Protein AF-0000000071598266 (afdb_homodimer)

Structure (mmCIF, N/CA/C/O backbone):
data_AF-0000000071598266-model_v1
#
loop_
_entity.id
_entity.type
_entity.pdbx_description
1 polymer 'Exonuclease domain-containing protein'
#
loop_
_atom_site.group_PDB
_atom_site.id
_atom_site.type_symbol
_atom_site.label_atom_id
_atom_site.label_alt_id
_atom_site.label_comp_id
_atom_site.label_asym_id
_atom_site.label_entity_id
_atom_site.label_seq_id
_atom_site.pdbx_PDB_ins_code
_atom_site.Cartn_x
_atom_site.Cartn_y
_atom_site.Cartn_z
_atom_site.occupancy
_atom_site.B_iso_or_equiv
_atom_site.auth_seq_id
_atom_site.auth_comp_id
_atom_site.auth_asym_id
_atom_site.auth_atom_id
_atom_site.pdbx_PDB_model_num
ATOM 1 N N . MET A 1 1 ? -14.141 28.078 1.15 1 56.91 1 MET A N 1
ATOM 2 C CA . MET A 1 1 ? -13.258 27.156 0.468 1 56.91 1 MET A CA 1
ATOM 3 C C . MET A 1 1 ? -13.75 25.719 0.623 1 56.91 1 MET A C 1
ATOM 5 O O . MET A 1 1 ? -14.32 25.359 1.655 1 56.91 1 MET A O 1
ATOM 9 N N . ALA A 1 2 ? -13.82 24.938 -0.494 1 78.19 2 ALA A N 1
ATOM 10 C CA . ALA A 1 2 ? -14.406 23.594 -0.476 1 78.19 2 ALA A CA 1
ATOM 11 C C . ALA A 1 2 ? -13.688 22.688 0.517 1 78.19 2 ALA A C 1
ATOM 13 O O . ALA A 1 2 ? -12.469 22.797 0.686 1 78.19 2 ALA A O 1
ATOM 14 N N . ARG A 1 3 ? -14.367 22 1.33 1 94.81 3 ARG A N 1
ATOM 15 C CA . ARG A 1 3 ? -13.859 21.062 2.328 1 94.81 3 ARG A CA 1
ATOM 16 C C . ARG A 1 3 ? -13.023 19.969 1.675 1 94.81 3 ARG A C 1
ATOM 18 O O . ARG A 1 3 ? -13.344 19.5 0.578 1 94.81 3 ARG A O 1
ATOM 25 N N . ILE A 1 4 ? -11.969 19.656 2.326 1 98.44 4 ILE A N 1
ATOM 26 C CA . ILE A 1 4 ? -11.109 18.578 1.85 1 98.44 4 ILE A CA 1
ATOM 27 C C . ILE A 1 4 ? -11.93 17.297 1.7 1 98.44 4 ILE A C 1
ATOM 29 O O . ILE A 1 4 ? -12.68 16.922 2.605 1 98.44 4 ILE A O 1
ATOM 33 N N . ALA A 1 5 ? -11.805 16.688 0.567 1 98.62 5 ALA A N 1
ATOM 34 C CA . ALA A 1 5 ? -12.594 15.477 0.309 1 98.62 5 ALA A CA 1
ATOM 35 C C . ALA A 1 5 ? -11.781 14.219 0.622 1 98.62 5 ALA A C 1
ATOM 37 O O . ALA A 1 5 ? -12.336 13.203 1.041 1 98.62 5 ALA A O 1
ATOM 38 N N . THR A 1 6 ? -10.539 14.258 0.323 1 98.88 6 THR A N 1
ATOM 39 C CA . THR A 1 6 ? -9.68 13.102 0.526 1 98.88 6 THR A CA 1
ATOM 40 C C . THR A 1 6 ? -8.398 13.5 1.252 1 98.88 6 THR A C 1
ATOM 42 O O . THR A 1 6 ? -7.723 14.453 0.854 1 98.88 6 THR A O 1
ATOM 45 N N . PHE A 1 7 ? -8.102 12.812 2.322 1 98.94 7 PHE A N 1
ATOM 46 C CA . PHE A 1 7 ? -6.832 12.953 3.031 1 98.94 7 PHE A CA 1
ATOM 47 C C . PHE A 1 7 ? -5.844 11.875 2.594 1 98.94 7 PHE A C 1
ATOM 49 O O . PHE A 1 7 ? -6.176 10.688 2.578 1 98.94 7 PHE A O 1
ATOM 56 N N . VAL A 1 8 ? -4.684 12.289 2.215 1 98.94 8 VAL A N 1
ATOM 57 C CA . VAL A 1 8 ? -3.594 11.367 1.904 1 98.94 8 VAL A CA 1
ATOM 58 C C . VAL A 1 8 ? -2.504 11.484 2.967 1 98.94 8 VAL A C 1
ATOM 60 O O . VAL A 1 8 ? -1.691 12.414 2.936 1 98.94 8 VAL A O 1
ATOM 63 N N . PHE A 1 9 ? -2.557 10.555 3.879 1 98.94 9 PHE A N 1
ATOM 64 C CA . PHE A 1 9 ? -1.507 10.5 4.891 1 98.94 9 PHE A CA 1
ATOM 65 C C . PHE A 1 9 ? -0.177 10.094 4.266 1 98.94 9 PHE A C 1
ATOM 67 O O . PHE A 1 9 ? -0.105 9.102 3.535 1 98.94 9 PHE A O 1
ATOM 74 N N . PHE A 1 10 ? 0.863 10.875 4.543 1 98.88 10 PHE A N 1
ATOM 75 C CA . PHE A 1 10 ? 2.119 10.867 3.803 1 98.88 10 PHE A CA 1
ATOM 76 C C . PHE A 1 10 ? 3.307 10.789 4.754 1 98.88 10 PHE A C 1
ATOM 78 O O . PHE A 1 10 ? 3.324 11.461 5.785 1 98.88 10 PHE A O 1
ATOM 85 N N . ASP A 1 11 ? 4.223 9.945 4.453 1 98.69 11 ASP A N 1
ATOM 86 C CA . ASP A 1 11 ? 5.426 9.812 5.27 1 98.69 11 ASP A CA 1
ATOM 87 C C . ASP A 1 11 ? 6.617 9.383 4.422 1 98.69 11 ASP A C 1
ATOM 89 O O . ASP A 1 11 ? 6.465 8.633 3.457 1 98.69 11 ASP A O 1
ATOM 93 N N . LEU A 1 12 ? 7.809 9.875 4.785 1 98.44 12 LEU A N 1
ATOM 94 C CA . LEU A 1 12 ? 9.062 9.523 4.121 1 98.44 12 LEU A CA 1
ATOM 95 C C . LEU A 1 12 ? 10.047 8.922 5.113 1 98.44 12 LEU A C 1
ATOM 97 O O . LEU A 1 12 ? 10.086 9.32 6.281 1 98.44 12 LEU A O 1
ATOM 101 N N . GLU A 1 13 ? 10.734 7.941 4.723 1 98.19 13 GLU A N 1
ATOM 102 C CA . GLU A 1 13 ? 12.039 7.621 5.285 1 98.19 13 GLU A CA 1
ATOM 103 C C . GLU A 1 13 ? 13.172 8.078 4.363 1 98.19 13 GLU A C 1
ATOM 105 O O . GLU A 1 13 ? 13.008 8.102 3.143 1 98.19 13 GLU A O 1
ATOM 110 N N . THR A 1 14 ? 14.32 8.477 4.938 1 98.06 14 THR A N 1
ATOM 111 C CA . THR A 1 14 ? 15.367 9.102 4.145 1 98.06 14 THR A CA 1
ATOM 112 C C . THR A 1 14 ? 16.734 8.492 4.465 1 98.06 14 THR A C 1
ATOM 114 O O . THR A 1 14 ? 16.859 7.719 5.414 1 98.06 14 THR A O 1
ATOM 117 N N . SER A 1 15 ? 17.703 8.797 3.684 1 98 15 SER A N 1
ATOM 118 C CA . SER A 1 15 ? 19.078 8.305 3.818 1 98 15 SER A CA 1
ATOM 119 C C . SER A 1 15 ? 19.719 8.812 5.105 1 98 15 SER A C 1
ATOM 121 O O . SER A 1 15 ? 20.672 8.219 5.605 1 98 15 SER A O 1
ATOM 123 N N . GLY A 1 16 ? 19.234 9.82 5.598 1 96.12 16 GLY A N 1
ATOM 124 C CA . GLY A 1 16 ? 19.656 10.5 6.809 1 96.12 16 GLY A CA 1
ATOM 125 C C . GLY A 1 16 ? 18.828 11.727 7.121 1 96.12 16 GLY A C 1
ATOM 126 O O . GLY A 1 16 ? 18 12.148 6.312 1 96.12 16 GLY A O 1
ATOM 127 N N . LEU A 1 17 ? 19.047 12.258 8.273 1 92.75 17 LEU A N 1
ATOM 128 C CA . LEU A 1 17 ? 18.375 13.5 8.625 1 92.75 17 LEU A CA 1
ATOM 129 C C . LEU A 1 17 ? 18.984 14.68 7.863 1 92.75 17 LEU A C 1
ATOM 131 O O . LEU A 1 17 ? 20.188 14.75 7.676 1 92.75 17 LEU A O 1
ATOM 135 N N . PRO A 1 18 ? 18.156 15.57 7.449 1 90.5 18 PRO A N 1
ATOM 136 C CA . PRO A 1 18 ? 18.641 16.734 6.707 1 90.5 18 PRO A CA 1
ATOM 137 C C . PRO A 1 18 ? 19.75 17.484 7.453 1 90.5 18 PRO A C 1
ATOM 139 O O . PRO A 1 18 ? 20.734 17.906 6.844 1 90.5 18 PRO A O 1
ATOM 142 N N . SER A 1 19 ? 19.609 17.641 8.703 1 87.31 19 SER A N 1
ATOM 143 C CA . SER A 1 19 ? 20.594 18.344 9.5 1 87.31 19 SER A CA 1
ATOM 144 C C . SER A 1 19 ? 21.953 17.625 9.461 1 87.31 19 SER A C 1
ATOM 146 O O . SER A 1 19 ? 23 18.266 9.555 1 87.31 19 SER A O 1
ATOM 148 N N . GLU A 1 20 ? 21.938 16.359 9.25 1 86.81 20 GLU A N 1
ATOM 149 C CA . GLU A 1 20 ? 23.156 15.555 9.266 1 86.81 20 GLU A CA 1
ATOM 150 C C . GLU A 1 20 ? 23.75 15.438 7.867 1 86.81 20 GLU A C 1
ATOM 152 O O . GLU A 1 20 ? 24.938 15.109 7.723 1 86.81 20 GLU A O 1
ATOM 157 N N . GLU A 1 21 ? 22.938 15.711 6.945 1 90.38 21 GLU A N 1
ATOM 158 C CA . GLU A 1 21 ? 23.406 15.492 5.582 1 90.38 21 GLU A CA 1
ATOM 159 C C . GLU A 1 21 ? 23.438 16.797 4.793 1 90.38 21 GLU A C 1
ATOM 161 O O . GLU A 1 21 ? 23.375 16.781 3.561 1 90.38 21 GLU A O 1
ATOM 166 N N . HIS A 1 22 ? 23.406 17.906 5.484 1 88.75 22 HIS A N 1
ATOM 167 C CA . HIS A 1 22 ? 23.484 19.219 4.848 1 88.75 22 HIS A CA 1
ATOM 168 C C . HIS A 1 22 ? 22.359 19.406 3.838 1 88.75 22 HIS A C 1
ATOM 170 O O . HIS A 1 22 ? 22.594 19.875 2.721 1 88.75 22 HIS A O 1
ATOM 176 N N . ASN A 1 23 ? 21.219 18.859 4.152 1 89 23 ASN A N 1
ATOM 177 C CA . ASN A 1 23 ? 20.016 19 3.357 1 89 23 ASN A CA 1
ATOM 178 C C . ASN A 1 23 ? 20.125 18.297 2.01 1 89 23 ASN A C 1
ATOM 180 O O . ASN A 1 23 ? 19.719 18.828 0.982 1 89 23 ASN A O 1
ATOM 184 N N . ARG A 1 24 ? 20.766 17.156 2.074 1 90.44 24 ARG A N 1
ATOM 185 C CA . ARG A 1 24 ? 20.906 16.359 0.864 1 90.44 24 ARG A CA 1
ATOM 186 C C . ARG A 1 24 ? 20.297 14.977 1.046 1 90.44 24 ARG A C 1
ATOM 188 O O . ARG A 1 24 ? 20.688 14.023 0.367 1 90.44 24 ARG A O 1
ATOM 195 N N . SER A 1 25 ? 19.453 14.898 2.025 1 95.5 25 SER A N 1
ATOM 196 C CA . SER A 1 25 ? 18.797 13.625 2.297 1 95.5 25 SER A CA 1
ATOM 197 C C . SER A 1 25 ? 18.016 13.141 1.088 1 95.5 25 SER A C 1
ATOM 199 O O . SER A 1 25 ? 17.391 13.945 0.385 1 95.5 25 SER A O 1
ATOM 201 N N . ARG A 1 26 ? 18.109 11.875 0.852 1 97.81 26 ARG A N 1
ATOM 202 C CA . ARG A 1 26 ? 17.391 11.242 -0.251 1 97.81 26 ARG A CA 1
ATOM 203 C C . ARG A 1 26 ? 16.328 10.289 0.267 1 97.81 26 ARG A C 1
ATOM 205 O O . ARG A 1 26 ? 16.484 9.672 1.321 1 97.81 26 ARG A O 1
ATOM 212 N N . ILE A 1 27 ? 15.281 10.195 -0.472 1 98.56 27 ILE A N 1
ATOM 213 C CA . ILE A 1 27 ? 14.148 9.375 -0.059 1 98.56 27 ILE A CA 1
ATOM 214 C C . ILE A 1 27 ? 14.5 7.895 -0.226 1 98.56 27 ILE A C 1
ATOM 216 O O . ILE A 1 27 ? 14.945 7.473 -1.296 1 98.56 27 ILE A O 1
ATOM 220 N N . THR A 1 28 ? 14.289 7.105 0.828 1 98.69 28 THR A N 1
ATOM 221 C CA . THR A 1 28 ? 14.516 5.664 0.781 1 98.69 28 THR A CA 1
ATOM 222 C C . THR A 1 28 ? 13.188 4.91 0.821 1 98.69 28 THR A C 1
ATOM 224 O O . THR A 1 28 ? 13.125 3.738 0.446 1 98.69 28 THR A O 1
ATOM 227 N N . GLU A 1 29 ? 12.156 5.52 1.34 1 98.75 29 GLU A N 1
ATOM 228 C CA . GLU A 1 29 ? 10.812 4.957 1.433 1 98.75 29 GLU A CA 1
ATOM 229 C C . GLU A 1 29 ? 9.75 6.051 1.391 1 98.75 29 GLU A C 1
ATOM 231 O O . GLU A 1 29 ? 9.938 7.125 1.966 1 98.75 29 GLU A O 1
ATOM 236 N N . LEU A 1 30 ? 8.734 5.863 0.69 1 98.69 30 LEU A N 1
ATOM 237 C CA . LEU A 1 30 ? 7.617 6.793 0.563 1 98.69 30 LEU A CA 1
ATOM 238 C C . LEU A 1 30 ? 6.285 6.062 0.674 1 98.69 30 LEU A C 1
ATOM 240 O O . LEU A 1 30 ? 6.094 5.012 0.062 1 98.69 30 LEU A O 1
ATOM 244 N N . SER A 1 31 ? 5.398 6.555 1.522 1 98.81 31 SER A N 1
ATOM 245 C CA . SER A 1 31 ? 4.074 5.953 1.636 1 98.81 31 SER A CA 1
ATOM 246 C C . SER A 1 31 ? 2.979 7.008 1.533 1 98.81 31 SER A C 1
ATOM 248 O O . SER A 1 31 ? 3.104 8.102 2.094 1 98.81 31 SER A O 1
ATOM 250 N N . MET A 1 32 ? 1.98 6.73 0.749 1 98.94 32 MET A N 1
ATOM 251 C CA . MET A 1 32 ? 0.729 7.477 0.646 1 98.94 32 MET A CA 1
ATOM 252 C C . MET A 1 32 ? -0.463 6.59 0.987 1 98.94 32 MET A C 1
ATOM 254 O O . MET A 1 32 ? -0.67 5.551 0.357 1 98.94 32 MET A O 1
ATOM 258 N N . VAL A 1 33 ? -1.164 6.949 2.006 1 98.88 33 VAL A N 1
ATOM 259 C CA . VAL A 1 33 ? -2.373 6.25 2.428 1 98.88 33 VAL A CA 1
ATOM 260 C C . VAL A 1 33 ? -3.576 7.184 2.32 1 98.88 33 VAL A C 1
ATOM 262 O O . VAL A 1 33 ? -3.719 8.117 3.115 1 98.88 33 VAL A O 1
ATOM 265 N N . ALA A 1 34 ? -4.457 6.93 1.38 1 98.94 34 ALA A N 1
ATOM 266 C CA . ALA A 1 34 ? -5.551 7.844 1.063 1 98.94 34 ALA A CA 1
ATOM 267 C C . ALA A 1 34 ? -6.863 7.355 1.668 1 98.94 34 ALA A C 1
ATOM 269 O O . ALA A 1 34 ? -7.25 6.199 1.479 1 98.94 34 ALA A O 1
ATOM 270 N N . VAL A 1 35 ? -7.527 8.234 2.375 1 98.81 35 VAL A N 1
ATOM 271 C CA . VAL A 1 35 ? -8.82 7.949 3 1 98.81 35 VAL A CA 1
ATOM 272 C C . VAL A 1 35 ? -9.766 9.125 2.785 1 98.81 35 VAL A C 1
ATOM 274 O O . VAL A 1 35 ? -9.375 10.289 2.963 1 98.81 35 VAL A O 1
ATOM 277 N N . ARG A 1 36 ? -10.906 8.867 2.453 1 98.62 36 ARG A N 1
ATOM 278 C CA . ARG A 1 36 ? -11.891 9.93 2.252 1 98.62 36 ARG A CA 1
ATOM 279 C C . ARG A 1 36 ? -12.336 10.523 3.586 1 98.62 36 ARG A C 1
ATOM 281 O O . ARG A 1 36 ? -12.398 9.82 4.594 1 98.62 36 ARG A O 1
ATOM 288 N N . ARG A 1 37 ? -12.719 11.719 3.488 1 98.31 37 ARG A N 1
ATOM 289 C CA . ARG A 1 37 ? -13.227 12.461 4.641 1 98.31 37 ARG A CA 1
ATOM 290 C C . ARG A 1 37 ? -14.398 11.734 5.285 1 98.31 37 ARG A C 1
ATOM 292 O O . ARG A 1 37 ? -14.422 11.531 6.5 1 98.31 37 ARG A O 1
ATOM 299 N N . ASP A 1 38 ? -15.406 11.367 4.5 1 97.62 38 ASP A N 1
ATOM 300 C CA . ASP A 1 38 ? -16.625 10.75 5.027 1 97.62 38 ASP A CA 1
ATOM 301 C C . ASP A 1 38 ? -16.312 9.406 5.688 1 97.62 38 ASP A C 1
ATOM 303 O O . ASP A 1 38 ? -16.953 9.039 6.676 1 97.62 38 ASP A O 1
ATOM 307 N N . HIS A 1 39 ? -15.367 8.719 5.168 1 97.56 39 HIS A N 1
ATOM 308 C CA . HIS A 1 39 ? -14.992 7.438 5.762 1 97.56 39 HIS A CA 1
ATOM 309 C C . HIS A 1 39 ? -14.336 7.629 7.121 1 97.56 39 HIS A C 1
ATOM 311 O O . HIS A 1 39 ? -14.523 6.816 8.031 1 97.56 39 HIS A O 1
ATOM 317 N N . ILE A 1 40 ? -13.492 8.641 7.25 1 97.62 40 ILE A N 1
ATOM 318 C CA . ILE A 1 40 ? -12.883 8.953 8.539 1 97.62 40 ILE A CA 1
ATOM 319 C C . ILE A 1 40 ? -13.961 9.297 9.555 1 97.62 40 ILE A C 1
ATOM 321 O O . ILE A 1 40 ? -13.969 8.773 10.672 1 97.62 40 ILE A O 1
ATOM 325 N N . LEU A 1 41 ? -14.875 10.141 9.164 1 97.06 41 LEU A N 1
ATOM 326 C CA . LEU A 1 41 ? -15.914 10.617 10.07 1 97.06 41 LEU A CA 1
ATOM 327 C C . LEU A 1 41 ? -16.875 9.492 10.43 1 97.06 41 LEU A C 1
ATOM 329 O O . LEU A 1 41 ? -17.297 9.375 11.594 1 97.06 41 LEU A O 1
ATOM 333 N N . ASP A 1 42 ? -17.266 8.672 9.422 1 95.12 42 ASP A N 1
ATOM 334 C CA . ASP A 1 42 ? -18.125 7.523 9.695 1 95.12 42 ASP A CA 1
ATOM 335 C C . ASP A 1 42 ? -17.469 6.555 10.672 1 95.12 42 ASP A C 1
ATOM 337 O O . ASP A 1 42 ? -18.109 6.047 11.586 1 95.12 42 ASP A O 1
ATOM 341 N N . GLN A 1 43 ? -16.234 6.336 10.414 1 95.25 43 GLN A N 1
ATOM 342 C CA . GLN A 1 43 ? -15.508 5.43 11.289 1 95.25 43 GLN A CA 1
ATOM 343 C C . GLN A 1 43 ? -15.383 6.004 12.695 1 95.25 43 GLN A C 1
ATOM 345 O O . GLN A 1 43 ? -15.461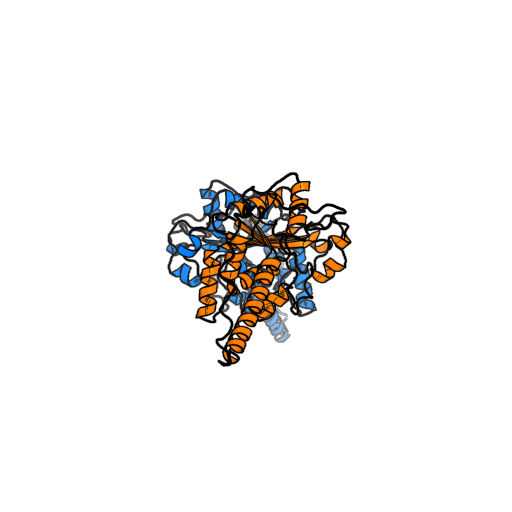 5.266 13.688 1 95.25 43 GLN A O 1
ATOM 350 N N . ALA A 1 44 ? -15.102 7.266 12.82 1 94.88 44 ALA A N 1
ATOM 351 C CA . ALA A 1 44 ? -15.023 7.941 14.109 1 94.88 44 ALA A CA 1
ATOM 352 C C . ALA A 1 44 ? -16.312 7.762 14.906 1 94.88 44 ALA A C 1
ATOM 354 O O . ALA A 1 44 ? -16.281 7.512 16.109 1 94.88 44 ALA A O 1
ATOM 355 N N . GLU A 1 45 ? -17.422 7.891 14.25 1 93.31 45 GLU A N 1
ATOM 356 C CA . GLU A 1 45 ? -18.719 7.727 14.898 1 93.31 45 GLU A CA 1
ATOM 357 C C . GLU A 1 45 ? -18.922 6.289 15.367 1 93.31 45 GLU A C 1
ATOM 359 O O . GLU A 1 45 ? -19.469 6.055 16.453 1 93.31 45 GLU A O 1
ATOM 364 N N . LEU A 1 46 ? -18.5 5.391 14.555 1 90.12 46 LEU A N 1
ATOM 365 C CA . LEU A 1 46 ? -18.641 3.98 14.891 1 90.12 46 LEU A CA 1
ATOM 366 C C . LEU A 1 46 ? -17.797 3.635 16.125 1 90.12 46 LEU A C 1
ATOM 368 O O . LEU A 1 46 ? -18.25 2.879 16.984 1 90.12 46 LEU A O 1
ATOM 372 N N . VAL A 1 47 ? -16.594 4.062 16.156 1 88.62 47 VAL A N 1
ATOM 373 C CA . VAL A 1 47 ? -15.68 3.779 17.266 1 88.62 47 VAL A CA 1
ATOM 374 C C . VAL A 1 47 ? -16.234 4.371 18.562 1 88.62 47 VAL A C 1
ATOM 376 O O . VAL A 1 47 ? -16.109 3.77 19.625 1 88.62 47 VAL A O 1
ATOM 379 N N . LYS A 1 48 ? -16.766 5.52 18.531 1 84.44 48 LYS A N 1
ATOM 380 C CA . LYS A 1 48 ? -17.344 6.176 19.703 1 84.44 48 LYS A CA 1
ATOM 381 C C . LYS A 1 48 ? -18.562 5.41 20.219 1 84.44 48 LYS A C 1
ATOM 383 O O . LYS A 1 48 ? -18.766 5.289 21.422 1 84.44 48 LYS A O 1
ATOM 388 N N . SER A 1 49 ? -19.297 4.957 19.297 1 82.19 49 SER A N 1
ATOM 389 C CA . SER A 1 49 ? -20.562 4.32 19.672 1 82.19 49 SER A CA 1
ATOM 390 C C . SER A 1 49 ? -20.344 2.887 20.141 1 82.19 49 SER A C 1
ATOM 392 O O . SER A 1 49 ? -21.016 2.422 21.062 1 82.19 49 SER A O 1
ATOM 394 N N . LYS A 1 50 ? -19.562 2.111 19.453 1 66.12 50 LYS A N 1
ATOM 395 C CA . LYS A 1 50 ? -19.516 0.675 19.703 1 66.12 50 LYS A CA 1
ATOM 396 C C . LYS A 1 50 ? -18.25 0.284 20.453 1 66.12 50 LYS A C 1
ATOM 398 O O . LYS A 1 50 ? -18.062 -0.879 20.828 1 66.12 50 LYS A O 1
ATOM 403 N N . ASN A 1 51 ? -17.625 1.193 20.844 1 58.94 51 ASN A N 1
ATOM 404 C CA . ASN A 1 51 ? -16.344 0.933 21.5 1 58.94 51 ASN A CA 1
ATOM 405 C C . ASN A 1 51 ? -15.578 -0.184 20.797 1 58.94 51 ASN A C 1
ATOM 407 O O . ASN A 1 51 ? -15.055 -1.083 21.453 1 58.94 51 ASN A O 1
ATOM 411 N N . SER A 1 52 ? -15.977 -0.378 19.5 1 62.16 52 SER A N 1
ATOM 412 C CA . SER A 1 52 ? -15.492 -1.613 18.906 1 62.16 52 SER A CA 1
ATOM 413 C C . SER A 1 52 ? -14.523 -1.324 17.75 1 62.16 52 SER A C 1
ATOM 415 O O . SER A 1 52 ? -14.477 -0.204 17.25 1 62.16 52 SER A O 1
ATOM 417 N N . GLU A 1 53 ? -13.445 -2.336 17.328 1 63.25 53 GLU A N 1
ATOM 418 C CA . GLU A 1 53 ? -12.516 -2.525 16.219 1 63.25 53 GLU A CA 1
ATOM 419 C C . GLU A 1 53 ? -13.25 -2.898 14.938 1 63.25 53 GLU A C 1
ATOM 421 O O . GLU A 1 53 ? -14.414 -3.305 14.977 1 63.25 53 GLU A O 1
ATOM 426 N N . PRO A 1 54 ? -12.766 -2.326 13.711 1 65.44 54 PRO A N 1
ATOM 427 C CA . PRO A 1 54 ? -11.43 -1.771 13.484 1 65.44 54 PRO A CA 1
ATOM 428 C C . PRO A 1 54 ? -11.414 -0.245 13.484 1 65.44 54 PRO A C 1
ATOM 430 O O . PRO A 1 54 ? -12.414 0.386 13.141 1 65.44 54 PRO A O 1
ATOM 433 N N . LEU A 1 55 ? -10.227 0.257 13.812 1 77.75 55 LEU A N 1
ATOM 434 C CA . LEU A 1 55 ? -10.031 1.702 13.844 1 77.75 55 LEU A CA 1
ATOM 435 C C . LEU A 1 55 ? -9.898 2.262 12.43 1 77.75 55 LEU A C 1
ATOM 437 O O . LEU A 1 55 ? -10.383 3.357 12.141 1 77.75 55 LEU A O 1
ATOM 441 N N . CYS A 1 56 ? -9.422 1.46 11.523 1 90.44 56 CYS A N 1
ATOM 442 C CA . CYS A 1 56 ? -9.188 1.973 10.18 1 90.44 56 CYS A CA 1
ATOM 443 C C . CYS A 1 56 ? -10.422 1.795 9.305 1 90.44 56 CYS A C 1
ATOM 445 O O . CYS A 1 56 ? -11.086 0.76 9.367 1 90.44 56 CYS A O 1
ATOM 447 N N . PRO A 1 57 ? -10.766 2.805 8.555 1 95.25 57 PRO A N 1
ATOM 448 C CA . PRO A 1 57 ? -11.844 2.65 7.574 1 95.25 57 PRO A CA 1
ATOM 449 C C . PRO A 1 57 ? -11.609 1.487 6.613 1 95.25 57 PRO A C 1
ATOM 451 O O . PRO A 1 57 ? -10.461 1.101 6.379 1 95.25 57 PRO A O 1
ATOM 454 N N . ARG A 1 58 ? -12.656 0.964 6.086 1 95.12 58 ARG A N 1
ATOM 455 C CA . ARG A 1 58 ? -12.57 -0.191 5.199 1 95.12 58 ARG A CA 1
ATOM 456 C C . ARG A 1 58 ? -11.922 0.185 3.873 1 95.12 58 ARG A C 1
ATOM 458 O O . ARG A 1 58 ? -11.148 -0.597 3.311 1 95.12 58 ARG A O 1
ATOM 465 N N . VAL A 1 59 ? -12.305 1.376 3.373 1 97.56 59 VAL A N 1
ATOM 466 C CA . VAL A 1 59 ? -11.805 1.8 2.068 1 97.56 59 VAL A CA 1
ATOM 467 C C . VAL A 1 59 ? -10.539 2.635 2.24 1 97.56 59 VAL A C 1
ATOM 469 O O . VAL A 1 59 ? -10.594 3.76 2.742 1 97.56 59 VAL A O 1
ATOM 472 N N . ILE A 1 60 ? -9.453 2.086 1.833 1 98.06 60 ILE A N 1
ATOM 473 C CA . ILE A 1 60 ? -8.148 2.732 1.906 1 98.06 60 ILE A CA 1
ATOM 474 C C . ILE A 1 60 ? -7.359 2.453 0.627 1 98.06 60 ILE A C 1
ATOM 476 O O . ILE A 1 60 ? -7.258 1.305 0.191 1 98.06 60 ILE A O 1
ATOM 480 N N . ASN A 1 61 ? -6.91 3.455 -0.049 1 98.75 61 ASN A N 1
ATOM 481 C CA . ASN A 1 61 ? -5.957 3.324 -1.144 1 98.75 61 ASN A CA 1
ATOM 482 C C . ASN A 1 61 ? -4.527 3.568 -0.67 1 98.75 61 ASN A C 1
ATOM 484 O O . ASN A 1 61 ? -4.273 4.488 0.113 1 98.75 61 ASN A O 1
ATOM 488 N N . LYS A 1 62 ? -3.613 2.736 -1.107 1 98.75 62 LYS A N 1
ATOM 489 C CA . LYS A 1 62 ? -2.246 2.836 -0.605 1 98.75 62 LYS A CA 1
ATOM 490 C C . LYS A 1 62 ? -1.233 2.725 -1.74 1 98.75 62 LYS A C 1
ATOM 492 O O . LYS A 1 62 ? -1.428 1.946 -2.678 1 98.75 62 LYS A O 1
ATOM 497 N N . LEU A 1 63 ? -0.233 3.486 -1.654 1 98.88 63 LEU A N 1
ATOM 498 C CA . LEU A 1 63 ? 0.981 3.375 -2.455 1 98.88 63 LEU A CA 1
ATOM 499 C C . LEU A 1 63 ? 2.225 3.508 -1.582 1 98.88 63 LEU A C 1
ATOM 501 O O . LEU A 1 63 ? 2.434 4.547 -0.949 1 98.88 63 LEU A O 1
ATOM 505 N N . THR A 1 64 ? 2.99 2.459 -1.443 1 98.81 64 THR A N 1
ATOM 506 C CA . THR A 1 64 ? 4.238 2.453 -0.687 1 98.81 64 THR A CA 1
ATOM 507 C C . THR A 1 64 ? 5.398 1.98 -1.559 1 98.81 64 THR A C 1
ATOM 509 O O . THR A 1 64 ? 5.332 0.903 -2.154 1 98.81 64 THR A O 1
ATOM 512 N N . LEU A 1 65 ? 6.453 2.77 -1.608 1 98.81 65 LEU A N 1
ATOM 513 C CA . LEU A 1 65 ? 7.594 2.494 -2.473 1 98.81 65 LEU A CA 1
ATOM 514 C C . LEU A 1 65 ? 8.898 2.57 -1.687 1 98.81 65 LEU A C 1
ATOM 516 O O . LEU A 1 65 ? 9.086 3.479 -0.874 1 98.81 65 LEU A O 1
ATOM 520 N N . CYS A 1 66 ? 9.719 1.608 -1.885 1 98.75 66 CYS A N 1
ATOM 521 C CA . CYS A 1 66 ? 11.117 1.688 -1.474 1 98.75 66 CYS A CA 1
ATOM 522 C C . CYS A 1 66 ? 12.008 2.117 -2.635 1 98.75 66 CYS A C 1
ATOM 524 O O . CYS A 1 66 ? 11.836 1.647 -3.762 1 98.75 66 CYS A O 1
ATOM 526 N N . LEU A 1 67 ? 12.93 3.027 -2.346 1 98.75 67 LEU A N 1
ATOM 527 C CA . LEU A 1 67 ? 13.695 3.652 -3.42 1 98.75 67 LEU A CA 1
ATOM 528 C C . LEU A 1 67 ? 15.188 3.58 -3.137 1 98.75 67 LEU A C 1
ATOM 530 O O . LEU A 1 67 ? 15.617 3.711 -1.986 1 98.75 67 LEU A O 1
ATOM 534 N N . ASN A 1 68 ? 15.938 3.404 -4.168 1 98.62 68 ASN A N 1
ATOM 535 C CA . ASN A 1 68 ? 17.391 3.541 -4.086 1 98.62 68 ASN A CA 1
ATOM 536 C C . ASN A 1 68 ? 17.812 5.004 -3.992 1 98.62 68 ASN A C 1
ATOM 538 O O . ASN A 1 68 ? 17.625 5.773 -4.938 1 98.62 68 ASN A O 1
ATOM 542 N N . PRO A 1 69 ? 18.375 5.367 -2.902 1 98.06 69 PRO A N 1
ATOM 543 C CA . PRO A 1 69 ? 18.734 6.773 -2.736 1 98.06 69 PRO A CA 1
ATOM 544 C C . PRO A 1 69 ? 19.969 7.164 -3.543 1 98.06 69 PRO A C 1
ATOM 546 O O . PRO A 1 69 ? 20.281 8.352 -3.668 1 98.06 69 PRO A O 1
ATOM 549 N N . ARG A 1 70 ? 20.703 6.223 -4.098 1 97.12 70 ARG A N 1
ATOM 550 C CA . ARG A 1 70 ? 21.938 6.438 -4.855 1 97.12 70 ARG A CA 1
ATOM 551 C C . ARG A 1 70 ? 22.953 7.23 -4.043 1 97.12 70 ARG A C 1
ATOM 553 O O . ARG A 1 70 ? 23.609 8.125 -4.57 1 97.12 70 ARG A O 1
ATOM 560 N N . LYS A 1 71 ? 23 7.07 -2.824 1 96.5 71 LYS A N 1
ATOM 561 C CA . LYS A 1 71 ? 23.969 7.59 -1.853 1 96.5 71 LYS A CA 1
ATOM 562 C C . LYS A 1 71 ? 24.031 6.699 -0.614 1 96.5 71 LYS A C 1
ATOM 564 O O . LYS A 1 71 ? 23.156 5.863 -0.398 1 96.5 71 LYS A O 1
ATOM 569 N N . MET A 1 72 ? 25.016 6.926 0.113 1 96.69 72 MET A N 1
ATOM 570 C CA . MET A 1 72 ? 25.188 6.145 1.334 1 96.69 72 MET A CA 1
ATOM 571 C C . MET A 1 72 ? 24.109 6.5 2.359 1 96.69 72 MET A C 1
ATOM 573 O O . MET A 1 72 ? 23.828 7.68 2.576 1 96.69 72 MET A O 1
ATOM 577 N N . ILE A 1 73 ? 23.531 5.516 2.963 1 97.75 73 ILE A N 1
ATOM 578 C CA . ILE A 1 73 ? 22.594 5.691 4.066 1 97.75 73 ILE A CA 1
ATOM 579 C C . ILE A 1 73 ? 23.359 5.773 5.387 1 97.75 73 ILE A C 1
ATOM 581 O O . ILE A 1 73 ? 24.219 4.941 5.664 1 97.75 73 ILE A O 1
ATOM 585 N N . THR A 1 74 ? 23.062 6.801 6.168 1 97.44 74 THR A N 1
ATOM 586 C CA . THR A 1 74 ? 23.781 7 7.422 1 97.44 74 THR A CA 1
ATOM 587 C C . THR A 1 74 ? 23.484 5.867 8.398 1 97.44 74 THR A C 1
ATOM 589 O O . THR A 1 74 ? 22.422 5.238 8.328 1 97.44 74 THR A O 1
ATOM 592 N N . ASP A 1 75 ? 24.375 5.652 9.328 1 96.44 75 ASP A N 1
ATOM 593 C CA . ASP A 1 75 ? 24.188 4.637 10.359 1 96.44 75 ASP A CA 1
ATOM 594 C C . ASP A 1 75 ? 22.953 4.934 11.211 1 96.44 75 ASP A C 1
ATOM 596 O O . ASP A 1 75 ? 22.25 4.016 11.633 1 96.44 75 ASP A O 1
ATOM 600 N N . GLY A 1 76 ? 22.812 6.164 11.492 1 95.25 76 GLY A N 1
ATOM 601 C CA . GLY A 1 76 ? 21.656 6.562 12.266 1 95.25 76 GLY A CA 1
ATOM 602 C C . GLY A 1 76 ? 20.344 6.176 11.609 1 95.25 76 GLY A C 1
ATOM 603 O O . GLY A 1 76 ? 19.438 5.645 12.266 1 95.25 76 GLY A O 1
ATOM 604 N N . SER A 1 77 ? 20.234 6.414 10.336 1 96.12 77 SER A N 1
ATOM 605 C CA . SER A 1 77 ? 19.031 6.059 9.594 1 96.12 77 SER A CA 1
ATOM 606 C C . SER A 1 77 ? 18.828 4.547 9.539 1 96.12 77 SER A C 1
ATOM 608 O O . SER A 1 77 ? 17.719 4.051 9.727 1 96.12 77 SER A O 1
ATOM 610 N N . THR A 1 78 ? 19.906 3.816 9.297 1 96.62 78 THR A N 1
ATOM 611 C CA . THR A 1 78 ? 19.828 2.361 9.258 1 96.62 78 THR A CA 1
ATOM 612 C C . THR A 1 78 ? 19.328 1.8 10.578 1 96.62 78 THR A C 1
ATOM 614 O O . THR A 1 78 ? 18.484 0.896 10.602 1 96.62 78 THR A O 1
ATOM 617 N N . ARG A 1 79 ? 19.766 2.342 11.656 1 95.25 79 ARG A N 1
ATOM 618 C CA . ARG A 1 79 ? 19.375 1.874 12.984 1 95.25 79 ARG A CA 1
ATOM 619 C C . ARG A 1 79 ? 17.891 2.119 13.242 1 95.25 79 ARG A C 1
ATOM 621 O O . ARG A 1 79 ? 17.219 1.285 13.844 1 95.25 79 ARG A O 1
ATOM 628 N N . VAL A 1 80 ? 17.391 3.162 12.734 1 93.88 80 VAL A N 1
ATOM 629 C CA . VAL A 1 80 ? 16.031 3.586 13.047 1 93.88 80 VAL A CA 1
ATOM 630 C C . VAL A 1 80 ? 15.047 2.941 12.07 1 93.88 80 VAL A C 1
ATOM 632 O O . VAL A 1 80 ? 13.977 2.482 12.477 1 93.88 80 VAL A O 1
ATOM 635 N N . THR A 1 81 ? 15.406 2.826 10.789 1 95.44 81 THR A N 1
ATOM 636 C CA . THR A 1 81 ? 14.438 2.445 9.766 1 95.44 81 THR A CA 1
ATOM 637 C C . THR A 1 81 ? 14.664 1.002 9.32 1 95.44 81 THR A C 1
ATOM 639 O O . THR A 1 81 ? 13.797 0.406 8.672 1 95.44 81 THR A O 1
ATOM 642 N N . GLY A 1 82 ? 15.883 0.451 9.578 1 94.81 82 GLY A N 1
ATOM 643 C CA . GLY A 1 82 ? 16.219 -0.886 9.117 1 94.81 82 GLY A CA 1
ATOM 644 C C . GLY A 1 82 ? 16.594 -0.933 7.648 1 94.81 82 GLY A C 1
ATOM 645 O O . GLY A 1 82 ? 16.844 -2.01 7.098 1 94.81 82 GLY A O 1
ATOM 646 N N . MET A 1 83 ? 16.688 0.19 6.992 1 96.81 83 MET A N 1
ATOM 647 C CA . MET A 1 83 ? 17.047 0.237 5.578 1 96.81 83 MET A CA 1
ATOM 648 C C . MET A 1 83 ? 18.562 0.309 5.398 1 96.81 83 MET A C 1
ATOM 650 O O . MET A 1 83 ? 19.234 1.013 6.145 1 96.81 83 MET A O 1
ATOM 654 N N . THR A 1 84 ? 19.062 -0.421 4.516 1 97.75 84 THR A N 1
ATOM 655 C CA . THR A 1 84 ? 20.484 -0.394 4.16 1 97.75 84 THR A CA 1
ATOM 656 C C . THR A 1 84 ? 20.656 -0.234 2.654 1 97.75 84 THR A C 1
ATOM 658 O O . THR A 1 84 ? 19.719 -0.446 1.887 1 97.75 84 THR A O 1
ATOM 661 N N . ASN A 1 85 ? 21.891 0.142 2.275 1 98.12 85 ASN A N 1
ATOM 662 C CA . ASN A 1 85 ? 22.172 0.261 0.851 1 98.12 85 ASN A CA 1
ATOM 663 C C . ASN A 1 85 ? 22.031 -1.08 0.136 1 98.12 85 ASN A C 1
ATOM 665 O O . ASN A 1 85 ? 21.594 -1.134 -1.011 1 98.12 85 ASN A O 1
ATOM 669 N N . GLU A 1 86 ? 22.422 -2.102 0.793 1 97.56 86 GLU A N 1
ATOM 670 C CA . GLU A 1 86 ? 22.312 -3.434 0.207 1 97.56 86 GLU A CA 1
ATOM 671 C C . GLU A 1 86 ? 20.859 -3.793 -0.077 1 97.56 86 GLU A C 1
ATOM 673 O O . GLU A 1 86 ? 20.531 -4.32 -1.146 1 97.56 86 GLU A O 1
ATOM 678 N N . LEU A 1 87 ? 20 -3.51 0.82 1 97.62 87 LEU A N 1
ATOM 679 C CA . LEU A 1 87 ? 18.578 -3.822 0.687 1 97.62 87 LEU A CA 1
ATOM 680 C C . LEU A 1 87 ? 17.969 -3.061 -0.48 1 97.62 87 LEU A C 1
ATOM 682 O O . LEU A 1 87 ? 17.047 -3.561 -1.142 1 97.62 87 LEU A O 1
ATOM 686 N N . LEU A 1 88 ? 18.453 -1.854 -0.72 1 98.44 88 LEU A N 1
ATOM 687 C CA . LEU A 1 88 ? 17.797 -0.971 -1.671 1 98.44 88 LEU A CA 1
ATOM 688 C C . LEU A 1 88 ? 18.531 -0.947 -3.002 1 98.44 88 LEU A C 1
ATOM 690 O O . LEU A 1 88 ? 18.156 -0.204 -3.912 1 98.44 88 LEU A O 1
ATOM 694 N N . GLU A 1 89 ? 19.531 -1.759 -3.141 1 97.75 89 GLU A N 1
ATOM 695 C CA . GLU A 1 89 ? 20.438 -1.721 -4.281 1 97.75 89 GLU A CA 1
ATOM 696 C C . GLU A 1 89 ? 19.688 -1.888 -5.598 1 97.75 89 GLU A C 1
ATOM 698 O O . GLU A 1 89 ? 20 -1.226 -6.586 1 97.75 89 GLU A O 1
ATOM 703 N N . HIS A 1 90 ? 18.641 -2.699 -5.594 1 97.06 90 HIS A N 1
ATOM 704 C CA . HIS A 1 90 ? 17.984 -3.041 -6.848 1 97.06 90 HIS A CA 1
ATOM 705 C C . HIS A 1 90 ? 16.625 -2.35 -6.965 1 97.06 90 HIS A C 1
ATOM 707 O O . HIS A 1 90 ? 15.844 -2.652 -7.871 1 97.06 90 HIS A O 1
ATOM 713 N N . GLN A 1 91 ? 16.375 -1.481 -6.027 1 98.19 91 GLN A N 1
ATOM 714 C CA . GLN A 1 91 ? 15.164 -0.668 -6.133 1 98.19 91 GLN A CA 1
ATOM 715 C C . GLN A 1 91 ? 15.367 0.502 -7.09 1 98.19 91 GLN A C 1
ATOM 717 O O . GLN A 1 91 ? 16.5 0.952 -7.293 1 98.19 91 GLN A O 1
ATOM 722 N N . ALA A 1 92 ? 14.305 0.954 -7.695 1 97.69 92 ALA A N 1
ATOM 723 C CA . ALA A 1 92 ? 14.367 2.127 -8.562 1 97.69 92 ALA A CA 1
ATOM 724 C C . ALA A 1 92 ? 14.641 3.393 -7.754 1 97.69 92 ALA A C 1
ATOM 726 O O . ALA A 1 92 ? 14.188 3.523 -6.617 1 97.69 92 ALA A O 1
ATOM 727 N N . PRO A 1 93 ? 15.391 4.316 -8.281 1 98.25 93 PRO A N 1
ATOM 728 C CA . PRO A 1 93 ? 15.539 5.629 -7.645 1 98.25 93 PRO A CA 1
ATOM 729 C C . PRO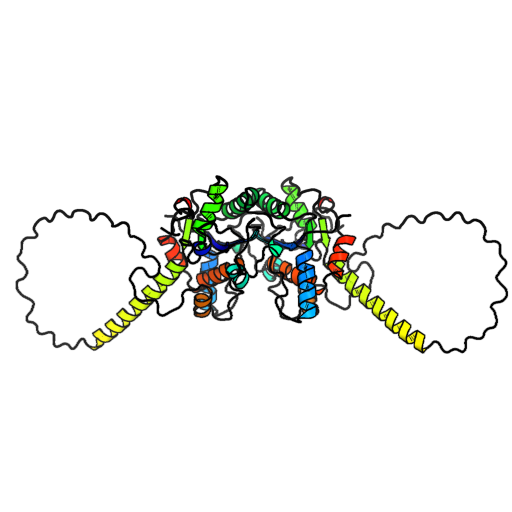 A 1 93 ? 14.32 6.523 -7.855 1 98.25 93 PRO A C 1
ATOM 731 O O . PRO A 1 93 ? 13.422 6.18 -8.633 1 98.25 93 PRO A O 1
ATOM 734 N N . PHE A 1 94 ? 14.258 7.57 -7.121 1 98.38 94 PHE A N 1
ATOM 735 C CA . PHE A 1 94 ? 13.242 8.578 -7.395 1 98.38 94 PHE A CA 1
ATOM 736 C C . PHE A 1 94 ? 13.469 9.227 -8.75 1 98.38 94 PHE A C 1
ATOM 738 O O . PHE A 1 94 ? 14.352 10.07 -8.898 1 98.38 94 PHE A O 1
ATOM 745 N N . ASP A 1 95 ? 12.688 8.828 -9.734 1 98.19 95 ASP A N 1
ATOM 746 C CA . ASP A 1 95 ? 12.828 9.328 -11.094 1 98.19 95 ASP A CA 1
ATOM 747 C C . ASP A 1 95 ? 11.469 9.703 -11.68 1 98.19 95 ASP A C 1
ATOM 749 O O . ASP A 1 95 ? 10.492 9.852 -10.953 1 98.19 95 ASP A O 1
ATOM 753 N N . LEU A 1 96 ? 11.422 9.922 -12.945 1 98.06 96 LEU A N 1
ATOM 754 C CA . LEU A 1 96 ? 10.211 10.391 -13.609 1 98.06 96 LEU A CA 1
ATOM 755 C C . LEU A 1 96 ? 9.117 9.336 -13.562 1 98.06 96 LEU A C 1
ATOM 757 O O . LEU A 1 96 ? 7.934 9.664 -13.492 1 98.06 96 LEU A O 1
ATOM 761 N N . GLN A 1 97 ? 9.492 8.078 -13.609 1 97.44 97 GLN A N 1
ATOM 762 C CA . GLN A 1 97 ? 8.5 7.008 -13.523 1 97.44 97 GLN A CA 1
ATOM 763 C C . GLN A 1 97 ? 7.84 6.98 -12.148 1 97.44 97 GLN A C 1
ATOM 765 O O . GLN A 1 97 ? 6.625 6.816 -12.039 1 97.44 97 GLN A O 1
ATOM 770 N N . VAL A 1 98 ? 8.68 7.133 -11.109 1 98.06 98 VAL A N 1
ATOM 771 C CA . VAL A 1 98 ? 8.156 7.195 -9.75 1 98.06 98 VAL A CA 1
ATOM 772 C C . VAL A 1 98 ? 7.23 8.406 -9.602 1 98.06 98 VAL A C 1
ATOM 774 O O . VAL A 1 98 ? 6.129 8.289 -9.062 1 98.06 98 VAL A O 1
ATOM 777 N N . PHE A 1 99 ? 7.672 9.539 -10.141 1 98.56 99 PHE A N 1
ATOM 778 C CA . PHE A 1 99 ? 6.828 10.727 -10.117 1 98.56 99 PHE A CA 1
ATOM 779 C C . PHE A 1 99 ? 5.484 10.453 -10.789 1 98.56 99 PHE A C 1
ATOM 781 O O . PHE A 1 99 ? 4.434 10.805 -10.25 1 98.56 99 PHE A O 1
ATOM 788 N N . SER A 1 100 ? 5.539 9.852 -11.977 1 98.38 100 SER A N 1
ATOM 789 C CA . SER A 1 100 ? 4.316 9.57 -12.719 1 98.38 100 SER A CA 1
ATOM 790 C C . SER A 1 100 ? 3.373 8.688 -11.914 1 98.38 100 SER A C 1
ATOM 792 O O . SER A 1 100 ? 2.156 8.891 -11.93 1 98.38 100 SER A O 1
ATOM 794 N N . GLU A 1 101 ? 3.918 7.738 -11.25 1 98.12 101 GLU A N 1
ATOM 795 C CA . GLU A 1 101 ? 3.123 6.852 -10.406 1 98.12 101 GLU A CA 1
ATOM 796 C C . GLU A 1 101 ? 2.438 7.625 -9.281 1 98.12 101 GLU A C 1
ATOM 798 O O . GLU A 1 101 ? 1.252 7.422 -9.016 1 98.12 101 GLU A O 1
ATOM 803 N N . LEU A 1 102 ? 3.203 8.461 -8.586 1 98.62 102 LEU A N 1
ATOM 804 C CA . LEU A 1 102 ? 2.672 9.258 -7.488 1 98.62 102 LEU A CA 1
ATOM 805 C C . LEU A 1 102 ? 1.592 10.219 -7.984 1 98.62 102 LEU A C 1
ATOM 807 O O . LEU A 1 102 ? 0.552 10.375 -7.34 1 98.62 102 LEU A O 1
ATOM 811 N N . ASP A 1 103 ? 1.846 10.805 -9.102 1 98.44 103 ASP A N 1
ATOM 812 C CA . ASP A 1 103 ? 0.929 11.773 -9.688 1 98.44 103 ASP A CA 1
ATOM 813 C C . ASP A 1 103 ? -0.392 11.117 -10.078 1 98.44 103 ASP A C 1
ATOM 815 O O . ASP A 1 103 ? -1.465 11.68 -9.844 1 98.44 103 ASP A O 1
ATOM 819 N N . LEU A 1 104 ? -0.336 10 -10.727 1 98.31 104 LEU A N 1
ATOM 820 C CA . LEU A 1 104 ? -1.536 9.266 -11.109 1 98.31 104 LEU A CA 1
ATOM 821 C C . LEU A 1 104 ? -2.336 8.852 -9.875 1 98.31 104 LEU A C 1
ATOM 823 O O . LEU A 1 104 ? -3.564 8.953 -9.867 1 98.31 104 LEU A O 1
ATOM 827 N N . PHE A 1 105 ? -1.636 8.391 -8.812 1 98.75 105 PHE A N 1
ATOM 828 C CA . PHE A 1 105 ? -2.285 7.988 -7.57 1 98.75 105 PHE A CA 1
ATOM 829 C C . PHE A 1 105 ? -3.08 9.141 -6.973 1 98.75 105 PHE A C 1
ATOM 831 O O . PHE A 1 105 ? -4.238 8.977 -6.594 1 98.75 105 PHE A O 1
ATOM 838 N N . LEU A 1 106 ? -2.457 10.273 -6.938 1 98.69 106 LEU A N 1
ATOM 839 C CA . LEU A 1 106 ? -3.076 11.445 -6.336 1 98.69 106 LEU A CA 1
ATOM 840 C C . LEU A 1 106 ? -4.23 11.953 -7.191 1 98.69 106 LEU A C 1
ATOM 842 O O . LEU A 1 106 ? -5.266 12.367 -6.664 1 98.69 106 LEU A O 1
ATOM 846 N N . ASN A 1 107 ? -4.113 11.891 -8.492 1 97.38 107 ASN A N 1
ATOM 847 C CA . ASN A 1 107 ? -5.078 12.516 -9.391 1 97.38 107 ASN A CA 1
ATOM 848 C C . ASN A 1 107 ? -6.332 11.656 -9.547 1 97.38 107 ASN A C 1
ATOM 850 O O . ASN A 1 107 ? -7.355 12.133 -10.047 1 97.38 107 ASN A O 1
ATOM 854 N N . ARG A 1 108 ? -6.289 10.477 -9.188 1 96.88 108 ARG A N 1
ATOM 855 C CA . ARG A 1 108 ? -7.469 9.625 -9.289 1 96.88 108 ARG A CA 1
ATOM 856 C C . ARG A 1 108 ? -8.391 9.82 -8.094 1 96.88 108 ARG A C 1
ATOM 858 O O . ARG A 1 108 ? -9.539 9.367 -8.109 1 96.88 108 ARG A O 1
ATOM 865 N N . LEU A 1 109 ? -7.914 10.438 -7.051 1 98.12 109 LEU A N 1
ATOM 866 C CA . LEU A 1 109 ? -8.664 10.602 -5.812 1 98.12 109 LEU A CA 1
ATOM 867 C C . LEU A 1 109 ? -9.68 11.734 -5.941 1 98.12 109 LEU A C 1
ATOM 869 O O . LEU A 1 109 ? -9.477 12.68 -6.703 1 98.12 109 LEU A O 1
ATOM 873 N N . GLU A 1 110 ? -10.734 11.617 -5.18 1 97.75 110 GLU A N 1
ATOM 874 C CA . GLU A 1 110 ? -11.719 12.695 -5.156 1 97.75 110 GLU A CA 1
ATOM 875 C C . GLU A 1 110 ? -11.117 13.977 -4.594 1 97.75 110 GLU A C 1
ATOM 877 O O . GLU A 1 110 ? -10.531 13.969 -3.508 1 97.75 110 GLU A O 1
ATOM 882 N N . LYS A 1 111 ? -11.234 15.062 -5.242 1 97.31 111 LYS A N 1
ATOM 883 C CA . LYS A 1 111 ? -10.695 16.359 -4.855 1 97.31 111 LYS A CA 1
ATOM 884 C C . LYS A 1 111 ? -11.688 17.141 -4.004 1 97.31 111 LYS A C 1
ATOM 886 O O . LYS A 1 111 ? -12.898 16.922 -4.105 1 97.31 111 LYS A O 1
ATOM 891 N N . PRO A 1 112 ? -11.227 18.047 -3.252 1 98.38 112 PRO A N 1
ATOM 892 C CA . PRO A 1 112 ? -9.836 18.453 -3.012 1 98.38 112 PRO A CA 1
ATOM 893 C C . PRO A 1 112 ? -9.055 17.422 -2.207 1 98.38 112 PRO A C 1
ATOM 895 O O . PRO A 1 112 ? -9.594 16.797 -1.293 1 98.38 112 PRO A O 1
ATOM 898 N N . VAL A 1 113 ? -7.855 17.203 -2.602 1 98.81 113 VAL A N 1
ATOM 899 C CA . VAL A 1 113 ? -6.949 16.266 -1.952 1 98.81 113 VAL A CA 1
ATOM 900 C C . VAL A 1 113 ? -5.965 17.016 -1.066 1 98.81 113 VAL A C 1
ATOM 902 O O . VAL A 1 113 ? -5.426 18.047 -1.469 1 98.81 113 VAL A O 1
ATOM 905 N N . CYS A 1 114 ? -5.715 16.5 0.138 1 98.88 114 CYS A N 1
ATOM 906 C CA . CYS A 1 114 ? -4.785 17.125 1.071 1 98.88 114 CYS A CA 1
ATOM 907 C C . CYS A 1 114 ? -3.76 16.125 1.579 1 98.88 114 CYS A C 1
ATOM 909 O O . CYS A 1 114 ? -4.121 15.133 2.219 1 98.88 114 CYS A O 1
ATOM 911 N N . LEU A 1 115 ? -2.486 16.375 1.3 1 98.88 115 LEU A N 1
ATOM 912 C CA . LEU A 1 115 ? -1.415 15.609 1.927 1 98.88 115 LEU A CA 1
ATOM 913 C C . LEU A 1 115 ? -1.309 15.938 3.412 1 98.88 115 LEU A C 1
ATOM 915 O O . LEU A 1 115 ? -1.268 17.109 3.791 1 98.88 115 LEU A O 1
ATOM 919 N N . VAL A 1 116 ? -1.289 14.93 4.246 1 98.94 116 VAL A N 1
ATOM 920 C CA . VAL A 1 116 ? -1.149 15.117 5.688 1 98.94 116 VAL A CA 1
ATOM 921 C C . VAL A 1 116 ? 0.09 14.375 6.184 1 98.94 116 VAL A C 1
ATOM 923 O O . VAL A 1 116 ? 0.199 13.156 6.027 1 98.94 116 VAL A O 1
ATOM 926 N N . ALA A 1 117 ? 0.998 15.031 6.703 1 98.75 117 ALA A N 1
ATOM 927 C CA . ALA A 1 117 ? 2.203 14.445 7.281 1 98.75 117 ALA A CA 1
ATOM 928 C C . ALA A 1 117 ? 2.463 14.992 8.68 1 98.75 117 ALA A C 1
ATOM 930 O O . ALA A 1 117 ? 2.094 16.125 8.992 1 98.75 117 ALA A O 1
ATOM 931 N N . HIS A 1 118 ? 3.043 14.172 9.539 1 98.38 118 HIS A N 1
ATOM 932 C CA . HIS A 1 118 ? 3.367 14.586 10.898 1 98.38 118 HIS A CA 1
ATOM 933 C C . HIS A 1 118 ? 4.715 15.297 10.953 1 98.38 118 HIS A C 1
ATOM 935 O O . HIS A 1 118 ? 5.754 14.68 10.695 1 98.38 118 HIS A O 1
ATOM 941 N N . ASN A 1 119 ? 4.703 16.562 11.281 1 97.06 119 ASN A N 1
ATOM 942 C CA . ASN A 1 119 ? 5.863 17.438 11.148 1 97.06 119 ASN A CA 1
ATOM 943 C C . ASN A 1 119 ? 6.277 17.609 9.688 1 97.06 119 ASN A C 1
ATOM 945 O O . ASN A 1 119 ? 7.469 17.688 9.383 1 97.06 119 ASN A O 1
ATOM 949 N N . GLY A 1 120 ? 5.305 17.547 8.844 1 97.69 120 GLY A N 1
ATOM 950 C CA . GLY A 1 120 ? 5.523 17.531 7.402 1 97.69 120 GLY A CA 1
ATOM 951 C C . GLY A 1 120 ? 6.129 18.828 6.883 1 97.69 120 GLY A C 1
ATOM 952 O O . GLY A 1 120 ? 6.891 18.812 5.914 1 97.69 120 GLY A O 1
ATOM 953 N N . MET A 1 121 ? 5.809 19.922 7.488 1 95.44 121 MET A N 1
ATOM 954 C CA . MET A 1 121 ? 6.273 21.219 7.027 1 95.44 121 MET A CA 1
ATOM 955 C C . MET A 1 121 ? 7.781 21.359 7.223 1 95.44 121 MET A C 1
ATOM 957 O O . MET A 1 121 ? 8.438 22.109 6.5 1 95.44 121 MET A O 1
ATOM 961 N N . ASN A 1 122 ? 8.32 20.547 8.141 1 94.19 122 ASN A N 1
ATOM 962 C CA . ASN A 1 122 ? 9.734 20.672 8.469 1 94.19 122 ASN A CA 1
ATOM 963 C C . ASN A 1 122 ? 10.523 19.438 8.031 1 94.19 122 ASN A C 1
ATOM 965 O O . ASN A 1 122 ? 11.703 19.312 8.344 1 94.19 122 ASN A O 1
ATOM 969 N N . PHE A 1 123 ? 9.867 18.562 7.375 1 96.25 123 PHE A N 1
ATOM 970 C CA . PHE A 1 123 ? 10.586 17.344 7.016 1 96.25 123 PHE A CA 1
ATOM 971 C C . PHE A 1 123 ? 10.094 16.797 5.684 1 96.25 123 PHE A C 1
ATOM 973 O O . PHE A 1 123 ? 10.625 17.141 4.629 1 96.25 123 PHE A O 1
ATOM 980 N N . ASP A 1 124 ? 8.945 16.188 5.625 1 97.94 124 ASP A N 1
ATOM 981 C CA . ASP A 1 124 ? 8.469 15.414 4.48 1 97.94 124 ASP A CA 1
ATOM 982 C C . ASP A 1 124 ? 8.266 16.312 3.26 1 97.94 124 ASP A C 1
ATOM 984 O O . ASP A 1 124 ? 8.742 15.992 2.168 1 97.94 124 ASP A O 1
ATOM 988 N N . PHE A 1 125 ? 7.527 17.391 3.471 1 98.25 125 PHE A N 1
ATOM 989 C CA . PHE A 1 125 ? 7.074 18.188 2.34 1 98.25 125 PHE A CA 1
ATOM 990 C C . PHE A 1 125 ? 8.25 18.875 1.663 1 98.25 125 PHE A C 1
ATOM 992 O O . PHE A 1 125 ? 8.406 18.797 0.442 1 98.25 125 PHE A O 1
ATOM 999 N N . PRO A 1 126 ? 9.148 19.516 2.42 1 97.25 126 PRO A N 1
ATOM 1000 C CA . PRO A 1 126 ? 10.305 20.141 1.763 1 97.25 126 PRO A CA 1
ATOM 1001 C C . PRO A 1 126 ? 11.188 19.125 1.044 1 97.25 126 PRO A C 1
ATOM 1003 O O . PRO A 1 126 ? 11.734 19.422 -0.022 1 97.25 126 PRO A O 1
ATOM 1006 N N . ILE A 1 127 ? 11.383 17.953 1.643 1 97.94 127 ILE A N 1
ATOM 1007 C CA . ILE A 1 127 ? 12.211 16.922 1.032 1 97.94 127 ILE A CA 1
ATOM 1008 C C . ILE A 1 127 ? 11.555 16.438 -0.256 1 97.94 127 ILE A C 1
ATOM 1010 O O . ILE A 1 127 ? 12.219 16.297 -1.285 1 97.94 127 ILE A O 1
ATOM 1014 N N . PHE A 1 128 ? 10.266 16.156 -0.141 1 98.5 128 PHE A N 1
ATOM 1015 C CA . PHE A 1 128 ? 9.5 15.734 -1.306 1 98.5 128 PHE A CA 1
ATOM 1016 C C . PHE A 1 128 ? 9.578 16.781 -2.414 1 98.5 128 PHE A C 1
ATOM 1018 O O . PHE A 1 128 ? 9.844 16.438 -3.57 1 98.5 128 PHE A O 1
ATOM 1025 N N . LYS A 1 129 ? 9.383 18.016 -2.068 1 97.81 129 LYS A N 1
ATOM 1026 C CA . LYS A 1 129 ? 9.438 19.125 -3.018 1 97.81 129 LYS A CA 1
ATOM 1027 C C . LYS A 1 129 ? 10.812 19.219 -3.682 1 97.81 129 LYS A C 1
ATOM 1029 O O . LYS A 1 129 ? 10.906 19.469 -4.883 1 97.81 129 LYS A O 1
ATOM 1034 N N . ASN A 1 130 ? 11.836 19.078 -2.932 1 97.5 130 ASN A N 1
ATOM 1035 C CA . ASN A 1 130 ? 13.195 19.094 -3.473 1 97.5 130 ASN A CA 1
ATOM 1036 C C . ASN A 1 130 ? 13.367 18.031 -4.562 1 97.5 130 ASN A C 1
ATOM 1038 O O . ASN A 1 130 ? 13.969 18.312 -5.605 1 97.5 130 ASN A O 1
ATOM 1042 N N . HIS A 1 131 ? 12.906 16.812 -4.328 1 98.06 131 HIS A N 1
ATOM 1043 C CA . HIS A 1 131 ? 13.016 15.719 -5.297 1 98.06 131 HIS A CA 1
ATOM 1044 C C . HIS A 1 131 ? 12.242 16.031 -6.57 1 98.06 131 HIS A C 1
ATOM 1046 O O . HIS A 1 131 ? 12.695 15.727 -7.672 1 98.06 131 HIS A O 1
ATOM 1052 N N . LEU A 1 132 ? 11.086 16.672 -6.41 1 98.38 132 LEU A N 1
ATOM 1053 C CA . LEU A 1 132 ? 10.297 17.078 -7.566 1 98.38 132 LEU A CA 1
ATOM 1054 C C . LEU A 1 132 ? 11.031 18.141 -8.375 1 98.38 132 LEU A C 1
ATOM 1056 O O . LEU A 1 132 ? 11.102 18.047 -9.602 1 98.38 132 LEU A O 1
ATOM 1060 N N . ASP A 1 133 ? 11.57 19.062 -7.734 1 97.38 133 ASP A N 1
ATOM 1061 C CA . ASP A 1 133 ? 12.273 20.172 -8.383 1 97.38 133 ASP A CA 1
ATOM 1062 C C . ASP A 1 133 ? 13.477 19.672 -9.172 1 97.38 133 ASP A C 1
ATOM 1064 O O . ASP A 1 133 ? 13.75 20.141 -10.273 1 97.38 133 ASP A O 1
ATOM 1068 N N . LYS A 1 134 ? 14.188 18.75 -8.594 1 96.69 134 LYS A N 1
ATOM 1069 C CA . LYS A 1 134 ? 15.359 18.188 -9.25 1 96.69 134 LYS A CA 1
ATOM 1070 C C . LYS A 1 134 ? 14.984 17.516 -10.57 1 96.69 134 LYS A C 1
ATOM 1072 O O . LYS A 1 134 ? 15.797 17.469 -11.5 1 96.69 134 LYS A O 1
ATOM 1077 N N . LEU A 1 135 ? 13.797 17.031 -10.633 1 97.62 135 LEU A N 1
ATOM 1078 C CA . LEU A 1 135 ? 13.305 16.391 -11.852 1 97.62 135 LEU A CA 1
ATOM 1079 C C . LEU A 1 135 ? 12.602 17.391 -12.75 1 97.62 135 LEU A C 1
ATOM 1081 O O . LEU A 1 135 ? 12.156 17.047 -13.852 1 97.62 135 LEU A O 1
ATOM 1085 N N . ASN A 1 136 ? 12.391 18.609 -12.305 1 98.06 136 ASN A N 1
ATOM 1086 C CA . ASN A 1 136 ? 11.68 19.672 -13.023 1 98.06 136 ASN A CA 1
ATOM 1087 C C . ASN A 1 136 ? 10.234 19.281 -13.297 1 98.06 136 ASN A C 1
ATOM 1089 O O . ASN A 1 136 ? 9.75 19.422 -14.422 1 98.06 136 ASN A O 1
ATOM 1093 N N . VAL A 1 137 ? 9.594 18.703 -12.297 1 97.94 137 VAL A N 1
ATOM 1094 C CA . VAL A 1 137 ? 8.18 18.359 -12.367 1 97.94 137 VAL A CA 1
ATOM 1095 C C . VAL A 1 137 ? 7.441 18.938 -11.164 1 97.94 137 VAL A C 1
ATOM 1097 O O . VAL A 1 137 ? 8.07 19.391 -10.203 1 97.94 137 VAL A O 1
ATOM 1100 N N . HIS A 1 138 ? 6.137 19 -11.305 1 97.19 138 HIS A N 1
ATOM 1101 C CA . HIS A 1 138 ? 5.305 19.5 -10.211 1 97.19 138 HIS A CA 1
ATOM 1102 C C . HIS A 1 138 ? 3.979 18.75 -10.148 1 97.19 138 HIS A C 1
ATOM 1104 O O . HIS A 1 138 ? 3.479 18.281 -11.172 1 97.19 138 HIS A O 1
ATOM 1110 N N . LEU A 1 139 ? 3.471 18.609 -8.945 1 97.69 139 LEU A N 1
ATOM 1111 C CA . LEU A 1 139 ? 2.129 18.062 -8.758 1 97.69 139 LEU A CA 1
ATOM 1112 C C . LEU A 1 139 ? 1.069 19.094 -9.109 1 97.69 139 LEU A C 1
ATOM 1114 O O . LEU A 1 139 ? 1.395 20.266 -9.375 1 97.69 139 LEU A O 1
ATOM 1118 N N . HIS A 1 140 ? -0.122 18.641 -9.227 1 96.38 140 HIS A N 1
ATOM 1119 C CA . HIS A 1 140 ? -1.204 19.547 -9.586 1 96.38 140 HIS A CA 1
ATOM 1120 C C . HIS A 1 140 ? -1.269 20.734 -8.625 1 96.38 140 HIS A C 1
ATOM 1122 O O . HIS A 1 140 ? -1.089 20.578 -7.414 1 96.38 140 HIS A O 1
ATOM 1128 N N . ASP A 1 141 ? -1.658 21.875 -9.055 1 95.94 141 ASP A N 1
ATOM 1129 C CA . ASP A 1 141 ? -1.602 23.125 -8.305 1 95.94 141 ASP A CA 1
ATOM 1130 C C . ASP A 1 141 ? -2.684 23.156 -7.227 1 95.94 141 ASP A C 1
ATOM 1132 O O . ASP A 1 141 ? -2.617 23.969 -6.301 1 95.94 141 ASP A O 1
ATOM 1136 N N . ASP A 1 142 ? -3.629 22.344 -7.359 1 97.12 142 ASP A N 1
ATOM 1137 C CA . ASP A 1 142 ? -4.738 22.375 -6.41 1 97.12 142 ASP A CA 1
ATOM 1138 C C . ASP A 1 142 ? -4.48 21.438 -5.23 1 97.12 142 ASP A C 1
ATOM 1140 O O . ASP A 1 142 ? -5.324 21.297 -4.344 1 97.12 142 ASP A O 1
ATOM 1144 N N . LEU A 1 143 ? -3.309 20.781 -5.223 1 98.44 143 LEU A N 1
ATOM 1145 C CA . LEU A 1 143 ? -2.98 19.875 -4.129 1 98.44 143 LEU A CA 1
ATOM 1146 C C . LEU A 1 143 ? -2.734 20.641 -2.836 1 98.44 143 LEU A C 1
ATOM 1148 O O . LEU A 1 143 ? -1.954 21.594 -2.816 1 98.44 143 LEU A O 1
ATOM 1152 N N . LEU A 1 144 ? -3.432 20.219 -1.787 1 98.56 144 LEU A N 1
ATOM 1153 C CA . LEU A 1 144 ? -3.287 20.828 -0.475 1 98.56 144 LEU A CA 1
ATOM 1154 C C . LEU A 1 144 ? -2.35 20.016 0.411 1 98.56 144 LEU A C 1
ATOM 1156 O O . LEU A 1 144 ? -2.049 18.859 0.107 1 98.56 144 LEU A O 1
ATOM 1160 N N . CYS A 1 145 ? -1.811 20.641 1.467 1 98.56 145 CYS A N 1
ATOM 1161 C CA . CYS A 1 145 ? -1.043 19.922 2.477 1 98.56 145 CYS A CA 1
ATOM 1162 C C . CYS A 1 145 ? -1.273 20.516 3.861 1 98.56 145 CYS A C 1
ATOM 1164 O O . CYS A 1 145 ? -1.598 21.688 3.99 1 98.56 145 CYS A O 1
ATOM 1166 N N . ALA A 1 146 ? -1.18 19.688 4.848 1 98.44 146 ALA A N 1
ATOM 1167 C CA . ALA A 1 146 ? -1.376 20.078 6.246 1 98.44 146 ALA A CA 1
ATOM 1168 C C . ALA A 1 146 ? -0.481 19.25 7.168 1 98.44 146 ALA A C 1
ATOM 1170 O O . ALA A 1 146 ? -0.112 18.125 6.84 1 98.44 146 ALA A O 1
ATOM 1171 N N . ASP A 1 147 ? -0.154 19.812 8.266 1 98.25 147 ASP A N 1
ATOM 1172 C CA . ASP A 1 147 ? 0.74 19.172 9.234 1 98.25 147 ASP A CA 1
ATOM 1173 C C . ASP A 1 147 ? -0.036 18.656 10.438 1 98.25 147 ASP A C 1
ATOM 1175 O O . ASP A 1 147 ? -0.538 19.438 11.25 1 98.25 147 ASP A O 1
ATOM 1179 N N . SER A 1 148 ? -0.017 17.375 10.617 1 98.44 148 SER A N 1
ATOM 1180 C CA . SER A 1 148 ? -0.816 16.781 11.68 1 98.44 148 SER A CA 1
ATOM 1181 C C . SER A 1 148 ? -0.246 17.109 13.055 1 98.44 148 SER A C 1
ATOM 1183 O O . SER A 1 148 ? -0.978 17.141 14.047 1 98.44 148 SER A O 1
ATOM 1185 N N . LEU A 1 149 ? 1.091 17.328 13.156 1 97.25 149 LEU A N 1
ATOM 1186 C CA . LEU A 1 149 ? 1.684 17.719 14.43 1 97.25 149 LEU A CA 1
ATOM 1187 C C . LEU A 1 149 ? 1.054 19 14.953 1 97.25 149 LEU A C 1
ATOM 1189 O O . LEU A 1 149 ? 0.636 19.062 16.109 1 97.25 149 LEU A O 1
ATOM 1193 N N . ASN A 1 150 ? 0.972 19.984 14.109 1 95.94 150 ASN A N 1
ATOM 1194 C CA . ASN A 1 150 ? 0.356 21.25 14.484 1 95.94 150 ASN A CA 1
ATOM 1195 C C . ASN A 1 150 ? -1.114 21.078 14.844 1 95.94 150 ASN A C 1
ATOM 1197 O O . ASN A 1 150 ? -1.599 21.688 15.797 1 95.94 150 ASN A O 1
ATOM 1201 N N . GLY A 1 151 ? -1.784 20.266 14.047 1 96.5 151 GLY A N 1
ATOM 1202 C CA . GLY A 1 151 ? -3.197 20.031 14.297 1 96.5 151 GLY A CA 1
ATOM 1203 C C . GLY A 1 151 ? -3.469 19.406 15.656 1 96.5 151 GLY A C 1
ATOM 1204 O O . GLY A 1 151 ? -4.289 19.906 16.422 1 96.5 151 GLY A O 1
ATOM 1205 N N . VAL A 1 152 ? -2.801 18.312 15.938 1 96.5 152 VAL A N 1
ATOM 1206 C CA . VAL A 1 152 ? -2.99 17.594 17.203 1 96.5 152 VAL A CA 1
ATOM 1207 C C . VAL A 1 152 ? -2.605 18.5 18.359 1 96.5 152 VAL A C 1
ATOM 1209 O O . VAL A 1 152 ? -3.312 18.562 19.375 1 96.5 152 VAL A O 1
ATOM 1212 N N . TYR A 1 153 ? -1.523 19.172 18.234 1 94.25 153 TYR A N 1
ATOM 1213 C CA . TYR A 1 153 ? -1.035 20.078 19.281 1 94.25 153 TYR A CA 1
ATOM 1214 C C . TYR A 1 153 ? -2.057 21.156 19.578 1 94.25 153 TYR A C 1
ATOM 1216 O O . TYR A 1 153 ? -2.414 21.375 20.734 1 94.25 153 TYR A O 1
ATOM 1224 N N . ASP A 1 154 ? -2.49 21.844 18.578 1 93.56 154 ASP A N 1
ATOM 1225 C CA . ASP A 1 154 ? -3.441 22.938 18.734 1 93.56 154 ASP A CA 1
ATOM 1226 C C . ASP A 1 154 ? -4.719 22.469 19.438 1 93.56 154 ASP A C 1
ATOM 1228 O O . ASP A 1 154 ? -5.242 23.141 20.312 1 93.56 154 ASP A O 1
ATOM 1232 N N . ILE A 1 155 ? -5.188 21.391 19.047 1 93.94 155 ILE A N 1
ATOM 1233 C CA . ILE A 1 155 ? -6.441 20.859 19.578 1 93.94 155 ILE A CA 1
ATOM 1234 C C . ILE A 1 155 ? -6.254 20.453 21.031 1 93.94 155 ILE A C 1
ATOM 1236 O O . ILE A 1 155 ? -7.078 20.781 21.891 1 93.94 155 ILE A O 1
ATOM 1240 N N . GLU A 1 156 ? -5.203 19.719 21.328 1 90.81 156 GLU A N 1
ATOM 1241 C CA . GLU A 1 156 ? -4.973 19.25 22.688 1 90.81 156 GLU A CA 1
ATOM 1242 C C . GLU A 1 156 ? -4.664 20.406 23.641 1 90.81 156 GLU A C 1
ATOM 1244 O O . GLU A 1 156 ? -5.102 20.406 24.797 1 90.81 156 GLU A O 1
ATOM 1249 N N . GLU A 1 157 ? -3.857 21.297 23.25 1 86.75 157 GLU A N 1
ATOM 1250 C CA . GLU A 1 157 ? -3.531 22.453 24.078 1 86.75 157 GLU A CA 1
ATOM 1251 C C . GLU A 1 157 ? -4.738 23.375 24.25 1 86.75 157 GLU A C 1
ATOM 1253 O O . GLU A 1 157 ? -4.926 23.969 25.312 1 86.75 157 GLU A O 1
ATOM 1258 N N . GLY A 1 158 ? -5.445 23.578 23.125 1 80.81 158 GLY A N 1
ATOM 1259 C CA . GLY A 1 158 ? -6.676 24.344 23.234 1 80.81 158 GLY A CA 1
ATOM 1260 C C . GLY A 1 158 ? -7.676 23.734 24.203 1 80.81 158 GLY A C 1
ATOM 1261 O O . GLY A 1 158 ? -8.336 24.438 24.953 1 80.81 158 GLY A O 1
ATOM 1262 N N . ASN A 1 159 ? -7.77 22.5 24.156 1 75.94 159 ASN A N 1
ATOM 1263 C CA . ASN A 1 159 ? -8.672 21.781 25.062 1 75.94 159 ASN A CA 1
ATOM 1264 C C . ASN A 1 159 ? -8.227 21.906 26.516 1 75.94 159 ASN A C 1
ATOM 1266 O O . ASN A 1 159 ? -9.055 21.984 27.422 1 75.94 159 ASN A O 1
ATOM 1270 N N . GLU A 1 160 ? -6.996 21.875 26.734 1 69 160 GLU A N 1
ATOM 1271 C CA . GLU A 1 160 ? -6.473 22.016 28.094 1 69 160 GLU A CA 1
ATOM 1272 C C . GLU A 1 160 ? -6.766 23.406 28.641 1 69 160 GLU A C 1
ATOM 1274 O O . GLU A 1 160 ? -7.125 23.547 29.812 1 69 160 GLU A O 1
ATOM 1279 N N . GLU A 1 161 ? -6.645 24.406 27.797 1 67.25 161 GLU A N 1
ATOM 1280 C CA . GLU A 1 161 ? -6.953 25.781 28.203 1 67.25 161 GLU A CA 1
ATOM 1281 C C . GLU A 1 161 ? -8.43 25.938 28.547 1 67.25 161 GLU A C 1
ATOM 1283 O O . GLU A 1 161 ? -8.781 26.594 29.531 1 67.25 161 GLU A O 1
ATOM 1288 N N . ARG A 1 162 ? -9.188 25.281 27.797 1 66.62 162 ARG A N 1
ATOM 1289 C CA . ARG A 1 162 ? -10.617 25.344 28.047 1 66.62 162 ARG A CA 1
ATOM 1290 C C . ARG A 1 162 ? -10.984 24.656 29.359 1 66.62 162 ARG A C 1
ATOM 1292 O O . ARG A 1 162 ? -11.867 25.109 30.078 1 66.62 162 ARG A O 1
ATOM 1299 N N . LY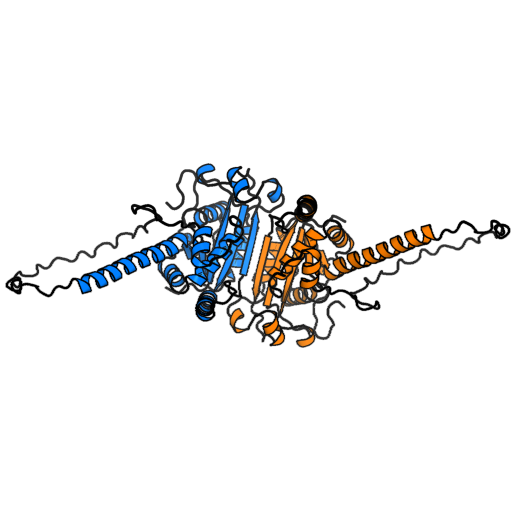S A 1 163 ? -10.289 23.625 29.547 1 65 163 LYS A N 1
ATOM 1300 C CA . LYS A 1 163 ? -10.531 22.906 30.797 1 65 163 LYS A CA 1
ATOM 1301 C C . LYS A 1 163 ? -10.141 23.75 32 1 65 163 LYS A C 1
ATOM 1303 O O . LYS A 1 163 ? -10.828 23.75 33.031 1 65 163 LYS A O 1
ATOM 1308 N N . ILE A 1 164 ? -9.062 24.469 31.859 1 62.25 164 ILE A N 1
ATOM 1309 C CA . ILE A 1 164 ? -8.578 25.312 32.938 1 62.25 164 ILE A CA 1
ATOM 1310 C C . ILE A 1 164 ? -9.562 26.453 33.188 1 62.25 164 ILE A C 1
ATOM 1312 O O . ILE A 1 164 ? -9.875 26.781 34.312 1 62.25 164 ILE A O 1
ATOM 1316 N N . ILE A 1 165 ? -10.086 26.953 32.125 1 62.31 165 ILE A N 1
ATOM 1317 C CA . ILE A 1 165 ? -11.031 28.062 32.219 1 62.31 165 ILE A CA 1
ATOM 1318 C C . ILE A 1 165 ? -12.336 27.578 32.844 1 62.31 165 ILE A C 1
ATOM 1320 O O . ILE A 1 165 ? -12.922 28.281 33.688 1 62.31 165 ILE A O 1
ATOM 1324 N N . LYS A 1 166 ? -12.648 26.438 32.469 1 62.25 166 LYS A N 1
ATOM 1325 C CA . LYS A 1 166 ? -13.875 25.875 33.031 1 62.25 166 LYS A CA 1
ATOM 1326 C C . LYS A 1 166 ? -13.711 25.578 34.531 1 62.25 166 LYS A C 1
ATOM 1328 O O . LYS A 1 166 ? -14.625 25.844 35.312 1 62.25 166 LYS A O 1
ATOM 1333 N N . VAL A 1 167 ? -12.594 25.094 34.844 1 62.91 167 VAL A N 1
ATOM 1334 C CA . VAL A 1 167 ? -12.312 24.797 36.25 1 62.91 167 VAL A CA 1
ATOM 1335 C C . VAL A 1 167 ? -12.234 26.109 37.031 1 62.91 167 VAL A C 1
ATOM 1337 O O . VAL A 1 167 ? -12.734 26.172 38.156 1 62.91 167 VAL A O 1
ATOM 1340 N N . GLN A 1 168 ? -11.688 27.109 36.438 1 61.22 168 GLN A N 1
ATOM 1341 C CA . GLN A 1 168 ? -11.57 28.406 37.094 1 61.22 168 GLN A CA 1
ATOM 1342 C C . GLN A 1 168 ? -12.938 29.078 37.25 1 61.22 168 GLN A C 1
ATOM 1344 O O . GLN A 1 168 ? -13.227 29.703 38.25 1 61.22 168 GLN A O 1
ATOM 1349 N N . SER A 1 169 ? -13.648 28.891 36.188 1 62.38 169 SER A N 1
ATOM 1350 C CA . SER A 1 169 ? -14.984 29.484 36.219 1 62.38 169 SER A CA 1
ATOM 1351 C C . SER A 1 169 ? -15.875 28.766 37.25 1 62.38 169 SER A C 1
ATOM 1353 O O . SER A 1 169 ? -16.688 29.406 37.906 1 62.38 169 SER A O 1
ATOM 1355 N N . GLU A 1 170 ? -15.625 27.531 37.25 1 59.53 170 GLU A N 1
ATOM 1356 C CA . GLU A 1 170 ? -16.375 26.766 38.25 1 59.53 170 GLU A CA 1
ATOM 1357 C C . GLU A 1 170 ? -15.891 27.062 39.656 1 59.53 170 GLU A C 1
ATOM 1359 O O . GLU A 1 170 ? -16.688 27.094 40.594 1 59.53 170 GLU A O 1
ATOM 1364 N N . CYS A 1 171 ? -14.641 27.406 39.719 1 53.12 171 CYS A N 1
ATOM 1365 C CA . CYS A 1 171 ? -14.094 27.812 41 1 53.12 171 CYS A CA 1
ATOM 1366 C C . CYS A 1 171 ? -14.477 29.234 41.344 1 53.12 171 CYS A C 1
ATOM 1368 O O . CYS A 1 171 ? -14.703 29.578 42.5 1 53.12 171 CYS A O 1
ATOM 1370 N N . LYS A 1 172 ? -14.445 30.141 40.344 1 51.84 172 LYS A N 1
ATOM 1371 C CA . LYS A 1 172 ? -14.898 31.516 40.594 1 51.84 172 LYS A CA 1
ATOM 1372 C C . LYS A 1 172 ? -16.391 31.547 40.938 1 51.84 172 LYS A C 1
ATOM 1374 O O . LYS A 1 172 ? -16.828 32.406 41.719 1 51.84 172 LYS A O 1
ATOM 1379 N N . ALA A 1 173 ? -17.078 30.75 40.25 1 50.5 173 ALA A N 1
ATOM 1380 C CA . ALA A 1 173 ? -18.5 30.703 40.562 1 50.5 173 ALA A CA 1
ATOM 1381 C C . ALA A 1 173 ? -18.703 30.328 42.031 1 50.5 173 ALA A C 1
ATOM 1383 O O . ALA A 1 173 ? -19.625 30.812 42.688 1 50.5 173 ALA A O 1
ATOM 1384 N N . ASP A 1 174 ? -17.766 29.547 42.531 1 48.25 174 ASP A N 1
ATOM 1385 C CA . ASP A 1 174 ? -17.891 29.188 43.938 1 48.25 174 ASP A CA 1
ATOM 1386 C C . ASP A 1 174 ? -17.438 30.344 44.812 1 48.25 174 ASP A C 1
ATOM 1388 O O . ASP A 1 174 ? -17.844 30.438 45.969 1 48.25 174 ASP A O 1
ATOM 1392 N N . ASN A 1 175 ? -16.469 31.156 44.281 1 41.69 175 ASN A N 1
ATOM 1393 C CA . ASN A 1 175 ? -16 32.25 45.125 1 41.69 175 ASN A CA 1
ATOM 1394 C C . ASN A 1 175 ? -16.812 33.531 44.906 1 41.69 175 ASN A C 1
ATOM 1396 O O . ASN A 1 175 ? -16.266 34.625 44.938 1 41.69 175 ASN A O 1
ATOM 1400 N N . ILE A 1 176 ? -17.781 33.594 44 1 39.25 176 ILE A N 1
ATOM 1401 C CA . ILE A 1 176 ? -18.656 34.75 43.969 1 39.25 176 ILE A CA 1
ATOM 1402 C C . ILE A 1 176 ? -19.25 35 45.344 1 39.25 176 ILE A C 1
ATOM 1404 O O . ILE A 1 176 ? -20.172 34.312 45.75 1 39.25 176 ILE A O 1
ATOM 1408 N N . ASP A 1 177 ? -18.375 35.125 46.312 1 36 177 ASP A N 1
ATOM 1409 C CA . ASP A 1 177 ? -18.906 35.781 47.5 1 36 177 ASP A CA 1
ATOM 1410 C C . ASP A 1 177 ? -19.5 37.156 47.188 1 36 177 ASP A C 1
ATOM 1412 O O . ASP A 1 177 ? -18.906 37.938 46.438 1 36 177 ASP A O 1
ATOM 1416 N N . VAL A 1 178 ? -20.781 37.438 47.344 1 35.16 178 VAL A N 1
ATOM 1417 C CA . VAL A 1 178 ? -21.828 38.438 47.125 1 35.16 178 VAL A CA 1
ATOM 1418 C C . VAL A 1 178 ? -21.359 39.812 47.594 1 35.16 178 VAL A C 1
ATOM 1420 O O . VAL A 1 178 ? -22.125 40.75 47.625 1 35.16 178 VAL A O 1
ATOM 1423 N N . SER A 1 179 ? -20.188 39.875 48.281 1 34.94 179 SER A N 1
ATOM 1424 C CA . SER A 1 179 ? -20.203 41.188 49 1 34.94 179 SER A CA 1
ATOM 1425 C C . SER A 1 179 ? -19.781 42.312 48.062 1 34.94 179 SER A C 1
ATOM 1427 O O . SER A 1 179 ? -18.656 42.781 48.125 1 34.94 179 SER A O 1
ATOM 1429 N N . ARG A 1 180 ? -20.172 42.312 46.75 1 29.86 180 ARG A N 1
ATOM 1430 C CA . ARG A 1 180 ? -19.797 43.344 45.812 1 29.86 180 ARG A CA 1
ATOM 1431 C C . ARG A 1 180 ? -20.25 44.719 46.312 1 29.86 180 ARG A C 1
ATOM 1433 O O . ARG A 1 180 ? -21.438 44.938 46.531 1 29.86 180 ARG A O 1
ATOM 1440 N N . PRO A 1 181 ? -19.422 45.438 47.031 1 32.06 181 PRO A N 1
ATOM 1441 C CA . PRO A 1 181 ? -19.859 46.781 47.469 1 32.06 181 PRO A CA 1
ATOM 1442 C C . PRO A 1 181 ? -20.266 47.688 46.281 1 32.06 181 PRO A C 1
ATOM 1444 O O . PRO A 1 181 ? -19.75 47.531 45.188 1 32.06 181 PRO A O 1
ATOM 1447 N N . LEU A 1 182 ? -21.516 48.25 46.25 1 29.14 182 LEU A N 1
ATOM 1448 C CA . LEU A 1 182 ? -22.406 49.031 45.406 1 29.14 182 LEU A CA 1
ATOM 1449 C C . LEU A 1 182 ? -21.688 50.25 44.844 1 29.14 182 LEU A C 1
ATOM 1451 O O . LEU A 1 182 ? -22.297 51.062 44.125 1 29.14 182 LEU A O 1
ATOM 1455 N N . THR A 1 183 ? -20.531 50.656 45.25 1 30.08 183 THR A N 1
ATOM 1456 C CA . THR A 1 183 ? -20.312 52.094 45.156 1 30.08 183 THR A CA 1
ATOM 1457 C C . THR A 1 183 ? -19.922 52.469 43.719 1 30.08 183 THR A C 1
ATOM 1459 O O . THR A 1 183 ? -19.562 53.625 43.469 1 30.08 183 THR A O 1
ATOM 1462 N N . ALA A 1 184 ? -19.703 51.562 42.75 1 26.48 184 ALA A N 1
ATOM 1463 C CA . ALA A 1 184 ? -18.859 51.875 41.594 1 26.48 184 ALA A CA 1
ATOM 1464 C C . ALA A 1 184 ? -19.625 52.719 40.562 1 26.48 184 ALA A C 1
ATOM 1466 O O . ALA A 1 184 ? -19.109 53 39.469 1 26.48 184 ALA A O 1
ATOM 1467 N N . MET A 1 185 ? -21.016 52.875 40.625 1 27.77 185 MET A N 1
ATOM 1468 C CA . MET A 1 185 ? -21.719 53 39.375 1 27.77 185 MET A CA 1
ATOM 1469 C C . MET A 1 185 ? -21.375 54.312 38.656 1 27.77 185 MET A C 1
ATOM 1471 O O . MET A 1 185 ? -21.891 54.594 37.594 1 27.77 185 MET A O 1
ATOM 1475 N N . LYS A 1 186 ? -20.969 55.344 39.406 1 27.22 186 LYS A N 1
ATOM 1476 C CA . LYS A 1 186 ? -21.391 56.656 38.906 1 27.22 186 LYS A CA 1
ATOM 1477 C C . LYS A 1 186 ? -20.797 56.938 37.531 1 27.22 186 LYS A C 1
ATOM 1479 O O . LYS A 1 186 ? -21.531 57.281 36.594 1 27.22 186 LYS A O 1
ATOM 1484 N N . ALA A 1 187 ? -19.984 58.031 37.25 1 27.83 187 ALA A N 1
ATOM 1485 C CA . ALA A 1 187 ? -20.031 59.219 36.406 1 27.83 187 ALA A CA 1
ATOM 1486 C C . ALA A 1 187 ? -19.266 58.969 35.094 1 27.83 187 ALA A C 1
ATOM 1488 O O . ALA A 1 187 ? -18.859 59.938 34.406 1 27.83 187 ALA A O 1
ATOM 1489 N N . GLU A 1 188 ? -19 57.688 34.719 1 26.16 188 GLU A N 1
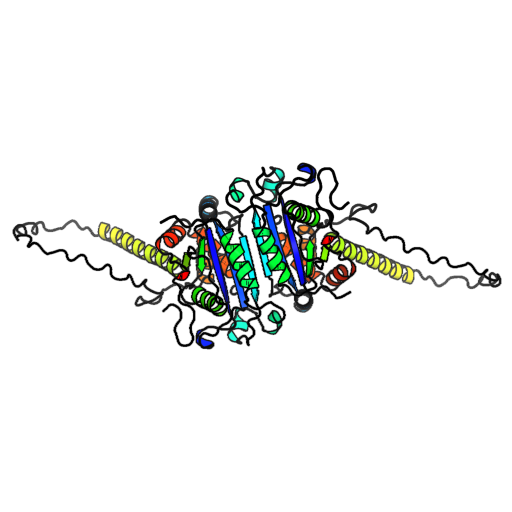ATOM 1490 C CA . GLU A 1 188 ? -18.016 57.688 33.625 1 26.16 188 GLU A CA 1
ATOM 1491 C C . GLU A 1 188 ? -18.641 58.156 32.312 1 26.16 188 GLU A C 1
ATOM 1493 O O . GLU A 1 188 ? -18.078 57.906 31.25 1 26.16 188 GLU A O 1
ATOM 1498 N N . ASN A 1 189 ? -19.906 58.719 32.375 1 25.81 189 ASN A N 1
ATOM 1499 C CA . ASN A 1 189 ? -20.641 58.844 31.125 1 25.81 189 ASN A CA 1
ATOM 1500 C C . ASN A 1 189 ? -19.875 59.719 30.109 1 25.81 189 ASN A C 1
ATOM 1502 O O . ASN A 1 189 ? -20.281 59.812 28.953 1 25.81 189 ASN A O 1
ATOM 1506 N N . GLU A 1 190 ? -19.203 60.75 30.562 1 26.05 190 GLU A N 1
ATOM 1507 C CA . GLU A 1 190 ? -19.344 61.875 29.672 1 26.05 190 GLU A CA 1
ATOM 1508 C C . GLU A 1 190 ? -18.406 61.781 28.469 1 26.05 190 GLU A C 1
ATOM 1510 O O . GLU A 1 190 ? -18.375 62.656 27.625 1 26.05 190 GLU A O 1
ATOM 1515 N N . THR A 1 191 ? -17.281 61.094 28.562 1 26.66 191 THR A N 1
ATOM 1516 C CA . THR A 1 191 ? -16.328 61.719 27.656 1 26.66 191 THR A CA 1
ATOM 1517 C C . THR A 1 191 ? -16.625 61.344 26.203 1 26.66 191 THR A C 1
ATOM 1519 O O . THR A 1 191 ? -17.109 60.25 25.938 1 26.66 191 THR A O 1
ATOM 1522 N N . THR A 1 192 ? -16.719 62.344 25.25 1 29.03 192 THR A N 1
ATOM 1523 C CA . THR A 1 192 ? -17.016 62.531 23.828 1 29.03 192 THR A CA 1
ATOM 1524 C C . THR A 1 192 ? -16.109 61.656 22.953 1 29.03 192 THR A C 1
ATOM 1526 O O . THR A 1 192 ? -14.883 61.656 23.125 1 29.03 192 THR A O 1
ATOM 1529 N N . PRO A 1 193 ? -16.688 60.562 22.344 1 28.14 193 PRO A N 1
ATOM 1530 C CA . PRO A 1 193 ? -15.953 59.531 21.594 1 28.14 193 PRO A CA 1
ATOM 1531 C C . PRO A 1 193 ? -15.172 60.125 20.422 1 28.14 193 PRO A C 1
ATOM 1533 O O . PRO A 1 193 ? -15.742 60.844 19.594 1 28.14 193 PRO A O 1
ATOM 1536 N N . LEU A 1 194 ? -13.992 60.719 20.656 1 28.39 194 LEU A N 1
ATOM 1537 C CA . LEU A 1 194 ? -13.211 61.219 19.531 1 28.39 194 LEU A CA 1
ATOM 1538 C C . LEU A 1 194 ? -13.148 60.156 18.422 1 28.39 194 LEU A C 1
ATOM 1540 O O . LEU A 1 194 ? -13.148 58.938 18.703 1 2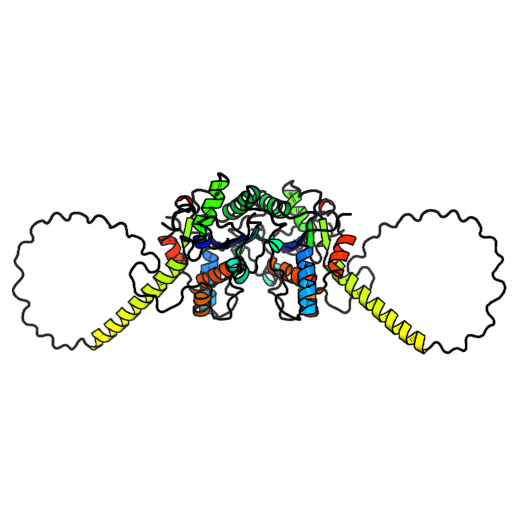8.39 194 LEU A O 1
ATOM 1544 N N . LYS A 1 195 ? -13.445 60.562 17.203 1 30.25 195 LYS A N 1
ATOM 1545 C CA . LYS A 1 195 ? -13.5 59.844 15.93 1 30.25 195 LYS A CA 1
ATOM 1546 C C . LYS A 1 195 ? -12.195 59.094 15.656 1 30.25 195 LYS A C 1
ATOM 1548 O O . LYS A 1 195 ? -11.188 59.719 15.305 1 30.25 195 LYS A O 1
ATOM 1553 N N . ARG A 1 196 ? -11.766 58.125 16.516 1 29.36 196 ARG A N 1
ATOM 1554 C CA . ARG A 1 196 ? -10.516 57.5 16.125 1 29.36 196 ARG A CA 1
ATOM 1555 C C . ARG A 1 196 ? -10.656 56.781 14.789 1 29.36 196 ARG A C 1
ATOM 1557 O O . ARG A 1 196 ? -11.609 56.031 14.578 1 29.36 196 ARG A O 1
ATOM 1564 N N . LYS A 1 197 ? -10.109 57.375 13.82 1 31 197 LYS A N 1
ATOM 1565 C CA . LYS A 1 197 ? -9.906 56.75 12.508 1 31 197 LYS A CA 1
ATOM 1566 C C . LYS A 1 197 ? -9.422 55.312 12.648 1 31 197 LYS A C 1
ATOM 1568 O O . LYS A 1 197 ? -8.391 55.062 13.273 1 31 197 LYS A O 1
ATOM 1573 N N . LEU A 1 198 ? -10.328 54.344 12.68 1 26.52 198 LEU A N 1
ATOM 1574 C CA . LEU A 1 198 ? -10.023 52.938 12.773 1 26.52 198 LEU A CA 1
ATOM 1575 C C . LEU A 1 198 ? -9.102 52.5 11.641 1 26.52 198 LEU A C 1
ATOM 1577 O O . LEU A 1 198 ? -9.484 52.562 10.469 1 26.52 198 LEU A O 1
ATOM 1581 N N . LYS A 1 199 ? -7.824 52.906 11.648 1 29.06 199 LYS A N 1
ATOM 1582 C CA . LYS A 1 199 ? -6.891 52.219 10.75 1 29.06 199 LYS A CA 1
ATOM 1583 C C . LYS A 1 199 ? -7.109 50.719 10.773 1 29.06 199 LYS A C 1
ATOM 1585 O O . LYS A 1 199 ? -7.215 50.094 11.844 1 29.06 199 LYS A O 1
ATOM 1590 N N . LEU A 1 200 ? -7.66 50.188 9.789 1 27.52 200 LEU A N 1
ATOM 1591 C CA . LEU A 1 200 ? -7.84 48.75 9.578 1 27.52 200 LEU A CA 1
ATOM 1592 C C . LEU A 1 200 ? -6.547 48 9.859 1 27.52 200 LEU A C 1
ATOM 1594 O O . LEU A 1 200 ? -5.5 48.312 9.289 1 27.52 200 LEU A O 1
ATOM 1598 N N . PRO A 1 201 ? -6.355 47.469 11.086 1 29.28 201 PRO A N 1
ATOM 1599 C CA . PRO A 1 201 ? -5.129 46.75 11.406 1 29.28 201 PRO A CA 1
ATOM 1600 C C . PRO A 1 201 ? -4.734 45.75 10.32 1 29.28 201 PRO A C 1
ATOM 1602 O O . PRO A 1 201 ? -5.605 45.188 9.648 1 29.28 201 PRO A O 1
ATOM 1605 N N . HIS A 1 202 ? -3.723 46.031 9.531 1 30.36 202 HIS A N 1
ATOM 1606 C CA . HIS A 1 202 ? -3.037 45.031 8.688 1 30.36 202 HIS A CA 1
ATOM 1607 C C . HIS A 1 202 ? -3.029 43.656 9.344 1 30.36 202 HIS A C 1
ATOM 1609 O O . HIS A 1 202 ? -2.742 43.531 10.539 1 30.36 202 HIS A O 1
ATOM 1615 N N . GLN A 1 203 ? -3.922 42.812 8.992 1 28.56 203 GLN A N 1
ATOM 1616 C CA . GLN A 1 203 ? -3.947 41.469 9.516 1 28.56 203 GLN A CA 1
ATOM 1617 C C . GLN A 1 203 ? -2.537 40.875 9.633 1 28.56 203 GLN A C 1
ATOM 1619 O O . GLN A 1 203 ? -1.772 40.906 8.664 1 28.56 203 GLN A O 1
ATOM 1624 N N . PRO A 1 204 ? -1.837 41.031 10.734 1 31.08 204 PRO A N 1
ATOM 1625 C CA . PRO A 1 204 ? -0.51 40.438 10.883 1 31.08 204 PRO A CA 1
ATOM 1626 C C . PRO A 1 204 ? -0.408 39.062 10.219 1 31.08 204 PRO A C 1
ATOM 1628 O O . PRO A 1 204 ? -1.408 38.344 10.109 1 31.08 204 PRO A O 1
ATOM 1631 N N . ALA A 1 205 ? 0.386 38.938 9.242 1 33.06 205 ALA A N 1
ATOM 1632 C CA . ALA A 1 205 ? 0.743 37.625 8.719 1 33.06 205 ALA A CA 1
ATOM 1633 C C . ALA A 1 205 ? 0.828 36.594 9.844 1 33.06 205 ALA A C 1
ATOM 1635 O O . ALA A 1 205 ? 1.636 36.75 10.766 1 33.06 205 ALA A O 1
ATOM 1636 N N . VAL A 1 206 ? -0.275 36.125 10.312 1 33.19 206 VAL A N 1
ATOM 1637 C CA . VAL A 1 206 ? -0.31 35.094 11.336 1 33.19 206 VAL A CA 1
ATOM 1638 C C . VAL A 1 206 ? 0.852 34.125 11.117 1 33.19 206 VAL A C 1
ATOM 1640 O O . VAL A 1 206 ? 0.893 33.406 10.117 1 33.19 206 VAL A O 1
ATOM 1643 N N . LYS A 1 207 ? 2.043 34.562 11.281 1 35.5 207 LYS A N 1
ATOM 1644 C CA . LYS A 1 207 ? 3.137 33.594 11.469 1 35.5 207 LYS A CA 1
ATOM 1645 C C . LYS A 1 207 ? 2.678 32.375 12.266 1 35.5 207 LYS A C 1
ATOM 1647 O O . LYS A 1 207 ? 2.211 32.531 13.398 1 35.5 207 LYS A O 1
ATOM 1652 N N . ARG A 1 208 ? 2.121 31.453 11.609 1 37.75 208 ARG A N 1
ATOM 1653 C CA . ARG A 1 208 ? 1.677 30.219 12.258 1 37.75 208 ARG A CA 1
ATOM 1654 C C . ARG A 1 208 ? 2.703 29.734 13.273 1 37.75 208 ARG A C 1
ATOM 1656 O O . ARG A 1 208 ? 3.898 29.672 12.984 1 37.75 208 ARG A O 1
ATOM 1663 N N . ARG A 1 209 ? 2.432 29.891 14.5 1 37.94 209 ARG A N 1
ATOM 1664 C CA . ARG A 1 209 ? 3.207 29.469 15.664 1 37.94 209 ARG A CA 1
ATOM 1665 C C . ARG A 1 209 ? 3.773 28.062 15.461 1 37.94 209 ARG A C 1
ATOM 1667 O O . ARG A 1 209 ? 3.033 27.125 15.164 1 37.94 209 ARG A O 1
ATOM 1674 N N . LEU A 1 210 ? 5.004 27.938 14.945 1 42.78 210 LEU A N 1
ATOM 1675 C CA . LEU A 1 210 ? 5.734 26.672 14.891 1 42.78 210 LEU A CA 1
ATOM 1676 C C . LEU A 1 210 ? 5.594 25.906 16.203 1 42.78 210 LEU A C 1
ATOM 1678 O O . LEU A 1 210 ? 5.355 26.5 17.25 1 42.78 210 LEU A O 1
ATOM 1682 N N . TYR A 1 211 ? 5.598 24.641 16.125 1 45.69 211 TYR A N 1
ATOM 1683 C CA . TYR A 1 211 ? 5.875 23.797 17.281 1 45.69 211 TYR A CA 1
ATOM 1684 C C . TYR A 1 211 ? 6.934 24.438 18.172 1 45.69 211 TYR A C 1
ATOM 1686 O O . TYR A 1 211 ? 8.008 24.812 17.703 1 45.69 211 TYR A O 1
ATOM 1694 N N . PHE A 1 212 ? 6.656 24.891 19.422 1 46.84 212 PHE A N 1
ATOM 1695 C CA . PHE A 1 212 ? 7.371 25.375 20.594 1 46.84 212 PHE A CA 1
ATOM 1696 C C . PHE A 1 212 ? 7.75 26.844 20.422 1 46.84 212 PHE A C 1
ATOM 1698 O O . PHE A 1 212 ? 8.602 27.359 21.156 1 46.84 212 PHE A O 1
ATOM 1705 N N . ASP A 1 213 ? 7.438 27.453 19.375 1 42.59 213 ASP A N 1
ATOM 1706 C CA . ASP A 1 213 ? 7.941 28.812 19.312 1 42.59 213 ASP A CA 1
ATOM 1707 C C . ASP A 1 213 ? 7.406 29.656 20.469 1 42.59 213 ASP A C 1
ATOM 1709 O O . ASP A 1 213 ? 6.23 30.031 20.484 1 42.59 213 ASP A O 1
ATOM 1713 N N . GLY A 1 214 ? 8.188 29.672 21.578 1 46.12 214 GLY A N 1
ATOM 1714 C CA . GLY A 1 214 ? 8.125 30.547 22.734 1 46.12 214 GLY A CA 1
ATOM 1715 C C . GLY A 1 214 ? 7.5 29.891 23.953 1 46.12 214 GLY A C 1
ATOM 1716 O O . GLY A 1 214 ? 7.48 30.453 25.031 1 46.12 214 GLY A O 1
ATOM 1717 N N . ASN A 1 215 ? 6.527 28.938 23.703 1 50.91 215 ASN A N 1
ATOM 1718 C CA . ASN A 1 215 ? 5.848 28.391 24.891 1 50.91 215 ASN A CA 1
ATOM 1719 C C . ASN A 1 215 ? 6.66 27.281 25.531 1 50.91 215 ASN A C 1
ATOM 1721 O O . ASN A 1 215 ? 7.59 26.75 24.922 1 50.91 215 ASN A O 1
ATOM 1725 N N . THR A 1 216 ? 6.551 27.047 26.906 1 52.78 216 THR A N 1
ATOM 1726 C CA . THR A 1 216 ? 7.113 26 27.766 1 52.78 216 THR A CA 1
ATOM 1727 C C . THR A 1 216 ? 7.004 24.641 27.094 1 52.78 216 THR A C 1
ATOM 1729 O O . THR A 1 216 ? 6.086 24.391 26.297 1 52.78 216 THR A O 1
ATOM 1732 N N . LYS A 1 217 ? 8.125 23.875 27.047 1 60.16 217 LYS A N 1
ATOM 1733 C CA . LYS A 1 217 ? 8.156 22.484 26.594 1 60.16 217 LYS A CA 1
ATOM 1734 C C . LYS A 1 217 ? 6.871 21.766 26.953 1 60.16 217 LYS A C 1
ATOM 1736 O O . LYS A 1 217 ? 6.434 21.812 28.109 1 60.16 217 LYS A O 1
ATOM 1741 N N . PRO A 1 218 ? 6.238 21.266 25.875 1 65.88 218 PRO A N 1
ATOM 1742 C CA . PRO A 1 218 ? 5.016 20.531 26.203 1 65.88 218 PRO A CA 1
ATOM 1743 C C . PRO A 1 218 ? 5.262 19.406 27.203 1 65.88 218 PRO A C 1
ATOM 1745 O O . PRO A 1 218 ? 6.352 18.828 27.234 1 65.88 218 PRO A O 1
ATOM 1748 N N . SER A 1 219 ? 4.441 19.25 28.109 1 71.25 219 SER A N 1
ATOM 1749 C CA . SER A 1 219 ? 4.531 18.219 29.141 1 71.25 219 SER A CA 1
ATOM 1750 C C . SER A 1 219 ? 4.367 16.828 28.547 1 71.25 219 SER A C 1
ATOM 1752 O O . SER A 1 219 ? 4.766 15.836 29.156 1 71.25 219 SER A O 1
ATOM 1754 N N . LYS A 1 220 ? 3.826 16.766 27.266 1 86.75 220 LYS A N 1
ATOM 1755 C CA . LYS A 1 220 ? 3.605 15.445 26.672 1 86.75 220 LYS A CA 1
ATOM 1756 C C . LYS A 1 220 ? 4.363 15.297 25.359 1 86.75 220 LYS A C 1
ATOM 1758 O O . LYS A 1 220 ? 4.707 16.297 24.719 1 86.75 220 LYS A O 1
ATOM 1763 N N . SER A 1 221 ? 4.586 14.047 25.016 1 91 221 SER A N 1
ATOM 1764 C CA . SER A 1 221 ? 5.281 13.742 23.766 1 91 221 SER A CA 1
ATOM 1765 C C . SER A 1 221 ? 4.336 13.805 22.578 1 91 221 SER A C 1
ATOM 1767 O O . SER A 1 221 ? 3.211 13.305 22.641 1 91 221 SER A O 1
ATOM 1769 N N . TYR A 1 222 ? 4.844 14.406 21.453 1 93.69 222 TYR A N 1
ATOM 1770 C CA . TYR A 1 222 ? 4 14.523 20.266 1 93.69 222 TYR A CA 1
ATOM 1771 C C . TYR A 1 222 ? 4.566 13.711 19.109 1 93.69 222 TYR A C 1
ATOM 1773 O O . TYR A 1 222 ? 4.262 13.977 17.953 1 93.69 222 TYR A O 1
ATOM 1781 N N . LYS A 1 223 ? 5.383 12.758 19.469 1 93.19 223 LYS A N 1
ATOM 1782 C CA . LYS A 1 223 ? 5.742 11.758 18.469 1 93.19 223 LYS A CA 1
ATOM 1783 C C . LYS A 1 223 ? 4.527 10.93 18.047 1 93.19 223 LYS A C 1
ATOM 1785 O O . LYS A 1 223 ? 3.646 10.656 18.859 1 93.19 223 LYS A O 1
ATOM 1790 N N . VAL A 1 224 ? 4.496 10.602 16.844 1 94.06 224 VAL A N 1
ATOM 1791 C CA . VAL A 1 224 ? 3.322 9.914 16.312 1 94.06 224 VAL A CA 1
ATOM 1792 C C . VAL A 1 224 ? 3.023 8.672 17.141 1 94.06 224 VAL A C 1
ATOM 1794 O O . VAL A 1 224 ? 1.867 8.406 17.484 1 94.06 224 VAL A O 1
ATOM 1797 N N . SER A 1 225 ? 4.082 7.914 17.469 1 93.06 225 SER A N 1
ATOM 1798 C CA . SER A 1 225 ? 3.912 6.691 18.25 1 93.06 225 SER A CA 1
ATOM 1799 C C . SER A 1 225 ? 3.334 6.992 19.625 1 93.06 225 SER A C 1
ATOM 1801 O O . SER A 1 225 ? 2.516 6.23 20.141 1 93.06 225 SER A O 1
ATOM 1803 N N . ASP A 1 226 ? 3.752 8.094 20.234 1 93.12 226 ASP A N 1
ATOM 1804 C CA . ASP A 1 226 ? 3.289 8.461 21.562 1 93.12 226 ASP A CA 1
ATOM 1805 C C . ASP A 1 226 ? 1.845 8.961 21.531 1 93.12 226 ASP A C 1
ATOM 1807 O O . ASP A 1 226 ? 1.052 8.641 22.422 1 93.12 226 ASP A O 1
ATOM 1811 N N . ILE A 1 227 ? 1.542 9.758 20.531 1 93.88 227 ILE A N 1
ATOM 1812 C CA . ILE A 1 227 ? 0.165 10.211 20.344 1 93.88 227 ILE A CA 1
ATOM 1813 C C . ILE A 1 227 ? -0.75 9 20.156 1 93.88 227 ILE A C 1
ATOM 1815 O O . ILE A 1 227 ? -1.832 8.93 20.734 1 93.88 227 ILE A O 1
ATOM 1819 N N . HIS A 1 228 ? -0.294 8.109 19.297 1 94.19 228 HIS A N 1
ATOM 1820 C CA . HIS A 1 228 ? -1.074 6.914 19.031 1 94.19 228 HIS A CA 1
ATOM 1821 C C . HIS A 1 228 ? -1.326 6.113 20.297 1 94.19 228 HIS A C 1
ATOM 1823 O O . HIS A 1 228 ? -2.447 5.656 20.547 1 94.19 228 HIS A O 1
ATOM 1829 N N . ALA A 1 229 ? -0.314 5.949 21.094 1 91.56 229 ALA A N 1
ATOM 1830 C CA . ALA A 1 229 ? -0.432 5.195 22.344 1 91.56 229 ALA A CA 1
ATOM 1831 C C . ALA A 1 229 ? -1.445 5.848 23.281 1 91.56 229 ALA A C 1
ATOM 1833 O O . ALA A 1 229 ? -2.223 5.152 23.938 1 91.56 229 ALA A O 1
ATOM 1834 N N . ARG A 1 230 ? -1.411 7.137 23.312 1 89.75 230 ARG A N 1
ATOM 1835 C CA . ARG A 1 230 ? -2.283 7.871 24.219 1 89.75 230 ARG A CA 1
ATOM 1836 C C . ARG A 1 230 ? -3.725 7.863 23.734 1 89.75 230 ARG A C 1
ATOM 1838 O O . ARG A 1 230 ? -4.66 7.777 24.531 1 89.75 230 ARG A O 1
ATOM 1845 N N . LYS A 1 231 ? -3.93 7.895 22.484 1 89.62 231 LYS A N 1
ATOM 1846 C CA . LYS A 1 231 ? -5.266 8.094 21.938 1 89.62 231 LYS A CA 1
ATOM 1847 C C . LYS A 1 231 ? -5.91 6.766 21.562 1 89.62 231 LYS A C 1
ATOM 1849 O O . LYS A 1 231 ? -7.125 6.602 21.688 1 89.62 231 LYS A O 1
ATOM 1854 N N . VAL A 1 232 ? -5.195 5.934 20.938 1 87.38 232 VAL A N 1
ATOM 1855 C CA . VAL A 1 232 ? -5.727 4.688 20.391 1 87.38 232 VAL A CA 1
ATOM 1856 C C . VAL A 1 232 ? -5.48 3.547 21.375 1 87.38 232 VAL A C 1
ATOM 1858 O O . VAL A 1 232 ? -6.363 2.721 21.609 1 87.38 232 VAL A O 1
ATOM 1861 N N . GLY A 1 233 ? -4.391 3.613 21.953 1 82.88 233 GLY A N 1
ATOM 1862 C CA . GLY A 1 233 ? -4.012 2.51 22.828 1 82.88 233 GLY A CA 1
ATOM 1863 C C . GLY A 1 233 ? -3.334 1.372 22.078 1 82.88 233 GLY A C 1
ATOM 1864 O O . GLY A 1 233 ? -3.281 1.371 20.859 1 82.88 233 GLY A O 1
ATOM 1865 N N . GLY A 1 234 ? -2.705 0.427 22.75 1 73.19 234 GLY A N 1
ATOM 1866 C CA . GLY A 1 234 ? -2.049 -0.736 22.172 1 73.19 234 GLY A CA 1
ATOM 1867 C C . GLY A 1 234 ? -0.625 -0.458 21.734 1 73.19 234 GLY A C 1
ATOM 1868 O O . GLY A 1 234 ? -0.154 0.678 21.812 1 73.19 234 GLY A O 1
ATOM 1869 N N . PRO A 1 235 ? -0.091 -1.473 21.344 1 72.62 235 PRO A N 1
ATOM 1870 C CA . PRO A 1 235 ? 1.283 -1.301 20.859 1 72.62 235 PRO A CA 1
ATOM 1871 C C . PRO A 1 235 ? 1.353 -0.615 19.5 1 72.62 235 PRO A C 1
ATOM 1873 O O . PRO A 1 235 ? 0.504 -0.857 18.641 1 72.62 235 PRO A O 1
ATOM 1876 N N . PRO A 1 236 ? 2.246 0.314 19.516 1 68.38 236 PRO A N 1
ATOM 1877 C CA . PRO A 1 236 ? 2.395 0.977 18.219 1 68.38 236 PRO A CA 1
ATOM 1878 C C . PRO A 1 236 ? 2.797 0.011 17.109 1 68.38 236 PRO A C 1
ATOM 1880 O O . PRO A 1 236 ? 3.418 -1.021 17.375 1 68.38 236 PRO A O 1
ATOM 1883 N N . ARG A 1 237 ? 2.227 0.394 15.93 1 72.75 237 ARG A N 1
ATOM 1884 C CA . ARG A 1 237 ? 2.754 -0.281 14.75 1 72.75 237 ARG A CA 1
ATOM 1885 C C . ARG A 1 237 ? 4.27 -0.131 14.664 1 72.75 237 ARG A C 1
ATOM 1887 O O . ARG A 1 237 ? 4.879 0.546 15.492 1 72.75 237 ARG A O 1
ATOM 1894 N N . ASN A 1 238 ? 4.863 -0.912 13.734 1 72.06 238 ASN A N 1
ATOM 1895 C CA . ASN A 1 238 ? 6.305 -0.806 13.531 1 72.06 238 ASN A CA 1
ATOM 1896 C C . ASN A 1 238 ? 6.707 0.603 13.102 1 72.06 238 ASN A C 1
ATOM 1898 O O . ASN A 1 238 ? 6.719 0.917 11.914 1 72.06 238 ASN A O 1
ATOM 1902 N N . ALA A 1 239 ? 7.098 1.364 14.18 1 76.69 239 ALA A N 1
ATOM 1903 C CA . ALA A 1 239 ? 7.504 2.74 13.914 1 76.69 239 ALA A CA 1
ATOM 1904 C C . ALA A 1 239 ? 8.695 2.783 12.961 1 76.69 239 ALA A C 1
ATOM 1906 O O . ALA A 1 239 ? 9.484 1.838 12.906 1 76.69 239 ALA A O 1
ATOM 1907 N N . HIS A 1 240 ? 8.711 3.697 12.102 1 83.94 240 HIS A N 1
ATOM 1908 C CA . HIS A 1 240 ? 9.805 4.027 11.188 1 83.94 240 HIS A CA 1
ATOM 1909 C C . HIS A 1 240 ? 9.719 3.203 9.906 1 83.94 240 HIS A C 1
ATOM 1911 O O . HIS A 1 240 ? 10.703 3.086 9.172 1 83.94 240 HIS A O 1
ATOM 1917 N N . ARG A 1 241 ? 8.609 2.619 9.758 1 93.5 241 ARG A N 1
ATOM 1918 C CA . ARG A 1 241 ? 8.133 2.279 8.422 1 93.5 241 ARG A CA 1
ATOM 1919 C C . ARG A 1 241 ? 7.125 3.305 7.918 1 93.5 241 ARG A C 1
ATOM 1921 O O . ARG A 1 241 ? 6.156 3.621 8.617 1 93.5 241 ARG A O 1
ATOM 1928 N N . ALA A 1 242 ? 7.398 3.758 6.797 1 97.94 242 ALA A N 1
ATOM 1929 C CA . ALA A 1 242 ? 6.594 4.875 6.305 1 97.94 242 ALA A CA 1
ATOM 1930 C C . ALA A 1 242 ? 5.109 4.52 6.301 1 97.94 242 ALA A C 1
ATOM 1932 O O . ALA A 1 242 ? 4.277 5.316 6.738 1 97.94 242 ALA A O 1
ATOM 1933 N N . GLU A 1 243 ? 4.809 3.346 5.832 1 97.56 243 GLU A N 1
ATOM 1934 C CA . GLU A 1 243 ? 3.408 2.939 5.77 1 97.56 243 GLU A CA 1
ATOM 1935 C C . GLU A 1 243 ? 2.797 2.84 7.164 1 97.56 243 GLU A C 1
ATOM 1937 O O . GLU A 1 243 ? 1.66 3.262 7.383 1 97.56 243 GLU A O 1
ATOM 1942 N N . ASP A 1 244 ? 3.492 2.252 8.117 1 96 244 ASP A N 1
ATOM 1943 C CA . ASP A 1 244 ? 2.988 2.09 9.477 1 96 244 ASP A CA 1
ATOM 1944 C C . ASP A 1 244 ? 2.75 3.445 10.141 1 96 244 ASP A C 1
ATOM 1946 O O . ASP A 1 244 ? 1.768 3.623 10.859 1 96 244 ASP A O 1
ATOM 1950 N N . ASP A 1 245 ? 3.674 4.34 9.953 1 97.12 245 ASP A N 1
ATOM 1951 C CA . ASP A 1 245 ? 3.498 5.688 10.484 1 97.12 245 ASP A CA 1
ATOM 1952 C C . ASP A 1 245 ? 2.268 6.363 9.891 1 97.12 245 ASP A C 1
ATOM 1954 O O . ASP A 1 245 ? 1.526 7.051 10.594 1 97.12 245 ASP A O 1
ATOM 1958 N N . CYS A 1 246 ? 2.045 6.18 8.602 1 98.25 246 CYS A N 1
ATOM 1959 C CA . CYS A 1 246 ? 0.848 6.715 7.961 1 98.25 246 CYS A CA 1
ATOM 1960 C C . CYS A 1 246 ? -0.411 6.094 8.555 1 98.25 246 CYS A C 1
ATOM 1962 O O . CYS A 1 246 ? -1.388 6.797 8.82 1 98.25 246 CYS A O 1
ATOM 1964 N N . MET A 1 247 ? -0.36 4.797 8.75 1 96.75 247 MET A N 1
ATOM 1965 C CA . MET A 1 247 ? -1.531 4.109 9.281 1 96.75 247 MET A CA 1
ATOM 1966 C C . MET A 1 247 ? -1.838 4.578 10.703 1 96.75 247 MET A C 1
ATOM 1968 O O . MET A 1 247 ? -3.004 4.691 11.086 1 96.75 247 MET A O 1
ATOM 1972 N N . MET A 1 248 ? -0.814 4.797 11.5 1 96.19 248 MET A N 1
ATOM 1973 C CA . MET A 1 248 ? -1.033 5.359 12.828 1 96.19 248 MET A CA 1
ATOM 1974 C C . MET A 1 248 ? -1.727 6.715 12.742 1 96.19 248 MET A C 1
ATOM 1976 O O . MET A 1 248 ? -2.619 7.012 13.539 1 96.19 248 MET A O 1
ATOM 1980 N N . LEU A 1 249 ? -1.323 7.48 11.781 1 97.25 249 LEU A N 1
ATOM 1981 C CA . LEU A 1 249 ? -1.939 8.789 11.602 1 97.25 249 LEU A CA 1
ATOM 1982 C C . LEU A 1 249 ? -3.406 8.648 11.211 1 97.25 249 LEU A C 1
ATOM 1984 O O . LEU A 1 249 ? -4.242 9.453 11.633 1 97.25 249 LEU A O 1
ATOM 1988 N N . VAL A 1 250 ? -3.717 7.68 10.383 1 97.62 250 VAL A N 1
ATOM 1989 C CA . VAL A 1 250 ? -5.109 7.426 10.016 1 97.62 250 VAL A CA 1
ATOM 1990 C C . VAL A 1 250 ? -5.922 7.129 11.273 1 97.62 250 VAL A C 1
ATOM 1992 O O . VAL A 1 250 ? -7.012 7.684 11.461 1 97.62 250 VAL A O 1
ATOM 1995 N N . GLU A 1 251 ? -5.387 6.293 12.086 1 95.75 251 GLU A N 1
ATOM 1996 C CA . GLU A 1 251 ? -6.086 5.906 13.305 1 95.75 251 GLU A CA 1
ATOM 1997 C C . GLU A 1 251 ? -6.262 7.102 14.242 1 95.75 251 GLU A C 1
ATOM 1999 O O . GLU A 1 251 ? -7.312 7.254 14.867 1 95.75 251 GLU A O 1
ATOM 2004 N N . ILE A 1 252 ? -5.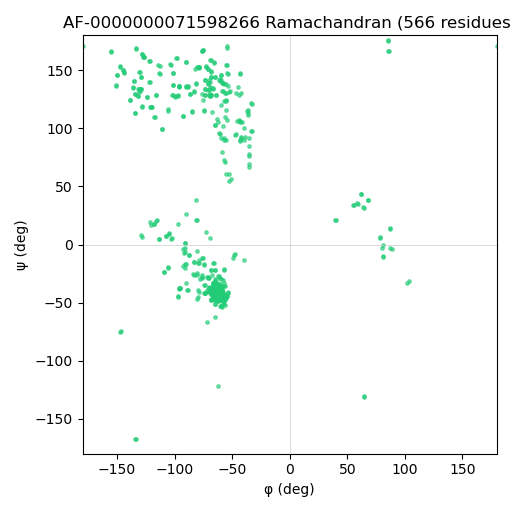234 7.914 14.336 1 95.94 252 ILE A N 1
ATOM 2005 C CA . ILE A 1 252 ? -5.312 9.125 15.141 1 95.94 252 ILE A CA 1
ATOM 2006 C C . ILE A 1 252 ? -6.398 10.047 14.586 1 95.94 252 ILE A C 1
ATOM 2008 O O . ILE A 1 252 ? -7.191 10.609 15.344 1 95.94 252 ILE A O 1
ATOM 2012 N N . ALA A 1 253 ? -6.438 10.18 13.281 1 97.75 253 ALA A N 1
ATOM 2013 C CA . ALA A 1 253 ? -7.449 11.016 12.641 1 97.75 253 ALA A CA 1
ATOM 2014 C C . ALA A 1 253 ? -8.852 10.516 12.945 1 97.75 253 ALA A C 1
ATOM 2016 O O . ALA A 1 253 ? -9.766 11.312 13.18 1 97.75 253 ALA A O 1
ATOM 2017 N N . VAL A 1 254 ? -9.023 9.211 12.906 1 96.75 254 VAL A N 1
ATOM 2018 C CA . VAL A 1 254 ? -10.32 8.625 13.227 1 96.75 254 VAL A CA 1
ATOM 2019 C C . VAL A 1 254 ? -10.688 8.93 14.68 1 96.75 254 VAL A C 1
ATOM 2021 O O . VAL A 1 254 ? -11.812 9.336 14.969 1 96.75 254 VAL A O 1
ATOM 2024 N N . MET A 1 255 ? -9.773 8.789 15.578 1 94.81 255 MET A N 1
ATOM 2025 C CA . MET A 1 255 ? -10.023 8.992 17 1 94.81 255 MET A CA 1
ATOM 2026 C C . MET A 1 255 ? -10.367 10.445 17.297 1 94.81 255 MET A C 1
ATOM 2028 O O . MET A 1 255 ? -11.195 10.734 18.172 1 94.81 255 MET A O 1
ATOM 2032 N N . MET A 1 256 ? -9.688 11.328 16.609 1 95.56 256 MET A N 1
ATOM 2033 C CA . MET A 1 256 ? -9.906 12.75 16.859 1 95.56 256 MET A CA 1
ATOM 2034 C C . MET A 1 256 ? -11.109 13.258 16.078 1 95.56 256 MET A C 1
ATOM 2036 O O . MET A 1 256 ? -11.672 14.312 16.406 1 95.56 256 MET A O 1
ATOM 2040 N N . GLY A 1 257 ? -11.469 12.594 14.945 1 94.56 257 GLY A N 1
ATOM 2041 C CA . GLY A 1 257 ? -12.727 12.789 14.234 1 94.56 257 GLY A CA 1
ATOM 2042 C C . GLY A 1 257 ? -12.867 14.18 13.648 1 94.56 257 GLY A C 1
ATOM 2043 O O . GLY A 1 257 ? -11.961 14.664 12.961 1 94.56 257 GLY A O 1
ATOM 2044 N N . SER A 1 258 ? -14.039 14.758 13.938 1 96.31 258 SER A N 1
ATOM 2045 C CA . SER A 1 258 ? -14.43 16.016 13.305 1 96.31 258 SER A CA 1
ATOM 2046 C C . SER A 1 258 ? -13.492 17.156 13.727 1 96.31 258 SER A C 1
ATOM 2048 O O . SER A 1 258 ? -13.242 18.078 12.953 1 96.31 258 SER A O 1
ATOM 2050 N N . GLU A 1 259 ? -12.93 17.109 14.914 1 96.38 259 GLU A N 1
ATOM 2051 C CA . GLU A 1 259 ? -12.055 18.188 15.391 1 96.38 259 GLU A CA 1
ATOM 2052 C C . GLU A 1 259 ? -10.805 18.312 14.516 1 96.38 259 GLU A C 1
ATOM 2054 O O . GLU A 1 259 ? -10.445 19.406 14.086 1 96.38 259 GLU A O 1
ATOM 2059 N N . LEU A 1 260 ? -10.219 17.203 14.25 1 97.62 260 LEU A N 1
ATOM 2060 C CA . LEU A 1 260 ? -8.984 17.219 13.469 1 97.62 260 LEU A CA 1
ATOM 2061 C C . LEU A 1 260 ? -9.273 17.5 12 1 97.62 260 LEU A C 1
ATOM 2063 O O . LEU A 1 260 ? -8.539 18.266 11.359 1 97.62 260 LEU A O 1
ATOM 2067 N N . VAL A 1 261 ? -10.305 16.906 11.477 1 98 261 VAL A N 1
ATOM 2068 C CA . VAL A 1 261 ? -10.695 17.109 10.086 1 98 261 VAL A CA 1
ATOM 2069 C C . VAL A 1 261 ? -11.008 18.578 9.836 1 98 261 VAL A C 1
ATOM 2071 O O . VAL A 1 261 ? -10.586 19.141 8.82 1 98 261 VAL A O 1
ATOM 2074 N N . GLN A 1 262 ? -11.734 19.203 10.742 1 97.38 262 GLN A N 1
ATOM 2075 C CA . GLN A 1 262 ? -12.047 20.625 10.633 1 97.38 262 GLN A CA 1
ATOM 2076 C C . GLN A 1 262 ? -10.781 21.469 10.727 1 97.38 262 GLN A C 1
ATOM 2078 O O . GLN A 1 262 ? -10.648 22.469 10.023 1 97.38 262 GLN A O 1
ATOM 2083 N N . TRP A 1 263 ? -9.93 21.078 11.641 1 97.5 263 TRP A N 1
ATOM 2084 C CA . TRP A 1 263 ? -8.664 21.797 11.742 1 97.5 263 TRP A CA 1
ATOM 2085 C C . TRP A 1 263 ? -7.926 21.797 10.406 1 97.5 263 TRP A C 1
ATOM 2087 O O . TRP A 1 263 ? -7.398 22.828 9.984 1 97.5 263 TRP A O 1
ATOM 2097 N N . PHE A 1 264 ? -7.867 20.625 9.719 1 98.25 264 PHE A N 1
ATOM 2098 C CA . PHE A 1 264 ? -7.215 20.547 8.422 1 98.25 264 PHE A CA 1
ATOM 2099 C C . PHE A 1 264 ? -7.879 21.484 7.418 1 98.25 264 PHE A C 1
ATOM 2101 O O . PHE A 1 264 ? -7.199 22.109 6.605 1 98.25 264 PHE A O 1
ATOM 2108 N N . ASP A 1 265 ? -9.203 21.578 7.469 1 98 265 ASP A N 1
ATOM 2109 C CA . ASP A 1 265 ? -9.93 22.469 6.57 1 98 265 ASP A CA 1
ATOM 2110 C C . ASP A 1 265 ? -9.5 23.922 6.773 1 98 265 ASP A C 1
ATOM 2112 O O . ASP A 1 265 ? -9.391 24.672 5.809 1 98 265 ASP A O 1
ATOM 2116 N N . ASP A 1 266 ? -9.234 24.219 7.98 1 97.12 266 ASP A N 1
ATOM 2117 C CA . ASP A 1 266 ? -9.023 25.609 8.336 1 97.12 266 ASP A CA 1
ATOM 2118 C C . ASP A 1 266 ? -7.551 26 8.211 1 97.12 266 ASP A C 1
ATOM 2120 O O . ASP A 1 266 ? -7.215 27.188 8.156 1 97.12 266 ASP A O 1
ATOM 2124 N N . ASN A 1 267 ? -6.652 25 8.156 1 96.81 267 ASN A N 1
ATOM 2125 C CA . ASN A 1 267 ? -5.242 25.344 8.32 1 96.81 267 ASN A CA 1
ATOM 2126 C C . ASN A 1 267 ? -4.391 24.781 7.195 1 96.81 267 ASN A C 1
ATOM 2128 O O . ASN A 1 267 ? -3.16 24.828 7.254 1 96.81 267 ASN A O 1
ATOM 2132 N N . HIS A 1 268 ? -4.977 24.203 6.195 1 97.38 268 HIS A N 1
ATOM 2133 C CA . HIS A 1 268 ? -4.211 23.656 5.082 1 97.38 268 HIS A CA 1
ATOM 2134 C C . HIS A 1 268 ? -3.557 24.766 4.266 1 97.38 268 HIS A C 1
ATOM 2136 O O . HIS A 1 268 ? -3.922 25.938 4.391 1 97.38 268 HIS A O 1
ATOM 2142 N N . LEU A 1 269 ? -2.525 24.438 3.527 1 96.75 269 LEU A N 1
ATOM 2143 C CA . LEU A 1 269 ? -1.85 25.281 2.553 1 96.75 269 LEU A CA 1
ATOM 2144 C C . LEU A 1 269 ? -1.768 24.594 1.195 1 96.75 269 LEU A C 1
ATOM 2146 O O . LEU A 1 269 ? -1.987 23.375 1.096 1 96.75 269 LEU A O 1
ATOM 2150 N N . LEU A 1 270 ? -1.537 25.344 0.172 1 97.56 270 LEU A N 1
ATOM 2151 C CA . LEU A 1 270 ? -1.225 24.75 -1.122 1 97.56 270 LEU A CA 1
ATOM 2152 C C . LEU A 1 270 ? 0.161 24.109 -1.106 1 97.56 270 LEU A C 1
ATOM 2154 O O . LEU A 1 270 ? 1.127 24.734 -0.652 1 97.56 270 LEU A O 1
ATOM 2158 N N . PHE A 1 271 ? 0.27 22.906 -1.602 1 97.88 271 PHE A N 1
ATOM 2159 C CA . PHE A 1 271 ? 1.566 22.234 -1.646 1 97.88 271 PHE A CA 1
ATOM 2160 C C . PHE A 1 271 ? 2.549 23.016 -2.508 1 97.88 271 PHE A C 1
ATOM 2162 O O . PHE A 1 271 ? 3.752 23.016 -2.238 1 97.88 271 PHE A O 1
ATOM 2169 N N . SER A 1 272 ? 2.031 23.641 -3.541 1 96.88 272 SER A N 1
ATOM 2170 C CA . SER A 1 272 ? 2.863 24.438 -4.445 1 96.88 272 SER A CA 1
ATOM 2171 C C . SER A 1 272 ? 3.613 25.531 -3.699 1 96.88 272 SER A C 1
ATOM 2173 O O . SER A 1 272 ? 4.652 26 -4.16 1 96.88 272 SER A O 1
ATOM 2175 N N . ASN A 1 273 ? 3.143 25.922 -2.523 1 95.31 273 ASN A N 1
ATOM 2176 C CA . ASN A 1 273 ? 3.74 27 -1.741 1 95.31 273 ASN A CA 1
ATOM 2177 C C . ASN A 1 273 ? 4.848 26.484 -0.831 1 95.31 273 ASN A C 1
ATOM 2179 O O . ASN A 1 273 ? 5.562 27.281 -0.206 1 95.31 273 ASN A O 1
ATOM 2183 N N . VAL A 1 274 ? 4.977 25.188 -0.738 1 95.19 274 VAL A N 1
ATOM 2184 C CA . VAL A 1 274 ? 6.016 24.594 0.101 1 95.19 274 VAL A CA 1
ATOM 2185 C C . VAL A 1 274 ? 7.391 24.922 -0.474 1 95.19 274 VAL A C 1
ATOM 2187 O O . VAL A 1 274 ? 7.605 24.828 -1.685 1 95.19 274 VAL A O 1
ATOM 2190 N N . LYS A 1 275 ? 8.305 25.344 0.364 1 93.31 275 LYS A N 1
ATOM 2191 C CA . LYS A 1 275 ? 9.688 25.578 -0.048 1 93.31 275 LYS A CA 1
ATOM 2192 C C . LYS A 1 275 ? 10.492 24.281 -0.041 1 93.31 275 LYS A C 1
ATOM 2194 O O . LYS A 1 275 ? 10.477 23.547 0.941 1 93.31 275 LYS A O 1
ATOM 2199 N N . PRO A 1 276 ? 11.18 24.078 -1.078 1 93.12 276 PRO A N 1
ATOM 2200 C CA . PRO A 1 276 ? 11.977 22.844 -1.141 1 93.12 276 PRO A CA 1
ATOM 2201 C C . PRO A 1 276 ? 13.172 22.875 -0.186 1 93.12 276 PRO A C 1
ATOM 2203 O O . PRO A 1 276 ? 13.688 23.953 0.134 1 93.12 276 PRO A O 1
ATOM 2206 N N . MET A 1 277 ? 13.516 21.703 0.232 1 88.75 277 MET A N 1
ATOM 2207 C CA . MET A 1 277 ? 14.773 21.547 0.958 1 88.75 277 MET A CA 1
ATOM 2208 C C . MET A 1 277 ? 15.938 22.078 0.137 1 88.75 277 MET A C 1
ATOM 2210 O O . MET A 1 277 ? 16.125 21.672 -1.015 1 88.75 277 MET A O 1
ATOM 2214 N N . THR A 1 278 ? 16.641 22.938 0.683 1 84.88 278 THR A N 1
ATOM 2215 C CA . THR A 1 278 ? 17.766 23.594 0.039 1 84.88 278 THR A CA 1
ATOM 2216 C C . THR A 1 278 ? 19 23.562 0.944 1 84.88 278 THR A C 1
ATOM 2218 O O . THR A 1 278 ? 18.906 23.844 2.141 1 84.88 278 THR A O 1
ATOM 2221 N N . PRO A 1 279 ? 20.078 23.156 0.371 1 83 279 PRO A N 1
ATOM 2222 C CA . PRO A 1 279 ? 21.297 23.125 1.19 1 83 279 PRO A CA 1
ATOM 2223 C C . PRO A 1 279 ? 21.562 24.453 1.903 1 83 279 PRO A C 1
ATOM 2225 O O . PRO A 1 279 ? 21.469 25.516 1.29 1 83 279 PRO A O 1
ATOM 2228 N N . GLY A 1 280 ? 21.828 24.359 3.131 1 78.12 280 GLY A N 1
ATOM 2229 C CA . GLY A 1 280 ? 22.203 25.531 3.9 1 78.12 280 GLY A CA 1
ATOM 2230 C C . GLY A 1 280 ? 21 26.281 4.473 1 78.12 280 GLY A C 1
ATOM 2231 O O . GLY A 1 280 ? 21.156 27.266 5.188 1 78.12 280 GLY A O 1
ATOM 2232 N N . VAL A 1 281 ? 19.797 25.812 4.156 1 77.94 281 VAL A N 1
ATOM 2233 C CA . VAL A 1 281 ? 18.578 26.469 4.617 1 77.94 281 VAL A CA 1
ATOM 2234 C C . VAL A 1 281 ? 17.812 25.531 5.539 1 77.94 281 VAL A C 1
ATOM 2236 O O . VAL A 1 281 ? 17.656 24.344 5.242 1 77.94 281 VAL A O 1
ATOM 2239 N N . ARG A 1 282 ? 17.469 26.047 6.691 1 74.88 282 ARG A N 1
ATOM 2240 C CA . ARG A 1 282 ? 16.672 25.25 7.617 1 74.88 282 ARG A CA 1
ATOM 2241 C C . ARG A 1 282 ? 15.328 24.859 7 1 74.88 282 ARG A C 1
ATOM 2243 O O . ARG A 1 282 ? 14.688 25.688 6.344 1 74.88 282 ARG A O 1
ATOM 2250 N N . LEU A 1 283 ? 14.938 23.672 7.273 1 79.06 283 LEU A N 1
ATOM 2251 C CA . LEU A 1 283 ? 13.656 23.219 6.727 1 79.06 283 LEU A CA 1
ATOM 2252 C C . LEU A 1 283 ? 12.5 23.969 7.379 1 79.06 283 LEU A C 1
ATOM 2254 O O . LEU A 1 283 ? 12.523 24.234 8.586 1 79.06 283 LEU A O 1
ATOM 2258 N N . GLY A 1 284 ? 11.445 24.172 6.652 1 65.94 284 GLY A N 1
ATOM 2259 C CA . GLY A 1 284 ? 10.242 24.797 7.172 1 65.94 284 GLY A CA 1
ATOM 2260 C C . GLY A 1 284 ? 10.328 26.312 7.215 1 65.94 284 GLY A C 1
ATOM 2261 O O . GLY A 1 284 ? 9.352 26.984 7.547 1 65.94 284 GLY A O 1
ATOM 2262 N N . GLU A 1 285 ? 11.445 26.922 7.012 1 59.94 285 GLU A N 1
ATOM 2263 C CA . GLU A 1 285 ? 11.602 28.375 7.012 1 59.94 285 GLU A CA 1
ATOM 2264 C C . GLU A 1 285 ? 11.18 28.984 5.676 1 59.94 285 GLU A C 1
ATOM 2266 O O . GLU A 1 285 ? 11.344 28.344 4.629 1 59.94 285 GLU A O 1
ATOM 2271 N N . MET B 1 1 ? 16.062 -20.578 -18.422 1 56.81 1 MET B N 1
ATOM 2272 C CA . MET B 1 1 ? 15.227 -19.391 -18.297 1 56.81 1 MET B CA 1
ATOM 2273 C C . MET B 1 1 ? 15.578 -18.625 -17.031 1 56.81 1 MET B C 1
ATOM 2275 O O . MET B 1 1 ? 15.961 -19.219 -16.016 1 56.81 1 MET B O 1
ATOM 2279 N N . ALA B 1 2 ? 15.766 -17.266 -17.125 1 78 2 ALA B N 1
ATOM 2280 C CA . ALA B 1 2 ? 16.25 -16.453 -16.016 1 78 2 ALA B CA 1
ATOM 2281 C C . ALA B 1 2 ? 15.305 -16.578 -14.812 1 78 2 ALA B C 1
ATOM 2283 O O . ALA B 1 2 ? 14.086 -16.672 -14.969 1 78 2 ALA B O 1
ATOM 2284 N N . ARG B 1 3 ? 15.789 -16.797 -13.656 1 94.75 3 ARG B N 1
ATOM 2285 C CA . ARG B 1 3 ? 15.062 -16.906 -12.398 1 94.75 3 ARG B CA 1
ATOM 2286 C C . ARG B 1 3 ? 14.266 -15.633 -12.109 1 94.75 3 ARG B C 1
ATOM 2288 O O . ARG B 1 3 ? 14.719 -14.523 -12.406 1 94.75 3 ARG B O 1
ATOM 2295 N N . ILE B 1 4 ? 13.094 -15.852 -11.633 1 98.44 4 ILE B N 1
ATOM 2296 C CA . ILE B 1 4 ? 12.25 -14.719 -11.25 1 98.44 4 ILE B CA 1
ATOM 2297 C C . ILE B 1 4 ? 12.992 -13.836 -10.25 1 98.44 4 ILE B C 1
ATOM 2299 O O . ILE B 1 4 ? 13.555 -14.328 -9.273 1 98.44 4 ILE B O 1
ATOM 2303 N N . ALA B 1 5 ? 13.008 -12.562 -10.531 1 98.62 5 ALA B N 1
ATOM 2304 C CA . ALA B 1 5 ? 13.727 -11.641 -9.664 1 98.62 5 ALA B CA 1
ATOM 2305 C C . ALA B 1 5 ? 12.789 -11 -8.641 1 98.62 5 ALA B C 1
ATOM 2307 O O . ALA B 1 5 ? 13.203 -10.695 -7.52 1 98.62 5 ALA B O 1
ATOM 2308 N N . THR B 1 6 ? 11.625 -10.719 -9.047 1 98.88 6 THR B N 1
ATOM 2309 C CA . THR B 1 6 ? 10.656 -10.055 -8.18 1 98.88 6 THR B CA 1
ATOM 2310 C C . THR B 1 6 ? 9.312 -10.773 -8.227 1 98.88 6 THR B C 1
ATOM 2312 O O . THR B 1 6 ? 8.781 -11.047 -9.312 1 98.88 6 THR B O 1
ATOM 2315 N N . PHE B 1 7 ? 8.789 -11.102 -7.078 1 98.94 7 PHE B N 1
ATOM 2316 C CA . PHE B 1 7 ? 7.441 -11.633 -6.934 1 98.94 7 PHE B CA 1
ATOM 2317 C C . PHE B 1 7 ? 6.461 -10.531 -6.559 1 98.94 7 PHE B C 1
ATOM 2319 O O . PHE B 1 7 ? 6.703 -9.773 -5.621 1 98.94 7 PHE B O 1
ATOM 2326 N N . VAL B 1 8 ? 5.402 -10.438 -7.293 1 98.94 8 VAL B N 1
ATOM 2327 C CA . VAL B 1 8 ? 4.312 -9.523 -6.973 1 98.94 8 VAL B CA 1
ATOM 2328 C C . VAL B 1 8 ? 3.078 -10.32 -6.555 1 98.94 8 VAL B C 1
ATOM 2330 O O . VAL B 1 8 ? 2.352 -10.844 -7.402 1 98.94 8 VAL B O 1
ATOM 2333 N N . PHE B 1 9 ? 2.922 -10.398 -5.266 1 98.94 9 PHE B N 1
ATOM 2334 C CA . PHE B 1 9 ? 1.724 -11.047 -4.746 1 98.94 9 PHE B CA 1
ATOM 2335 C C . PHE B 1 9 ? 0.483 -10.219 -5.047 1 98.94 9 PHE B C 1
ATOM 2337 O O . PHE B 1 9 ? 0.454 -9.016 -4.77 1 98.94 9 PHE B O 1
ATOM 2344 N N . PHE B 1 10 ? -0.532 -10.852 -5.625 1 98.88 10 PHE B N 1
ATOM 2345 C CA . PHE B 1 10 ? -1.651 -10.195 -6.289 1 98.88 10 PHE B CA 1
ATOM 2346 C C . PHE B 1 10 ? -2.979 -10.781 -5.816 1 98.88 10 PHE B C 1
ATOM 2348 O O . PHE B 1 10 ? -3.109 -12 -5.668 1 98.88 10 PHE B O 1
ATOM 2355 N N . ASP B 1 11 ? -3.895 -9.93 -5.516 1 98.69 11 ASP B N 1
ATOM 2356 C CA . ASP B 1 11 ? -5.219 -10.375 -5.09 1 98.69 11 ASP B CA 1
ATOM 2357 C C . ASP B 1 11 ? -6.289 -9.367 -5.496 1 98.69 11 ASP B C 1
ATOM 2359 O O . ASP B 1 11 ? -6.039 -8.156 -5.516 1 98.69 11 ASP B O 1
ATOM 2363 N N . LEU B 1 12 ? -7.484 -9.875 -5.832 1 98.44 12 LEU B N 1
ATOM 2364 C CA . LEU B 1 12 ? -8.633 -9.055 -6.184 1 98.44 12 LEU B CA 1
ATOM 2365 C C . LEU B 1 12 ? -9.812 -9.336 -5.25 1 98.44 12 LEU B C 1
ATOM 2367 O O . LEU B 1 12 ? -10.008 -10.477 -4.824 1 98.44 12 LEU B O 1
ATOM 2371 N N . GLU B 1 13 ? -10.5 -8.352 -4.859 1 98.19 13 GLU B N 1
ATOM 2372 C CA . GLU B 1 13 ? -11.898 -8.477 -4.465 1 98.19 13 GLU B CA 1
ATOM 2373 C C . GLU B 1 13 ? -12.828 -7.996 -5.578 1 98.19 13 GLU B C 1
ATOM 2375 O O . GLU B 1 13 ? -12.477 -7.102 -6.348 1 98.19 13 GLU B O 1
ATOM 2380 N N . THR B 1 14 ? -14.023 -8.602 -5.695 1 98 14 THR B N 1
ATOM 2381 C CA . THR B 1 14 ? -14.883 -8.336 -6.844 1 98 14 THR B CA 1
ATOM 2382 C C . THR B 1 14 ? -16.328 -8.078 -6.395 1 98 14 THR B C 1
ATOM 2384 O O . THR B 1 14 ? -16.656 -8.281 -5.223 1 98 14 THR B O 1
ATOM 2387 N N . SER B 1 15 ? -17.125 -7.609 -7.277 1 98 15 SER B N 1
ATOM 2388 C CA . SER B 1 15 ? -18.531 -7.293 -7.035 1 98 15 SER B CA 1
ATOM 2389 C C . SER B 1 15 ? -19.328 -8.547 -6.711 1 98 15 SER B C 1
ATOM 2391 O O . SER B 1 15 ? -20.406 -8.469 -6.09 1 98 15 SER B O 1
ATOM 2393 N N . GLY B 1 16 ? -18.875 -9.602 -7.078 1 96.06 16 GLY B N 1
ATOM 2394 C CA . GLY B 1 16 ? -19.438 -10.93 -6.895 1 96.06 16 GLY B CA 1
ATOM 2395 C C . GLY B 1 16 ? -18.578 -12.031 -7.492 1 96.06 16 GLY B C 1
ATOM 2396 O O . GLY B 1 16 ? -17.594 -11.75 -8.188 1 96.06 16 GLY B O 1
ATOM 2397 N N . LEU B 1 17 ? -18.938 -13.219 -7.195 1 92.69 17 LEU B N 1
ATOM 2398 C CA . LEU B 1 17 ? -18.234 -14.352 -7.801 1 92.69 17 LEU B CA 1
ATOM 2399 C C . LEU B 1 17 ? -18.625 -14.5 -9.273 1 92.69 17 LEU B C 1
ATOM 2401 O O . LEU B 1 17 ? -19.781 -14.312 -9.633 1 92.69 17 LEU B O 1
ATOM 2405 N N . PRO B 1 18 ? -17.672 -14.828 -10.078 1 90.44 18 PRO B N 1
ATOM 2406 C CA . PRO B 1 18 ? -17.969 -14.992 -11.508 1 90.44 18 PRO B CA 1
ATOM 2407 C C . PRO B 1 18 ? -19.109 -15.953 -11.773 1 90.44 18 PRO B C 1
ATOM 2409 O O . PRO B 1 18 ? -19.953 -15.695 -12.633 1 90.44 18 PRO B O 1
ATOM 2412 N N . SER B 1 19 ? -19.156 -17.016 -11.078 1 87.19 19 SER B N 1
ATOM 2413 C CA . SER B 1 19 ? -20.219 -18 -11.266 1 87.19 19 SER B CA 1
ATOM 2414 C C . SER B 1 19 ? -21.578 -17.406 -10.969 1 87.19 19 SER B C 1
ATOM 2416 O O . SER B 1 19 ? -22.594 -17.812 -11.57 1 87.19 19 SER B O 1
ATOM 2418 N N . GLU B 1 20 ? -21.641 -16.422 -10.133 1 86.69 20 GLU B N 1
ATOM 2419 C CA . GLU B 1 20 ? -22.891 -15.812 -9.703 1 86.69 20 GLU B CA 1
ATOM 2420 C C . GLU B 1 20 ? -23.281 -14.641 -10.609 1 86.69 20 GLU B C 1
ATOM 2422 O O . GLU B 1 20 ? -24.438 -14.227 -10.633 1 86.69 20 GLU B O 1
ATOM 2427 N N . GLU B 1 21 ? -22.297 -14.18 -11.266 1 90.19 21 GLU B N 1
ATOM 2428 C CA . GLU B 1 21 ? -22.562 -12.969 -12.039 1 90.19 21 GLU B CA 1
ATOM 2429 C C . GLU B 1 21 ? -22.359 -13.219 -13.531 1 90.19 21 GLU B C 1
ATOM 2431 O O . GLU B 1 21 ? -22.109 -12.289 -14.297 1 90.19 21 GLU B O 1
ATOM 2436 N N . HIS B 1 22 ? -22.344 -14.477 -13.922 1 88.75 22 HIS B N 1
ATOM 2437 C CA . HIS B 1 22 ? -22.234 -14.836 -15.328 1 88.75 22 HIS B CA 1
ATOM 2438 C C . HIS B 1 22 ? -20.953 -14.281 -15.938 1 88.75 22 HIS B C 1
ATOM 2440 O O . HIS B 1 22 ? -20.969 -13.727 -17.047 1 88.75 22 HIS B O 1
ATOM 2446 N N . ASN B 1 23 ? -19.922 -14.242 -15.148 1 88.88 23 ASN B N 1
ATOM 2447 C CA . ASN B 1 23 ? -18.594 -13.828 -15.562 1 88.88 23 ASN B CA 1
ATOM 2448 C C . ASN B 1 23 ? -18.547 -12.336 -15.898 1 88.88 23 ASN B C 1
ATOM 2450 O O . ASN B 1 23 ? -17.922 -11.938 -16.891 1 88.88 23 ASN B O 1
ATOM 2454 N N . ARG B 1 24 ? -19.266 -11.609 -15.117 1 90.38 24 ARG B N 1
ATOM 2455 C CA . ARG B 1 24 ? -19.281 -10.164 -15.297 1 90.38 24 ARG B CA 1
ATOM 2456 C C . ARG B 1 24 ? -18.797 -9.445 -14.039 1 90.38 24 ARG B C 1
ATOM 2458 O O . ARG B 1 24 ? -19.141 -8.281 -13.82 1 90.38 24 ARG B O 1
ATOM 2465 N N . SER B 1 25 ? -18.156 -10.195 -13.219 1 95.5 25 SER B N 1
ATOM 2466 C CA . SER B 1 25 ? -17.641 -9.625 -11.977 1 95.5 25 SER B CA 1
ATOM 2467 C C . SER B 1 25 ? -16.703 -8.453 -12.25 1 95.5 25 SER B C 1
ATOM 2469 O O . SER B 1 25 ? -15.922 -8.492 -13.203 1 95.5 25 SER B O 1
ATOM 2471 N N . ARG B 1 26 ? -16.859 -7.438 -11.461 1 97.81 26 ARG B N 1
ATOM 2472 C CA . ARG B 1 26 ? -16.031 -6.246 -11.57 1 97.81 26 ARG B CA 1
ATOM 2473 C C . ARG B 1 26 ? -15.125 -6.098 -10.352 1 97.81 26 ARG B C 1
ATOM 2475 O O . ARG B 1 26 ? -15.5 -6.484 -9.242 1 97.81 26 ARG B O 1
ATOM 2482 N N . ILE B 1 27 ? -13.984 -5.562 -10.594 1 98.56 27 ILE B N 1
ATOM 2483 C CA . ILE B 1 27 ? -13 -5.426 -9.531 1 98.56 27 ILE B CA 1
ATOM 2484 C C . ILE B 1 27 ? -13.414 -4.312 -8.57 1 98.56 27 ILE B C 1
ATOM 2486 O O . ILE B 1 27 ? -13.711 -3.193 -9 1 98.56 27 ILE B O 1
ATOM 2490 N N . THR B 1 28 ? -13.438 -4.609 -7.27 1 98.69 28 THR B N 1
ATOM 2491 C CA . THR B 1 28 ? -13.758 -3.619 -6.246 1 98.69 28 THR B CA 1
ATOM 2492 C C . THR B 1 28 ? -12.516 -3.256 -5.441 1 98.69 28 THR B C 1
ATOM 2494 O O . THR B 1 28 ? -12.477 -2.215 -4.781 1 98.69 28 THR B O 1
ATOM 2497 N N . GLU B 1 29 ? -11.539 -4.129 -5.41 1 98.75 29 GLU B N 1
ATOM 2498 C CA . GLU B 1 29 ? -10.273 -3.928 -4.711 1 98.75 29 GLU B CA 1
ATOM 2499 C C . GLU B 1 29 ? -9.141 -4.688 -5.395 1 98.75 29 GLU B C 1
ATOM 2501 O O . GLU B 1 29 ? -9.336 -5.809 -5.871 1 98.75 29 GLU B O 1
ATOM 2506 N N . LEU B 1 30 ? -8.031 -4.102 -5.543 1 98.69 30 LEU B N 1
ATOM 2507 C CA . LEU B 1 30 ? -6.848 -4.699 -6.152 1 98.69 30 LEU B CA 1
ATOM 2508 C C . LEU B 1 30 ? -5.605 -4.406 -5.316 1 98.69 30 LEU B C 1
ATOM 2510 O O . LEU B 1 30 ? -5.391 -3.268 -4.891 1 98.69 30 LEU B O 1
ATOM 2514 N N . SER B 1 31 ? -4.84 -5.434 -5 1 98.88 31 SER B N 1
ATOM 2515 C CA . SER B 1 31 ? -3.598 -5.227 -4.262 1 98.88 31 SER B CA 1
ATOM 2516 C C . SER B 1 31 ? -2.424 -5.914 -4.953 1 98.88 31 SER B C 1
ATOM 2518 O O . SER B 1 31 ? -2.557 -7.039 -5.441 1 98.88 31 SER B O 1
ATOM 2520 N N . MET B 1 32 ? -1.333 -5.219 -5.086 1 98.94 32 MET B N 1
ATOM 2521 C CA . MET B 1 32 ? -0.03 -5.715 -5.516 1 98.94 32 MET B CA 1
ATOM 2522 C C . MET B 1 32 ? 1.024 -5.488 -4.438 1 98.94 32 MET B C 1
ATOM 2524 O O . MET B 1 32 ? 1.247 -4.352 -4.016 1 98.94 32 MET B O 1
ATOM 2528 N N . VAL B 1 33 ? 1.581 -6.535 -3.961 1 98.88 33 VAL B N 1
ATOM 2529 C CA . VAL B 1 33 ? 2.652 -6.488 -2.971 1 98.88 33 VAL B CA 1
ATOM 2530 C C . VAL B 1 33 ? 3.922 -7.105 -3.557 1 98.88 33 VAL B C 1
ATOM 2532 O O . VAL B 1 33 ? 4.008 -8.32 -3.729 1 98.88 33 VAL B O 1
ATOM 2535 N N . ALA B 1 34 ? 4.918 -6.285 -3.822 1 98.94 34 ALA B N 1
ATOM 2536 C CA . ALA B 1 34 ? 6.113 -6.723 -4.539 1 98.94 34 ALA B CA 1
ATOM 2537 C C . ALA B 1 34 ? 7.273 -6.957 -3.578 1 98.94 34 ALA B C 1
ATOM 2539 O O . ALA B 1 34 ? 7.602 -6.09 -2.766 1 98.94 34 ALA B O 1
ATOM 2540 N N . VAL B 1 35 ? 7.883 -8.117 -3.682 1 98.81 35 VAL B N 1
ATOM 2541 C CA . VAL B 1 35 ? 9.023 -8.5 -2.863 1 98.81 35 VAL B CA 1
ATOM 2542 C C . VAL B 1 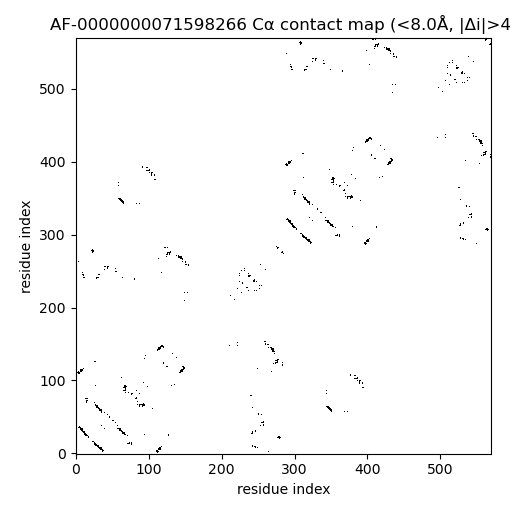35 ? 10.086 -9.172 -3.736 1 98.81 35 VAL B C 1
ATOM 2544 O O . VAL B 1 35 ? 9.758 -10.031 -4.559 1 98.81 35 VAL B O 1
ATOM 2547 N N . ARG B 1 36 ? 11.242 -8.828 -3.57 1 98.62 36 ARG B N 1
ATOM 2548 C CA . ARG B 1 36 ? 12.32 -9.445 -4.344 1 98.62 36 ARG B CA 1
ATOM 2549 C C . ARG B 1 36 ? 12.586 -10.867 -3.875 1 98.62 36 ARG B C 1
ATOM 2551 O O . ARG B 1 36 ? 12.438 -11.172 -2.689 1 98.62 36 ARG B O 1
ATOM 2558 N N . ARG B 1 37 ? 13.078 -11.609 -4.777 1 98.31 37 ARG B N 1
ATOM 2559 C CA . ARG B 1 37 ? 13.445 -13 -4.523 1 98.31 37 ARG B CA 1
ATOM 2560 C C . ARG B 1 37 ? 14.453 -13.102 -3.383 1 98.31 37 ARG B C 1
ATOM 2562 O O . ARG B 1 37 ? 14.266 -13.883 -2.451 1 98.31 37 ARG B O 1
ATOM 2569 N N . ASP B 1 38 ? 15.531 -12.344 -3.447 1 97.62 38 ASP B N 1
ATOM 2570 C CA . ASP B 1 38 ? 16.609 -12.43 -2.457 1 97.62 38 ASP B CA 1
ATOM 2571 C C . ASP B 1 38 ? 16.094 -12.031 -1.07 1 97.62 38 ASP B C 1
ATOM 2573 O O . ASP B 1 38 ? 16.531 -12.586 -0.062 1 97.62 38 ASP B O 1
ATOM 2577 N N . HIS B 1 39 ? 15.188 -11.117 -1.027 1 97.56 39 HIS B N 1
ATOM 2578 C CA . HIS B 1 39 ? 14.641 -10.703 0.259 1 97.56 39 HIS B CA 1
ATOM 2579 C C . HIS B 1 39 ? 13.789 -11.812 0.874 1 97.56 39 HIS B C 1
ATOM 2581 O O . HIS B 1 39 ? 13.766 -11.977 2.096 1 97.56 39 HIS B O 1
ATOM 2587 N N . ILE B 1 40 ? 13.016 -12.508 0.059 1 97.62 40 ILE B N 1
ATOM 2588 C CA . ILE B 1 40 ? 12.227 -13.633 0.544 1 97.62 40 ILE B CA 1
ATOM 2589 C C . ILE B 1 40 ? 13.164 -14.711 1.1 1 97.62 40 ILE B C 1
ATOM 2591 O O . ILE B 1 40 ? 12.945 -15.211 2.205 1 97.62 40 ILE B O 1
ATOM 2595 N N . LEU B 1 41 ? 14.18 -15.031 0.358 1 97.06 41 LEU B N 1
ATOM 2596 C CA . LEU B 1 41 ? 15.094 -16.109 0.737 1 97.06 41 LEU B CA 1
ATOM 2597 C C . LEU B 1 41 ? 15.906 -15.719 1.971 1 97.06 41 LEU B C 1
ATOM 2599 O O . LEU B 1 41 ? 16.125 -16.547 2.861 1 97.06 41 LEU B O 1
ATOM 2603 N N . ASP B 1 42 ? 16.375 -14.445 2.014 1 95.12 42 ASP B N 1
ATOM 2604 C CA . ASP B 1 42 ? 17.109 -13.969 3.188 1 95.12 42 ASP B CA 1
ATOM 2605 C C . ASP B 1 42 ? 16.219 -14.023 4.434 1 95.12 42 ASP B C 1
ATOM 2607 O O . ASP B 1 42 ? 16.688 -14.43 5.504 1 95.12 42 ASP B O 1
ATOM 2611 N N . GLN B 1 43 ? 15.047 -13.594 4.238 1 95.25 43 GLN B N 1
ATOM 2612 C CA . GLN B 1 43 ? 14.117 -13.602 5.367 1 95.25 43 GLN B CA 1
ATOM 2613 C C . GLN B 1 43 ? 13.812 -15.031 5.809 1 95.25 43 GLN B C 1
ATOM 2615 O O . GLN B 1 43 ? 13.68 -15.305 7.004 1 95.25 43 GLN B O 1
ATOM 2620 N N . ALA B 1 44 ? 13.617 -15.922 4.895 1 94.94 44 ALA B N 1
ATOM 2621 C CA . ALA B 1 44 ? 13.375 -17.328 5.195 1 94.94 44 ALA B CA 1
ATOM 2622 C C . ALA B 1 44 ? 14.508 -17.906 6.039 1 94.94 44 ALA B C 1
ATOM 2624 O O . ALA B 1 44 ? 14.266 -18.656 6.996 1 94.94 44 ALA B O 1
ATOM 2625 N N . GLU B 1 45 ? 15.719 -17.594 5.707 1 93.31 45 GLU B N 1
ATOM 2626 C CA . GLU B 1 45 ? 16.875 -18.062 6.449 1 93.31 45 GLU B CA 1
ATOM 2627 C C . GLU B 1 45 ? 16.906 -17.5 7.867 1 93.31 45 GLU B C 1
ATOM 2629 O O . GLU B 1 45 ? 17.25 -18.203 8.82 1 93.31 45 GLU B O 1
ATOM 2634 N N . LEU B 1 46 ? 16.547 -16.266 7.957 1 90.12 46 LEU B N 1
ATOM 2635 C CA . LEU B 1 46 ? 16.516 -15.609 9.258 1 90.12 46 LEU B CA 1
ATOM 2636 C C . LEU B 1 46 ? 15.469 -16.25 10.172 1 90.12 46 LEU B C 1
ATOM 2638 O O . LEU B 1 46 ? 15.719 -16.438 11.359 1 90.12 46 LEU B O 1
ATOM 2642 N N . VAL B 1 47 ? 14.305 -16.469 9.688 1 88.56 47 VAL B N 1
ATOM 2643 C CA . VAL B 1 47 ? 13.211 -17.062 10.461 1 88.56 47 VAL B CA 1
ATOM 2644 C C . VAL B 1 47 ? 13.594 -18.453 10.922 1 88.56 47 VAL B C 1
ATOM 2646 O O . VAL B 1 47 ? 13.258 -18.859 12.039 1 88.56 47 VAL B O 1
ATOM 2649 N N . LYS B 1 48 ? 14.203 -19.219 10.133 1 84.38 48 LYS B N 1
ATOM 2650 C CA . LYS B 1 48 ? 14.641 -20.578 10.477 1 84.38 48 LYS B CA 1
ATOM 2651 C C . LYS B 1 48 ? 15.703 -20.547 11.57 1 84.38 48 LYS B C 1
ATOM 2653 O O . LYS B 1 48 ? 15.703 -21.391 12.469 1 84.38 48 LYS B O 1
ATOM 2658 N N . SER B 1 49 ? 16.547 -19.609 11.461 1 82.38 49 SER B N 1
ATOM 2659 C CA . SER B 1 49 ? 17.672 -19.562 12.375 1 82.38 49 SER B CA 1
ATOM 2660 C C . SER B 1 49 ? 17.281 -18.969 13.719 1 82.38 49 SER B C 1
ATOM 2662 O O . SER B 1 49 ? 17.75 -19.406 14.766 1 82.38 49 SER B O 1
ATOM 2664 N N . LYS B 1 50 ? 16.578 -17.875 13.75 1 66.19 50 LYS B N 1
ATOM 2665 C CA . LYS B 1 50 ? 16.391 -17.125 14.992 1 66.19 50 LYS B CA 1
ATOM 2666 C C . LYS B 1 50 ? 14.992 -17.328 15.555 1 66.19 50 LYS B C 1
ATOM 2668 O O . LYS B 1 50 ? 14.68 -16.828 16.641 1 66.19 50 LYS B O 1
ATOM 2673 N N . ASN B 1 51 ? 14.375 -18.172 15.023 1 58.94 51 ASN B N 1
ATOM 2674 C CA . ASN B 1 51 ? 12.992 -18.391 15.43 1 58.94 51 ASN B CA 1
ATOM 2675 C C . ASN B 1 51 ? 12.273 -17.078 15.695 1 58.94 51 ASN B C 1
ATOM 2677 O O . ASN B 1 51 ? 11.57 -16.938 16.703 1 58.94 51 ASN B O 1
ATOM 2681 N N . SER B 1 52 ? 12.859 -16 15.086 1 62.19 52 SER B N 1
ATOM 2682 C CA . SER B 1 52 ? 12.398 -14.695 15.547 1 62.19 52 SER B CA 1
ATOM 2683 C C . SER B 1 52 ? 11.633 -13.953 14.453 1 62.19 52 SER B C 1
ATOM 2685 O O . SER B 1 52 ? 11.727 -14.312 13.273 1 62.19 52 SER B O 1
ATOM 2687 N N . GLU B 1 53 ? 10.578 -12.914 14.773 1 63.28 53 GLU B N 1
ATOM 2688 C CA . GLU B 1 53 ? 9.805 -11.891 14.07 1 63.28 53 GLU B CA 1
ATOM 2689 C C . GLU B 1 53 ? 10.703 -10.734 13.625 1 63.28 53 GLU B C 1
ATOM 2691 O O . GLU B 1 53 ? 11.812 -10.578 14.133 1 63.28 53 GLU B O 1
ATOM 2696 N N . PRO B 1 54 ? 10.469 -10.156 12.336 1 65.75 54 PRO B N 1
ATOM 2697 C CA . PRO B 1 54 ? 9.227 -10.258 11.57 1 65.75 54 PRO B CA 1
ATOM 2698 C C . PRO B 1 54 ? 9.32 -11.258 10.422 1 65.75 54 PRO B C 1
ATOM 2700 O O . PRO B 1 54 ? 10.406 -11.508 9.898 1 65.75 54 PRO B O 1
ATOM 2703 N N . LEU B 1 55 ? 8.141 -11.742 10.062 1 78.62 55 LEU B N 1
ATOM 2704 C CA . LEU B 1 55 ? 8.039 -12.695 8.961 1 78.62 55 LEU B CA 1
ATOM 2705 C C . LEU B 1 55 ? 8.18 -11.992 7.617 1 78.62 55 LEU B C 1
ATOM 2707 O O . LEU B 1 55 ? 8.789 -12.523 6.688 1 78.62 55 LEU B O 1
ATOM 2711 N N . CYS B 1 56 ? 7.801 -10.75 7.559 1 90.56 56 CYS B N 1
ATOM 2712 C CA . CYS B 1 56 ? 7.824 -10.055 6.277 1 90.56 56 CYS B CA 1
ATOM 2713 C C . CYS B 1 56 ? 9.172 -9.375 6.051 1 90.56 56 CYS B C 1
ATOM 2715 O O . CYS B 1 56 ? 9.742 -8.797 6.977 1 90.56 56 CYS B O 1
ATOM 2717 N N . PRO B 1 57 ? 9.695 -9.484 4.863 1 95.25 57 PRO B N 1
ATOM 2718 C CA . PRO B 1 57 ? 10.898 -8.719 4.531 1 95.25 57 PRO B CA 1
ATOM 2719 C C . PRO B 1 57 ? 10.734 -7.219 4.758 1 95.25 57 PRO B C 1
ATOM 2721 O O . PRO B 1 57 ? 9.617 -6.707 4.723 1 95.25 57 PRO B O 1
ATOM 2724 N N . ARG B 1 58 ? 11.812 -6.559 4.98 1 95.06 58 ARG B N 1
ATOM 2725 C CA . ARG B 1 58 ? 11.781 -5.129 5.273 1 95.06 58 ARG B CA 1
ATOM 2726 C C . ARG B 1 58 ? 11.383 -4.324 4.043 1 95.06 58 ARG B C 1
ATOM 2728 O O . ARG B 1 58 ? 10.656 -3.334 4.152 1 95.06 58 ARG B O 1
ATOM 2735 N N . VAL B 1 59 ? 11.93 -4.754 2.895 1 97.62 59 VAL B N 1
ATOM 2736 C CA . VAL B 1 59 ? 11.68 -4.008 1.663 1 97.62 59 VAL B CA 1
ATOM 2737 C C . VAL B 1 59 ? 10.461 -4.59 0.943 1 97.62 59 VAL B C 1
ATOM 2739 O O . VAL B 1 59 ? 10.523 -5.707 0.425 1 97.62 59 VAL B O 1
ATOM 2742 N N . ILE B 1 60 ? 9.414 -3.842 0.923 1 98.12 60 ILE B N 1
ATOM 2743 C CA . ILE B 1 60 ? 8.164 -4.223 0.272 1 98.12 60 ILE B CA 1
ATOM 2744 C C . ILE B 1 60 ? 7.574 -3.02 -0.457 1 98.12 60 ILE B C 1
ATOM 2746 O O . ILE B 1 60 ? 7.457 -1.935 0.117 1 98.12 60 ILE B O 1
ATOM 2750 N N . ASN B 1 61 ? 7.312 -3.129 -1.712 1 98.75 61 ASN B N 1
ATOM 2751 C CA . ASN B 1 61 ? 6.539 -2.146 -2.461 1 98.75 61 ASN B CA 1
ATOM 2752 C C . ASN B 1 61 ? 5.074 -2.559 -2.574 1 98.75 61 ASN B C 1
ATOM 2754 O O . ASN B 1 61 ? 4.77 -3.729 -2.811 1 98.75 61 ASN B O 1
ATOM 2758 N N . LYS B 1 62 ? 4.18 -1.619 -2.363 1 98.75 62 LYS B N 1
ATOM 2759 C CA . LYS B 1 62 ? 2.762 -1.963 -2.338 1 98.75 62 LYS B CA 1
ATOM 2760 C C . LYS B 1 62 ? 1.938 -0.958 -3.139 1 98.75 62 LYS B C 1
ATOM 2762 O O . LYS B 1 62 ? 2.223 0.241 -3.117 1 98.75 62 LYS B O 1
ATOM 2767 N N . LEU B 1 63 ? 0.998 -1.446 -3.814 1 98.88 63 LEU B N 1
ATOM 2768 C CA . LEU B 1 63 ? -0.077 -0.678 -4.434 1 98.88 63 LEU B CA 1
ATOM 2769 C C . LEU B 1 63 ? -1.43 -1.334 -4.176 1 98.88 63 LEU B C 1
ATOM 2771 O O . LEU B 1 63 ? -1.664 -2.469 -4.594 1 98.88 63 LEU B O 1
ATOM 2775 N N . THR B 1 64 ? -2.285 -0.704 -3.416 1 98.81 64 THR B N 1
ATOM 2776 C CA . THR B 1 64 ? -3.633 -1.179 -3.127 1 98.81 64 THR B CA 1
ATOM 2777 C C . THR B 1 64 ? -4.672 -0.126 -3.506 1 98.81 64 THR B C 1
ATOM 2779 O O . THR B 1 64 ? -4.59 1.021 -3.061 1 98.81 64 THR B O 1
ATOM 2782 N N . LEU B 1 65 ? -5.641 -0.525 -4.305 1 98.81 65 LEU B N 1
ATOM 2783 C CA . LEU B 1 65 ? -6.648 0.393 -4.824 1 98.81 65 LEU B CA 1
ATOM 2784 C C . LEU B 1 65 ? -8.055 -0.153 -4.59 1 98.81 65 LEU B C 1
ATOM 2786 O O . LEU B 1 65 ? -8.305 -1.345 -4.789 1 98.81 65 LEU B O 1
ATOM 2790 N N . CYS B 1 66 ? -8.906 0.685 -4.113 1 98.75 66 CYS B N 1
ATOM 2791 C CA . CYS B 1 66 ? -10.336 0.424 -4.133 1 98.75 66 CYS B CA 1
ATOM 2792 C C . CYS B 1 66 ? -11 1.084 -5.34 1 98.75 66 CYS B C 1
ATOM 2794 O O . CYS B 1 66 ? -10.68 2.229 -5.676 1 98.75 66 CYS B O 1
ATOM 2796 N N . LEU B 1 67 ? -11.891 0.332 -5.996 1 98.75 67 LEU B N 1
ATOM 2797 C CA . LEU B 1 67 ? -12.43 0.79 -7.27 1 98.75 67 LEU B CA 1
ATOM 2798 C C . LEU B 1 67 ? -13.953 0.733 -7.273 1 98.75 67 LEU B C 1
ATOM 2800 O O . LEU B 1 67 ? -14.547 -0.19 -6.711 1 98.75 67 LEU B O 1
ATOM 2804 N N . ASN B 1 68 ? -14.531 1.691 -7.914 1 98.62 68 ASN B N 1
ATOM 2805 C CA . ASN B 1 68 ? -15.961 1.65 -8.195 1 98.62 68 ASN B CA 1
ATOM 2806 C C . ASN B 1 68 ? -16.281 0.659 -9.305 1 98.62 68 ASN B C 1
ATOM 2808 O O . ASN B 1 68 ? -15.891 0.861 -10.461 1 98.62 68 ASN B O 1
ATOM 2812 N N . PRO B 1 69 ? -17 -0.354 -8.977 1 98.06 69 PRO B N 1
ATOM 2813 C CA . PRO B 1 69 ? -17.281 -1.368 -10 1 98.06 69 PRO B CA 1
ATOM 2814 C C . PRO B 1 69 ? -18.344 -0.918 -11 1 98.06 69 PRO B C 1
ATOM 2816 O O . PRO B 1 69 ? -18.547 -1.573 -12.023 1 98.06 69 PRO B O 1
ATOM 2819 N N . ARG B 1 70 ? -19.047 0.158 -10.75 1 97.12 70 ARG B N 1
ATOM 2820 C CA . ARG B 1 70 ? -20.109 0.686 -11.586 1 97.12 70 ARG B CA 1
ATOM 2821 C C . ARG B 1 70 ? -21.188 -0.369 -11.828 1 97.12 70 ARG B C 1
ATOM 2823 O O . ARG B 1 70 ? -21.688 -0.502 -12.945 1 97.12 70 ARG B O 1
ATOM 2830 N N . LYS B 1 71 ? -21.453 -1.179 -10.945 1 96.5 71 LYS B N 1
ATOM 2831 C CA . LYS B 1 71 ? -22.516 -2.182 -10.875 1 96.5 71 LYS B CA 1
ATOM 2832 C C . LYS B 1 71 ? -22.844 -2.531 -9.422 1 96.5 71 LYS B C 1
ATOM 2834 O O . LYS B 1 71 ? -22.062 -2.211 -8.516 1 96.5 71 LYS B O 1
ATOM 2839 N N . MET B 1 72 ? -23.891 -3.152 -9.297 1 96.69 72 MET B N 1
ATOM 2840 C CA . MET B 1 72 ? -24.312 -3.553 -7.957 1 96.69 72 MET B CA 1
ATOM 2841 C C . MET B 1 72 ? -23.391 -4.641 -7.406 1 96.69 72 MET B C 1
ATOM 2843 O O . MET B 1 72 ? -23.047 -5.586 -8.117 1 96.69 72 MET B O 1
ATOM 2847 N N . ILE B 1 73 ? -23 -4.496 -6.176 1 97.75 73 ILE B N 1
ATOM 2848 C CA . ILE B 1 73 ? -22.25 -5.516 -5.461 1 97.75 73 ILE B CA 1
ATOM 2849 C C . ILE B 1 73 ? -23.203 -6.512 -4.809 1 97.75 73 ILE B C 1
ATOM 2851 O O . ILE B 1 73 ? -24.156 -6.113 -4.141 1 97.75 73 ILE B O 1
ATOM 2855 N N . THR B 1 74 ? -22.953 -7.797 -5.039 1 97.38 74 THR B N 1
ATOM 2856 C CA . THR B 1 74 ? -23.844 -8.82 -4.508 1 97.38 74 THR B CA 1
ATOM 2857 C C . THR B 1 74 ? -23.797 -8.844 -2.984 1 97.38 74 THR B C 1
ATOM 2859 O O . THR B 1 74 ? -22.797 -8.461 -2.385 1 97.38 74 THR B O 1
ATOM 2862 N N . ASP B 1 75 ? -24.828 -9.344 -2.363 1 96.44 75 ASP B N 1
ATOM 2863 C CA . ASP B 1 75 ? -24.891 -9.477 -0.91 1 96.44 75 ASP B CA 1
ATOM 2864 C C . ASP B 1 75 ? -23.781 -10.406 -0.4 1 96.44 75 ASP B C 1
ATOM 2866 O O . ASP B 1 75 ? -23.219 -10.18 0.671 1 96.44 75 ASP B O 1
ATOM 2870 N N . GLY B 1 76 ? -23.609 -11.422 -1.136 1 95.31 76 GLY B N 1
ATOM 2871 C CA . GLY B 1 76 ? -22.547 -12.352 -0.761 1 95.31 76 GLY B CA 1
ATOM 2872 C C . GLY B 1 76 ? -21.188 -11.703 -0.678 1 95.31 76 GLY B C 1
ATOM 2873 O O . GLY B 1 76 ? -20.438 -11.922 0.284 1 95.31 76 GLY B O 1
ATOM 2874 N N . SER B 1 77 ? -20.859 -10.906 -1.65 1 96.12 77 SER B N 1
ATOM 2875 C CA . SER B 1 77 ? -19.578 -10.195 -1.668 1 96.12 77 SER B CA 1
ATOM 2876 C C . SER B 1 77 ? -19.484 -9.188 -0.528 1 96.12 77 SER B C 1
ATOM 2878 O O . SER B 1 77 ? -18.453 -9.086 0.135 1 96.12 77 SER B O 1
ATOM 2880 N N . THR B 1 78 ? -20.547 -8.453 -0.296 1 96.56 78 THR B N 1
ATOM 2881 C CA . THR B 1 78 ? -20.578 -7.473 0.785 1 96.56 78 THR B CA 1
ATOM 2882 C C . THR B 1 78 ? -20.344 -8.148 2.133 1 96.56 78 THR B C 1
ATOM 2884 O O . THR B 1 78 ? -19.578 -7.637 2.961 1 96.56 78 THR B O 1
ATOM 2887 N N . ARG B 1 79 ? -20.906 -9.281 2.336 1 95.19 79 ARG B N 1
ATOM 2888 C CA . ARG B 1 79 ? -20.781 -10.008 3.594 1 95.19 79 ARG B CA 1
ATOM 2889 C C . ARG B 1 79 ? -19.344 -10.469 3.805 1 95.19 79 ARG B C 1
ATOM 2891 O O . ARG B 1 79 ? -18.828 -10.438 4.926 1 95.19 79 ARG B O 1
ATOM 2898 N N . VAL B 1 80 ? -18.688 -10.805 2.773 1 93.88 80 VAL B N 1
ATOM 2899 C CA . VAL B 1 80 ? -17.359 -11.422 2.867 1 93.88 80 VAL B CA 1
ATOM 2900 C C . VAL B 1 80 ? -16.281 -10.336 2.893 1 93.88 80 VAL B C 1
ATOM 2902 O O . VAL B 1 80 ? -15.328 -10.422 3.668 1 93.88 80 VAL B O 1
ATOM 2905 N N . THR B 1 81 ? -16.438 -9.266 2.111 1 95.44 81 THR B N 1
ATOM 2906 C CA . THR B 1 81 ? -15.352 -8.312 1.896 1 95.44 81 THR B CA 1
ATOM 2907 C C . THR B 1 81 ? -15.602 -7.023 2.67 1 95.44 81 THR B C 1
ATOM 2909 O O . THR B 1 81 ? -14.695 -6.211 2.842 1 95.44 81 THR B O 1
ATOM 2912 N N . GLY B 1 82 ? -16.891 -6.773 3.057 1 94.88 82 GLY B N 1
ATOM 2913 C CA . GLY B 1 82 ? -17.25 -5.527 3.721 1 94.88 82 GLY B CA 1
ATOM 2914 C C . GLY B 1 82 ? -17.375 -4.359 2.762 1 94.88 82 GLY B C 1
ATOM 2915 O O . GLY B 1 82 ? -17.609 -3.225 3.188 1 94.88 82 GLY B O 1
ATOM 2916 N N . MET B 1 83 ? -17.281 -4.59 1.483 1 96.75 83 MET B N 1
ATOM 2917 C CA . MET B 1 83 ? -17.406 -3.527 0.49 1 96.75 83 MET B CA 1
ATOM 2918 C C . MET B 1 83 ? -18.859 -3.326 0.082 1 96.75 83 MET B C 1
ATOM 2920 O O . MET B 1 83 ? -19.594 -4.293 -0.08 1 96.75 83 MET B O 1
ATOM 2924 N N . THR B 1 84 ? -19.266 -2.135 0 1 97.75 84 THR B N 1
ATOM 2925 C CA . THR B 1 84 ? -20.594 -1.781 -0.468 1 97.75 84 THR B CA 1
ATOM 2926 C C . THR B 1 84 ? -20.516 -0.732 -1.574 1 97.75 84 THR B C 1
ATOM 2928 O O . THR B 1 84 ? -19.484 -0.085 -1.754 1 97.75 84 THR B O 1
ATOM 2931 N N . ASN B 1 85 ? -21.656 -0.609 -2.295 1 98.12 85 ASN B N 1
ATOM 2932 C CA . ASN B 1 85 ? -21.703 0.412 -3.334 1 98.12 85 ASN B CA 1
ATOM 2933 C C . ASN B 1 85 ? -21.562 1.814 -2.754 1 98.12 85 ASN B C 1
ATOM 2935 O O . ASN B 1 85 ? -20.938 2.684 -3.371 1 98.12 85 ASN B O 1
ATOM 2939 N N . GLU B 1 86 ? -22.109 2.012 -1.626 1 97.56 86 GLU B N 1
ATOM 2940 C CA . GLU B 1 86 ? -22 3.312 -0.975 1 97.56 86 GLU B CA 1
ATOM 2941 C C . GLU B 1 86 ? -20.547 3.654 -0.652 1 97.56 86 GLU B C 1
ATOM 2943 O O . GLU B 1 86 ? -20.094 4.777 -0.887 1 97.56 86 GLU B O 1
ATOM 2948 N N . LEU B 1 87 ? -19.828 2.723 -0.159 1 97.62 87 LEU B N 1
ATOM 2949 C CA . LEU B 1 87 ? -18.438 2.922 0.218 1 97.62 87 LEU B CA 1
ATOM 2950 C C . LEU B 1 87 ? -17.578 3.26 -1.002 1 97.62 87 LEU B C 1
ATOM 2952 O O . LEU B 1 87 ? -16.625 4.02 -0.9 1 97.62 87 LEU B O 1
ATOM 2956 N N . LEU B 1 88 ? -17.953 2.695 -2.141 1 98.44 88 LEU B N 1
ATOM 2957 C CA . LEU B 1 88 ? -17.078 2.791 -3.307 1 98.44 88 LEU B CA 1
ATOM 2958 C C . LEU B 1 88 ? -17.594 3.836 -4.289 1 98.44 88 LEU B C 1
ATOM 2960 O O . LEU B 1 88 ? -17.031 4.012 -5.371 1 98.44 88 LEU B O 1
ATOM 2964 N N . GLU B 1 89 ? -18.625 4.543 -3.934 1 97.81 89 GLU B N 1
ATOM 2965 C CA . GLU B 1 89 ? -19.328 5.449 -4.832 1 97.81 89 GLU B CA 1
ATOM 2966 C C . GLU B 1 89 ? -18.391 6.492 -5.426 1 97.81 89 GLU B C 1
ATOM 2968 O O . GLU B 1 89 ? -18.484 6.828 -6.605 1 97.81 89 GLU B O 1
ATOM 2973 N N . HIS B 1 90 ? -17.422 6.938 -4.637 1 97.12 90 HIS B N 1
ATOM 2974 C CA . HIS B 1 90 ? -16.594 8.062 -5.074 1 97.12 90 HIS B CA 1
ATOM 2975 C C . HIS B 1 90 ? -15.188 7.598 -5.457 1 97.12 90 HIS B C 1
ATOM 2977 O O . HIS B 1 90 ? -14.305 8.422 -5.688 1 97.12 90 HIS B O 1
ATOM 2983 N N . GLN B 1 91 ? -15.023 6.305 -5.469 1 98.19 91 GLN B N 1
ATOM 2984 C CA . GLN B 1 91 ? -13.758 5.766 -5.961 1 98.19 91 GLN B CA 1
ATOM 2985 C C . GLN B 1 91 ? -13.727 5.746 -7.484 1 98.19 91 GLN B C 1
ATOM 2987 O O . GLN B 1 91 ? -14.773 5.695 -8.133 1 98.19 91 GLN B O 1
ATOM 2992 N N . ALA B 1 92 ? -12.547 5.828 -8.047 1 97.75 92 ALA B N 1
ATOM 2993 C CA . ALA B 1 92 ? -12.391 5.723 -9.492 1 97.75 92 ALA B CA 1
ATOM 2994 C C . ALA B 1 92 ? -12.703 4.312 -9.977 1 97.75 92 ALA B C 1
ATOM 2996 O O . ALA B 1 92 ? -12.43 3.332 -9.281 1 97.75 92 ALA B O 1
ATOM 2997 N N . PRO B 1 93 ? -13.289 4.168 -11.133 1 98.25 93 PRO B N 1
ATOM 2998 C CA . PRO B 1 93 ? -13.43 2.844 -11.742 1 98.25 93 PRO B CA 1
ATOM 2999 C C . PRO B 1 93 ? -12.133 2.33 -12.359 1 98.25 93 PRO B C 1
ATOM 3001 O O . PRO B 1 93 ? -11.148 3.074 -12.445 1 98.25 93 PRO B O 1
ATOM 3004 N N . PHE B 1 94 ? -12.117 1.087 -12.672 1 98.38 94 PHE B N 1
ATOM 3005 C CA . PHE B 1 94 ? -10.992 0.563 -13.445 1 98.38 94 PHE B CA 1
ATOM 3006 C C . PHE B 1 94 ? -10.953 1.184 -14.836 1 98.38 94 PHE B C 1
ATOM 3008 O O . PHE B 1 94 ? -11.742 0.81 -15.711 1 98.38 94 PHE B O 1
ATOM 3015 N N . ASP B 1 95 ? -10.055 2.131 -15.031 1 98.19 95 ASP B N 1
ATOM 3016 C CA . ASP B 1 95 ? -9.938 2.85 -16.297 1 98.19 95 ASP B CA 1
ATOM 3017 C C . ASP B 1 95 ? -8.477 2.947 -16.734 1 98.19 95 ASP B C 1
ATOM 3019 O O . ASP B 1 95 ? -7.621 2.225 -16.219 1 98.19 95 ASP B O 1
ATOM 3023 N N . LEU B 1 96 ? -8.219 3.758 -17.688 1 98.06 96 LEU B N 1
ATOM 3024 C CA . LEU B 1 96 ? -6.887 3.863 -18.281 1 98.06 96 LEU B CA 1
ATOM 3025 C C . LEU B 1 96 ? -5.891 4.43 -17.281 1 98.06 96 LEU B C 1
ATOM 3027 O O . LEU B 1 96 ? -4.711 4.07 -17.297 1 98.06 96 LEU B O 1
ATOM 3031 N N . GLN B 1 97 ? -6.336 5.305 -16.422 1 97.44 97 GLN B N 1
ATOM 3032 C CA . GLN B 1 97 ? -5.457 5.863 -15.406 1 97.44 97 GLN B CA 1
ATOM 3033 C C . GLN B 1 97 ? -5.027 4.793 -14.406 1 97.44 97 GLN B C 1
ATOM 3035 O O . GLN B 1 97 ? -3.859 4.734 -14.016 1 97.44 97 GLN B O 1
ATOM 3040 N N . VAL B 1 98 ? -6.004 3.971 -13.992 1 98.12 98 VAL B N 1
ATOM 3041 C CA . VAL B 1 98 ? -5.703 2.863 -13.094 1 98.12 98 VAL B CA 1
ATOM 3042 C C . VAL B 1 98 ? -4.727 1.9 -13.766 1 98.12 98 VAL B C 1
ATOM 3044 O O . VAL B 1 98 ? -3.736 1.485 -13.164 1 98.12 98 VAL B O 1
ATOM 3047 N N . PHE B 1 99 ? -4.996 1.599 -15.031 1 98.56 99 PHE B N 1
ATOM 3048 C CA . PHE B 1 99 ? -4.082 0.745 -15.781 1 98.56 99 PHE B CA 1
ATOM 3049 C C . PHE B 1 99 ? -2.674 1.33 -15.789 1 98.56 99 PHE B C 1
ATOM 3051 O O . PHE B 1 99 ? -1.698 0.616 -15.547 1 98.56 99 PHE B O 1
ATOM 3058 N N . SER B 1 100 ? -2.588 2.617 -16.094 1 98.38 100 SER B N 1
ATOM 3059 C CA . SER B 1 100 ? -1.286 3.275 -16.172 1 98.38 100 SER B CA 1
ATOM 3060 C C . SER B 1 100 ? -0.547 3.176 -14.836 1 98.38 100 SER B C 1
ATOM 3062 O O . SER B 1 100 ? 0.667 2.965 -14.812 1 98.38 100 SER B O 1
ATOM 3064 N N . GLU B 1 101 ? -1.257 3.334 -13.789 1 98.12 101 GLU B N 1
ATOM 3065 C CA . GLU B 1 101 ? -0.672 3.215 -12.461 1 98.12 101 GLU B CA 1
ATOM 3066 C C . GLU B 1 101 ? -0.12 1.812 -12.219 1 98.12 101 GLU B C 1
ATOM 3068 O O . GLU B 1 101 ? 0.991 1.655 -11.711 1 98.12 101 GLU B O 1
ATOM 3073 N N . LEU B 1 102 ? -0.916 0.803 -12.523 1 98.62 102 LEU B N 1
ATOM 3074 C CA . LEU B 1 102 ? -0.51 -0.587 -12.352 1 98.62 102 LEU B CA 1
ATOM 3075 C C . LEU B 1 102 ? 0.7 -0.915 -13.219 1 98.62 102 LEU B C 1
ATOM 3077 O O . LEU B 1 102 ? 1.634 -1.579 -12.766 1 98.62 102 LEU B O 1
ATOM 3081 N N . ASP B 1 103 ? 0.662 -0.438 -14.414 1 98.44 103 ASP B N 1
ATOM 3082 C CA . ASP B 1 103 ? 1.726 -0.695 -15.383 1 98.44 103 ASP B CA 1
ATOM 3083 C C . ASP B 1 103 ? 3.043 -0.07 -14.922 1 98.44 103 ASP B C 1
ATOM 3085 O O . ASP B 1 103 ? 4.102 -0.694 -15.031 1 98.44 103 ASP B O 1
ATOM 3089 N N . LEU B 1 104 ? 3.014 1.145 -14.5 1 98.25 104 LEU B N 1
ATOM 3090 C CA . LEU B 1 104 ? 4.203 1.823 -13.992 1 98.25 104 LEU B CA 1
ATOM 3091 C C . LEU B 1 104 ? 4.766 1.104 -12.773 1 98.25 104 LEU B C 1
ATOM 3093 O O . LEU B 1 104 ? 5.984 0.938 -12.656 1 98.25 104 LEU B O 1
ATOM 3097 N N . PHE B 1 105 ? 3.873 0.655 -11.852 1 98.75 105 PHE B N 1
ATOM 3098 C CA . PHE B 1 105 ? 4.285 -0.066 -10.656 1 98.75 105 PHE B CA 1
ATOM 3099 C C . PHE B 1 105 ? 5.055 -1.329 -11.023 1 98.75 105 PHE B C 1
ATOM 3101 O O . PHE B 1 105 ? 6.125 -1.591 -10.469 1 98.75 105 PHE B O 1
ATOM 3108 N N . LEU B 1 106 ? 4.52 -2.035 -11.945 1 98.69 106 LEU B N 1
ATOM 3109 C CA . LEU B 1 106 ? 5.117 -3.303 -12.352 1 98.69 106 LEU B CA 1
ATOM 3110 C C . LEU B 1 106 ? 6.426 -3.072 -13.094 1 98.69 106 LEU B C 1
ATOM 3112 O O . LEU B 1 106 ? 7.395 -3.816 -12.906 1 98.69 106 LEU B O 1
ATOM 3116 N N . ASN B 1 107 ? 6.516 -2.051 -13.898 1 97.44 107 ASN B N 1
ATOM 3117 C CA . ASN B 1 107 ? 7.652 -1.848 -14.789 1 97.44 107 ASN B CA 1
ATOM 3118 C C . ASN B 1 107 ? 8.852 -1.266 -14.039 1 97.44 107 ASN B C 1
ATOM 3120 O O . ASN B 1 107 ? 9.969 -1.277 -14.555 1 97.44 107 ASN B O 1
ATOM 3124 N N . ARG B 1 108 ? 8.664 -0.766 -12.93 1 96.88 108 ARG B N 1
ATOM 3125 C CA . ARG B 1 108 ? 9.773 -0.213 -12.164 1 96.88 108 ARG B CA 1
ATOM 3126 C C . ARG B 1 108 ? 10.516 -1.309 -11.398 1 96.88 108 ARG B C 1
ATOM 3128 O O . ARG B 1 108 ? 11.609 -1.084 -10.891 1 96.88 108 ARG B O 1
ATOM 3135 N N . LEU B 1 109 ? 9.914 -2.465 -11.281 1 98.12 109 LEU B N 1
ATOM 3136 C CA . LEU B 1 109 ? 10.469 -3.561 -10.492 1 98.12 109 LEU B CA 1
ATOM 3137 C C . LEU B 1 109 ? 11.57 -4.277 -11.266 1 98.12 109 LEU B C 1
ATOM 3139 O O . LEU B 1 109 ? 11.562 -4.305 -12.5 1 98.12 109 LEU B O 1
ATOM 3143 N N . GLU B 1 110 ? 12.484 -4.848 -10.523 1 97.69 110 GLU B N 1
ATOM 3144 C CA . GLU B 1 110 ? 13.531 -5.637 -11.164 1 97.69 110 GLU B CA 1
ATOM 3145 C C . GLU B 1 110 ? 12.945 -6.855 -11.875 1 97.69 110 GLU B C 1
ATOM 3147 O O . GLU B 1 110 ? 12.195 -7.633 -11.273 1 97.69 110 GLU B O 1
ATOM 3152 N N . LYS B 1 111 ? 13.242 -7.09 -13.086 1 97.31 111 LYS B N 1
ATOM 3153 C CA . LYS B 1 111 ? 12.75 -8.188 -13.906 1 97.31 111 LYS B CA 1
ATOM 3154 C C . LYS B 1 111 ? 13.648 -9.414 -13.797 1 97.31 111 LYS B C 1
ATOM 3156 O O . LYS B 1 111 ? 14.844 -9.281 -13.508 1 97.31 111 LYS B O 1
ATOM 3161 N N . PRO B 1 112 ? 13.141 -10.523 -14.078 1 98.38 112 PRO B N 1
ATOM 3162 C CA . PRO B 1 112 ? 11.766 -10.867 -14.453 1 98.38 112 PRO B CA 1
ATOM 3163 C C . PRO B 1 112 ? 10.789 -10.75 -13.289 1 98.38 112 PRO B C 1
ATOM 3165 O O . PRO B 1 112 ? 11.133 -11.07 -12.148 1 98.38 112 PRO B O 1
ATOM 3168 N N . VAL B 1 113 ? 9.656 -10.227 -13.57 1 98.81 113 VAL B N 1
ATOM 3169 C CA . VAL B 1 113 ? 8.594 -10.039 -12.586 1 98.81 113 VAL B CA 1
ATOM 3170 C C . VAL B 1 113 ? 7.539 -11.125 -12.75 1 98.81 113 VAL B C 1
ATOM 3172 O O . VAL B 1 113 ? 7.145 -11.453 -13.875 1 98.81 113 VAL B O 1
ATOM 3175 N N . CYS B 1 114 ? 7.062 -11.68 -11.633 1 98.88 114 CYS B N 1
ATOM 3176 C CA . CYS B 1 114 ? 6.047 -12.727 -11.664 1 98.88 114 CYS B CA 1
ATOM 3177 C C . CYS B 1 114 ? 4.883 -12.375 -10.742 1 98.88 114 CYS B C 1
ATOM 3179 O O . CYS B 1 114 ? 5.062 -12.242 -9.531 1 98.88 114 CYS B O 1
ATOM 3181 N N . LEU B 1 115 ? 3.688 -12.25 -11.312 1 98.88 115 LEU B N 1
ATOM 3182 C CA . LEU B 1 115 ? 2.477 -12.141 -10.508 1 98.88 115 LEU B CA 1
ATOM 3183 C C . LEU B 1 115 ? 2.158 -13.469 -9.828 1 98.88 115 LEU B C 1
ATOM 3185 O O . LEU B 1 115 ? 2.133 -14.516 -10.477 1 98.88 115 LEU B O 1
ATOM 3189 N N . VAL B 1 116 ? 1.941 -13.43 -8.539 1 98.94 116 VAL B N 1
ATOM 3190 C CA . VAL B 1 116 ? 1.588 -14.625 -7.785 1 98.94 116 VAL B CA 1
ATOM 3191 C C . VAL B 1 116 ? 0.233 -14.43 -7.109 1 98.94 116 VAL B C 1
ATOM 3193 O O . VAL B 1 116 ? 0.058 -13.508 -6.312 1 98.94 116 VAL B O 1
ATOM 3196 N N . ALA B 1 117 ? -0.698 -15.195 -7.414 1 98.75 117 ALA B N 1
ATOM 3197 C CA . ALA B 1 117 ? -2.021 -15.156 -6.793 1 98.75 117 ALA B CA 1
ATOM 3198 C C . ALA B 1 117 ? -2.459 -16.547 -6.355 1 98.75 117 ALA B C 1
ATOM 3200 O O . ALA B 1 117 ? -2.061 -17.547 -6.957 1 98.75 117 ALA B O 1
ATOM 3201 N N . HIS B 1 118 ? -3.229 -16.609 -5.281 1 98.38 118 HIS B N 1
ATOM 3202 C CA . HIS B 1 118 ? -3.734 -17.891 -4.785 1 98.38 118 HIS B CA 1
ATOM 3203 C C . HIS B 1 118 ? -5.02 -18.297 -5.504 1 98.38 118 HIS B C 1
ATOM 3205 O O . HIS B 1 118 ? -6.043 -17.609 -5.371 1 98.38 118 HIS B O 1
ATOM 3211 N N . ASN B 1 119 ? -4.973 -19.375 -6.242 1 97.12 119 ASN B N 1
ATOM 3212 C CA . ASN B 1 119 ? -6.027 -19.766 -7.172 1 97.12 119 ASN B CA 1
ATOM 3213 C C . ASN B 1 119 ? -6.191 -18.734 -8.289 1 97.12 119 ASN B C 1
ATOM 3215 O O . ASN B 1 119 ? -7.312 -18.469 -8.734 1 97.12 119 ASN B O 1
ATOM 3219 N N . GLY B 1 120 ? -5.105 -18.125 -8.641 1 97.69 120 GLY B N 1
ATOM 3220 C CA . GLY B 1 120 ? -5.094 -17.016 -9.578 1 97.69 120 GLY B CA 1
ATOM 3221 C C . GLY B 1 120 ? -5.512 -17.406 -10.984 1 97.69 120 GLY B C 1
ATOM 3222 O O . GLY B 1 120 ? -6.121 -16.625 -11.703 1 97.69 120 GLY B O 1
ATOM 3223 N N . MET B 1 121 ? -5.211 -18.609 -11.367 1 95.5 121 MET B N 1
ATOM 3224 C CA . MET B 1 121 ? -5.5 -19.078 -12.719 1 95.5 121 MET B CA 1
ATOM 3225 C C . MET B 1 121 ? -7.004 -19.203 -12.938 1 95.5 121 MET B C 1
ATOM 3227 O O . MET B 1 121 ? -7.48 -19.094 -14.07 1 95.5 121 MET B O 1
ATOM 3231 N N . ASN B 1 122 ? -7.738 -19.328 -11.828 1 94.19 122 ASN B N 1
ATOM 3232 C CA . ASN B 1 122 ? -9.18 -19.562 -11.945 1 94.19 122 ASN B CA 1
ATOM 3233 C C . ASN B 1 122 ? -9.969 -18.359 -11.414 1 94.19 122 ASN B C 1
ATOM 3235 O O . ASN B 1 122 ? -11.195 -18.422 -11.32 1 94.19 122 ASN B O 1
ATOM 3239 N N . PHE B 1 123 ? -9.281 -17.344 -11.055 1 96.19 123 PHE B N 1
ATOM 3240 C CA . PHE B 1 123 ? -10.023 -16.219 -10.484 1 96.19 123 PHE B CA 1
ATOM 3241 C C . PHE B 1 123 ? -9.367 -14.898 -10.836 1 96.19 123 PHE B C 1
ATOM 3243 O O . PHE B 1 123 ? -9.695 -14.289 -11.859 1 96.19 123 PHE B O 1
ATOM 3250 N N . ASP B 1 124 ? -8.273 -14.547 -10.234 1 97.94 124 ASP B N 1
ATOM 3251 C CA . ASP B 1 124 ? -7.68 -13.211 -10.297 1 97.94 124 ASP B CA 1
ATOM 3252 C C . ASP B 1 124 ? -7.219 -12.883 -11.719 1 97.94 124 ASP B C 1
ATOM 3254 O O . ASP B 1 124 ? -7.535 -11.82 -12.25 1 97.94 124 ASP B O 1
ATOM 3258 N N . PHE B 1 125 ? -6.453 -13.797 -12.289 1 98.25 125 PHE B N 1
ATOM 3259 C CA . PHE B 1 125 ? -5.77 -13.5 -13.539 1 98.25 125 PHE B CA 1
ATOM 3260 C C . PHE B 1 125 ? -6.77 -13.352 -14.68 1 98.25 125 PHE B C 1
ATOM 3262 O O . PHE B 1 125 ? -6.73 -12.367 -15.422 1 98.25 125 PHE B O 1
ATOM 3269 N N . PRO B 1 126 ? -7.73 -14.266 -14.828 1 97.25 126 PRO B N 1
ATOM 3270 C CA . PRO B 1 126 ? -8.719 -14.086 -15.898 1 97.25 126 PRO B CA 1
ATOM 3271 C C . PRO B 1 126 ? -9.547 -12.82 -15.727 1 97.25 126 PRO B C 1
ATOM 3273 O O . PRO B 1 126 ? -9.898 -12.164 -16.719 1 97.25 126 PRO B O 1
ATOM 3276 N N . ILE B 1 127 ? -9.914 -12.508 -14.5 1 97.88 127 ILE B N 1
ATOM 3277 C CA . ILE B 1 127 ? -10.703 -11.312 -14.234 1 97.88 127 ILE B CA 1
ATOM 3278 C C . ILE B 1 127 ? -9.891 -10.07 -14.578 1 97.88 127 ILE B C 1
ATOM 3280 O O . ILE B 1 127 ? -10.391 -9.148 -15.234 1 97.88 127 ILE B O 1
ATOM 3284 N N . PHE B 1 128 ? -8.656 -10.062 -14.086 1 98.5 128 PHE B N 1
ATOM 3285 C CA . PHE B 1 128 ? -7.75 -8.961 -14.383 1 98.5 128 PHE B CA 1
ATOM 3286 C C . PHE B 1 128 ? -7.57 -8.797 -15.891 1 98.5 128 PHE B C 1
ATOM 3288 O O . PHE B 1 128 ? -7.668 -7.691 -16.422 1 98.5 128 PHE B O 1
ATOM 3295 N N . LYS B 1 129 ? -7.352 -9.883 -16.578 1 97.75 129 LYS B N 1
ATOM 3296 C CA . LYS B 1 129 ? -7.172 -9.883 -18.016 1 97.75 129 LYS B CA 1
ATOM 3297 C C . LYS B 1 129 ? -8.414 -9.344 -18.734 1 97.75 129 LYS B C 1
ATOM 3299 O O . LYS B 1 129 ? -8.297 -8.594 -19.703 1 97.75 129 LYS B O 1
ATOM 3304 N N . ASN B 1 130 ? -9.555 -9.75 -18.328 1 97.44 130 ASN B N 1
ATOM 3305 C CA . ASN B 1 130 ? -10.805 -9.25 -18.891 1 97.44 130 ASN B CA 1
ATOM 3306 C C . ASN B 1 130 ? -10.883 -7.727 -18.812 1 97.44 130 ASN B C 1
ATOM 3308 O O . ASN B 1 130 ? -11.289 -7.074 -19.781 1 97.44 130 ASN B O 1
ATOM 3312 N N . HIS B 1 131 ? -10.547 -7.141 -17.672 1 98 131 HIS B N 1
ATOM 3313 C CA . HIS B 1 131 ? -10.586 -5.695 -17.484 1 98 131 HIS B CA 1
ATOM 3314 C C . HIS B 1 131 ? -9.602 -4.992 -18.406 1 98 131 HIS B C 1
ATOM 3316 O O . HIS B 1 131 ? -9.898 -3.922 -18.938 1 98 131 HIS B O 1
ATOM 3322 N N . LEU B 1 132 ? -8.438 -5.605 -18.594 1 98.38 132 LEU B N 1
ATOM 3323 C CA . LEU B 1 132 ? -7.445 -5.055 -19.5 1 98.38 132 LEU B CA 1
ATOM 3324 C C . LEU B 1 132 ? -7.961 -5.082 -20.938 1 98.38 132 LEU B C 1
ATOM 3326 O O . LEU B 1 132 ? -7.848 -4.09 -21.672 1 98.38 132 LEU B O 1
ATOM 3330 N N . ASP B 1 133 ? -8.531 -6.121 -21.328 1 97.31 133 ASP B N 1
ATOM 3331 C CA . ASP B 1 133 ? -9.039 -6.297 -22.688 1 97.31 133 ASP B CA 1
ATOM 3332 C C . ASP B 1 133 ? -10.141 -5.285 -22.984 1 97.31 133 ASP B C 1
ATOM 3334 O O . ASP B 1 133 ? -10.195 -4.738 -24.094 1 97.31 133 ASP B O 1
ATOM 3338 N N . LYS B 1 134 ? -11 -5.086 -22.047 1 96.62 134 LYS B N 1
ATOM 3339 C CA . LYS B 1 134 ? -12.094 -4.133 -22.234 1 96.62 134 LYS B CA 1
ATOM 3340 C C . LYS B 1 134 ? -11.562 -2.73 -22.516 1 96.62 134 LYS B C 1
ATOM 3342 O O . LYS B 1 134 ? -12.219 -1.935 -23.188 1 96.62 134 LYS B O 1
ATOM 3347 N N . LEU B 1 135 ? -10.406 -2.445 -21.984 1 97.62 135 LEU B N 1
ATOM 3348 C CA . LEU B 1 135 ? -9.781 -1.144 -22.203 1 97.62 135 LEU B CA 1
ATOM 3349 C C . LEU B 1 135 ? -8.867 -1.172 -23.422 1 97.62 135 LEU B C 1
ATOM 3351 O O . LEU B 1 135 ? -8.281 -0.151 -23.781 1 97.62 135 LEU B O 1
ATOM 3355 N N . ASN B 1 136 ? -8.648 -2.305 -24.016 1 98.06 136 ASN B N 1
ATOM 3356 C CA . ASN B 1 136 ? -7.766 -2.504 -25.156 1 98.06 136 ASN B CA 1
ATOM 3357 C C . ASN B 1 136 ? -6.32 -2.152 -24.812 1 98.06 136 ASN B C 1
ATOM 3359 O O . ASN B 1 136 ? -5.66 -1.426 -25.562 1 98.06 136 ASN B O 1
ATOM 3363 N N . VAL B 1 137 ? -5.895 -2.584 -23.641 1 97.94 137 VAL B N 1
ATOM 3364 C CA . VAL B 1 137 ? -4.516 -2.406 -23.188 1 97.94 137 VAL B CA 1
ATOM 3365 C C . VAL B 1 137 ? -3.936 -3.75 -22.75 1 97.94 137 VAL B C 1
ATOM 3367 O O . VAL B 1 137 ? -4.672 -4.723 -22.578 1 97.94 137 VAL B O 1
ATOM 3370 N N . HIS B 1 138 ? -2.619 -3.793 -22.688 1 97.19 138 HIS B N 1
ATOM 3371 C CA . HIS B 1 138 ? -1.94 -5 -22.219 1 97.19 138 HIS B CA 1
ATOM 3372 C C . HIS B 1 138 ? -0.698 -4.656 -21.406 1 97.19 138 HIS B C 1
ATOM 3374 O O . HIS B 1 138 ? -0.076 -3.613 -21.625 1 97.19 138 HIS B O 1
ATOM 3380 N N . LEU B 1 139 ? -0.402 -5.516 -20.453 1 97.69 139 LEU B N 1
ATOM 3381 C CA . LEU B 1 139 ? 0.849 -5.402 -19.719 1 97.69 139 LEU B CA 1
ATOM 3382 C C . LEU B 1 139 ? 2.025 -5.883 -20.562 1 97.69 139 LEU B C 1
ATOM 3384 O O . LEU B 1 139 ? 1.833 -6.422 -21.656 1 97.69 139 LEU B O 1
ATOM 3388 N N . HIS B 1 140 ? 3.186 -5.578 -20.094 1 96.31 140 HIS B N 1
ATOM 3389 C CA . HIS B 1 140 ? 4.375 -5.98 -20.828 1 96.31 140 HIS B CA 1
ATOM 3390 C C . HIS B 1 140 ? 4.375 -7.48 -21.109 1 96.31 140 HIS B C 1
ATOM 3392 O O . HIS B 1 140 ? 3.996 -8.273 -20.234 1 96.31 140 HIS B O 1
ATOM 3398 N N . ASP B 1 141 ? 4.898 -7.938 -22.172 1 95.94 141 ASP B N 1
ATOM 3399 C CA . ASP B 1 141 ? 4.812 -9.312 -22.641 1 95.94 141 ASP B CA 1
ATOM 3400 C C . ASP B 1 141 ? 5.711 -10.234 -21.828 1 95.94 141 ASP B C 1
ATOM 3402 O O . ASP B 1 141 ? 5.555 -11.453 -21.859 1 95.94 141 ASP B O 1
ATOM 3406 N N . ASP B 1 142 ? 6.609 -9.672 -21.141 1 97.12 142 ASP B N 1
ATOM 3407 C CA . ASP B 1 142 ? 7.555 -10.492 -20.391 1 97.12 142 ASP B CA 1
ATOM 3408 C C . ASP B 1 142 ? 7.047 -10.758 -18.984 1 97.12 142 ASP B C 1
ATOM 3410 O O . ASP B 1 142 ? 7.73 -11.398 -18.188 1 97.12 142 ASP B O 1
ATOM 3414 N N . LEU B 1 143 ? 5.844 -10.25 -18.656 1 98.44 143 LEU B N 1
ATOM 3415 C CA . LEU B 1 143 ? 5.289 -10.461 -17.328 1 98.44 143 LEU B CA 1
ATOM 3416 C C . LEU B 1 143 ? 4.895 -11.914 -17.125 1 98.44 143 LEU B C 1
ATOM 3418 O O . LEU B 1 143 ? 4.191 -12.5 -17.953 1 98.44 143 LEU B O 1
ATOM 3422 N N . LEU B 1 144 ? 5.387 -12.477 -16.031 1 98.62 144 LEU B N 1
ATOM 3423 C CA . LEU B 1 144 ? 5.082 -13.859 -15.688 1 98.62 144 LEU B CA 1
ATOM 3424 C C . LEU B 1 144 ? 3.961 -13.93 -14.656 1 98.62 144 LEU B C 1
ATOM 3426 O O . LEU B 1 144 ? 3.629 -12.93 -14.023 1 98.62 144 LEU B O 1
ATOM 3430 N N . CYS B 1 145 ? 3.307 -15.094 -14.539 1 98.56 145 CYS B N 1
ATOM 3431 C CA . CYS B 1 145 ? 2.338 -15.328 -13.469 1 98.56 145 CYS B CA 1
ATOM 3432 C C . CYS B 1 145 ? 2.385 -16.781 -13 1 98.56 145 CYS B C 1
ATOM 3434 O O . CYS B 1 145 ? 2.768 -17.672 -13.758 1 98.56 145 CYS B O 1
ATOM 3436 N N . ALA B 1 146 ? 2.074 -16.984 -11.773 1 98.44 146 ALA B N 1
ATOM 3437 C CA . ALA B 1 146 ? 2.072 -18.297 -11.141 1 98.44 146 ALA B CA 1
ATOM 3438 C C . ALA B 1 146 ? 0.986 -18.391 -10.07 1 98.44 146 ALA B C 1
ATOM 3440 O O . ALA B 1 146 ? 0.588 -17.391 -9.492 1 98.44 146 ALA B O 1
ATOM 3441 N N . ASP B 1 147 ? 0.537 -19.562 -9.836 1 98.25 147 ASP B N 1
ATOM 3442 C CA . ASP B 1 147 ? -0.545 -19.828 -8.891 1 98.25 147 ASP B CA 1
ATOM 3443 C C . ASP B 1 147 ? -0.013 -20.453 -7.605 1 98.25 147 ASP B C 1
ATOM 3445 O O . ASP B 1 147 ? 0.404 -21.609 -7.598 1 98.25 147 ASP B O 1
ATOM 3449 N N . SER B 1 148 ? -0.147 -19.75 -6.539 1 98.44 148 SER B N 1
ATOM 3450 C CA . SER B 1 148 ? 0.426 -20.219 -5.281 1 98.44 148 SER B CA 1
ATOM 3451 C C . SER B 1 148 ? -0.332 -21.422 -4.746 1 98.44 148 SER B C 1
ATOM 3453 O O . SER B 1 148 ? 0.235 -22.25 -4.027 1 98.44 148 SER B O 1
ATOM 3455 N N . LEU B 1 149 ? -1.648 -21.547 -5.051 1 97.31 149 LEU B N 1
ATOM 3456 C CA . LEU B 1 149 ? -2.41 -22.719 -4.629 1 97.31 149 LEU B CA 1
ATOM 3457 C C . LEU B 1 149 ? -1.78 -24 -5.172 1 97.31 149 LEU B C 1
ATOM 3459 O O . LEU B 1 149 ? -1.548 -24.938 -4.418 1 97.31 149 LEU B O 1
ATOM 3463 N N . ASN B 1 150 ? -1.501 -24 -6.438 1 96.06 150 ASN B N 1
ATOM 3464 C CA . ASN B 1 150 ? -0.863 -25.156 -7.062 1 96.06 150 ASN B CA 1
ATOM 3465 C C . ASN B 1 150 ? 0.514 -25.438 -6.465 1 96.06 150 ASN B C 1
ATOM 3467 O O . ASN B 1 150 ? 0.883 -26.594 -6.246 1 96.06 150 ASN B O 1
ATOM 3471 N N . GLY B 1 151 ? 1.243 -24.359 -6.27 1 96.62 151 GLY B N 1
ATOM 3472 C CA . GLY B 1 151 ? 2.578 -24.5 -5.711 1 96.62 151 GLY B CA 1
ATOM 3473 C C . GLY B 1 151 ? 2.586 -25.141 -4.332 1 96.62 151 GLY B C 1
ATOM 3474 O O . GLY B 1 151 ? 3.301 -26.109 -4.094 1 96.62 151 GLY B O 1
ATOM 3475 N N . VAL B 1 152 ? 1.802 -24.578 -3.418 1 96.5 152 VAL B N 1
ATOM 3476 C CA . VAL B 1 152 ? 1.739 -25.078 -2.049 1 96.5 152 VAL B CA 1
ATOM 3477 C C . VAL B 1 152 ? 1.238 -26.531 -2.051 1 96.5 152 VAL B C 1
ATOM 3479 O O . VAL B 1 152 ? 1.778 -27.375 -1.343 1 96.5 152 VAL B O 1
ATOM 3482 N N . TYR B 1 153 ? 0.241 -26.781 -2.812 1 94.31 153 TYR B N 1
ATOM 3483 C CA . TYR B 1 153 ? -0.342 -28.109 -2.902 1 94.31 153 TYR B CA 1
ATOM 3484 C C . TYR B 1 153 ? 0.692 -29.125 -3.371 1 94.31 153 TYR B C 1
ATOM 3486 O O . TYR B 1 153 ? 0.872 -30.172 -2.742 1 94.31 153 TYR B O 1
ATOM 3494 N N . ASP B 1 154 ? 1.327 -28.859 -4.461 1 93.62 154 ASP B N 1
ATOM 3495 C CA . ASP B 1 154 ? 2.316 -29.766 -5.035 1 93.62 154 ASP B CA 1
ATOM 3496 C C . ASP B 1 154 ? 3.426 -30.078 -4.031 1 93.62 154 ASP B C 1
ATOM 3498 O O . ASP B 1 154 ? 3.846 -31.234 -3.895 1 93.62 154 ASP B O 1
ATOM 3502 N N . ILE B 1 155 ? 3.885 -29.109 -3.398 1 94.06 155 ILE B N 1
ATOM 3503 C CA . ILE B 1 155 ? 4.996 -29.266 -2.465 1 94.06 155 ILE B CA 1
ATOM 3504 C C . ILE B 1 155 ? 4.547 -30.078 -1.255 1 94.06 155 ILE B C 1
ATOM 3506 O O . ILE B 1 155 ? 5.246 -31 -0.823 1 94.06 155 ILE B O 1
ATOM 3510 N N . GLU B 1 156 ? 3.406 -29.734 -0.679 1 91 156 GLU B N 1
ATOM 3511 C CA . GLU B 1 156 ? 2.928 -30.438 0.51 1 91 156 GLU B CA 1
ATOM 3512 C C . GLU B 1 156 ? 2.555 -31.891 0.187 1 91 156 GLU B C 1
ATOM 3514 O O . GLU B 1 156 ? 2.801 -32.781 0.988 1 91 156 GLU B O 1
ATOM 3519 N N . GLU B 1 157 ? 1.895 -32.125 -0.879 1 86.88 157 GLU B N 1
ATOM 3520 C CA . GLU B 1 157 ? 1.524 -33.469 -1.275 1 86.88 157 GLU B CA 1
ATOM 3521 C C . GLU B 1 157 ? 2.752 -34.281 -1.668 1 86.88 157 GLU B C 1
ATOM 3523 O O . GLU B 1 157 ? 2.814 -35.5 -1.408 1 86.88 157 GLU B O 1
ATOM 3528 N N . GLY B 1 158 ? 3.652 -33.625 -2.412 1 80.94 158 GLY B N 1
ATOM 3529 C CA . GLY B 1 158 ? 4.902 -34.312 -2.719 1 80.94 158 GLY B CA 1
ATOM 3530 C C . GLY B 1 158 ? 5.688 -34.719 -1.483 1 80.94 158 GLY B C 1
ATOM 3531 O O . GLY B 1 158 ? 6.27 -35.781 -1.437 1 80.94 158 GLY B O 1
ATOM 3532 N N . ASN B 1 159 ? 5.691 -33.875 -0.564 1 76.19 159 ASN B N 1
ATOM 3533 C CA . ASN B 1 159 ? 6.383 -34.156 0.69 1 76.19 159 ASN B CA 1
ATOM 3534 C C . ASN B 1 159 ? 5.715 -35.312 1.453 1 76.19 159 ASN B C 1
ATOM 3536 O O . ASN B 1 159 ? 6.395 -36.094 2.109 1 76.19 159 ASN B O 1
ATOM 3540 N N . GLU B 1 160 ? 4.477 -35.344 1.414 1 68.56 160 GLU B N 1
ATOM 3541 C CA . GLU B 1 160 ? 3.754 -36.438 2.082 1 68.56 160 GLU B CA 1
ATOM 3542 C C . GLU B 1 160 ? 4.059 -37.781 1.439 1 68.56 160 GLU B C 1
ATOM 3544 O O . GLU B 1 160 ? 4.234 -38.781 2.137 1 68.56 160 GLU B O 1
ATOM 3549 N N . GLU B 1 161 ? 4.156 -37.781 0.138 1 66.81 161 GLU B N 1
ATOM 3550 C CA . GLU B 1 161 ? 4.492 -39 -0.586 1 66.81 161 GLU B CA 1
ATOM 3551 C C . GLU B 1 161 ? 5.906 -39.469 -0.253 1 66.81 161 GLU B C 1
ATOM 3553 O O . GLU B 1 161 ? 6.141 -40.688 -0.067 1 66.81 161 GLU B O 1
ATOM 3558 N N . ARG B 1 162 ? 6.727 -38.562 -0.135 1 66.19 162 ARG B N 1
ATOM 3559 C CA . ARG B 1 162 ? 8.109 -38.875 0.209 1 66.19 162 ARG B CA 1
ATOM 3560 C C . ARG B 1 162 ? 8.203 -39.438 1.626 1 66.19 162 ARG B C 1
ATOM 3562 O O . ARG B 1 162 ? 8.992 -40.344 1.891 1 66.19 162 ARG B O 1
ATOM 3569 N N . LYS B 1 163 ? 7.422 -38.844 2.439 1 64.81 163 LYS B N 1
ATOM 3570 C CA . LYS B 1 163 ? 7.406 -39.344 3.814 1 64.81 163 LYS B CA 1
ATOM 3571 C C . LYS B 1 163 ? 6.887 -40.75 3.887 1 64.81 163 LYS B C 1
ATOM 3573 O O . LYS B 1 163 ? 7.402 -41.562 4.652 1 64.81 163 LYS B O 1
ATOM 3578 N N . ILE B 1 164 ? 5.91 -41.062 3.057 1 61.06 164 ILE B N 1
ATOM 3579 C CA . ILE B 1 164 ? 5.32 -42.375 3.014 1 61.06 164 ILE B CA 1
ATOM 3580 C C . ILE B 1 164 ? 6.336 -43.375 2.465 1 61.06 164 ILE B C 1
ATOM 3582 O O . ILE B 1 164 ? 6.484 -44.469 2.996 1 61.06 164 ILE B O 1
ATOM 3586 N N . ILE B 1 165 ? 7.043 -42.938 1.522 1 61.34 165 ILE B N 1
ATOM 3587 C CA . ILE B 1 165 ? 8.039 -43.812 0.899 1 61.34 165 ILE B CA 1
ATOM 3588 C C . ILE B 1 165 ? 9.18 -44.062 1.876 1 61.34 165 ILE B C 1
ATOM 3590 O O . ILE B 1 165 ? 9.68 -45.188 1.972 1 61.34 165 ILE B O 1
ATOM 3594 N N . LYS B 1 166 ? 9.5 -43.094 2.547 1 62.75 166 LYS B N 1
ATOM 3595 C CA . LYS B 1 166 ? 10.57 -43.219 3.531 1 62.75 166 LYS B CA 1
ATOM 3596 C C . LYS B 1 166 ? 10.148 -44.156 4.672 1 62.75 166 LYS B C 1
ATOM 3598 O O . LYS B 1 166 ? 10.938 -44.969 5.125 1 62.75 166 LYS B O 1
ATOM 3603 N N . VAL B 1 167 ? 8.938 -43.969 5.074 1 62.72 167 VAL B N 1
ATOM 3604 C CA . VAL B 1 167 ? 8.414 -44.812 6.145 1 62.72 167 VAL B CA 1
ATOM 3605 C C . VAL B 1 167 ? 8.305 -46.25 5.66 1 62.72 167 VAL B C 1
ATOM 3607 O O . VAL B 1 167 ? 8.625 -47.188 6.402 1 62.72 167 VAL B O 1
ATOM 3610 N N . GLN B 1 168 ? 7.949 -46.406 4.426 1 60.28 168 GLN B N 1
ATOM 3611 C CA . GLN B 1 168 ? 7.828 -47.75 3.859 1 60.28 168 GLN B CA 1
ATOM 3612 C C . GLN B 1 168 ? 9.195 -48.406 3.656 1 60.28 168 GLN B C 1
ATOM 3614 O O . GLN B 1 168 ? 9.367 -49.594 3.885 1 60.28 168 GLN B O 1
ATOM 3619 N N . SER B 1 169 ? 10.055 -47.531 3.23 1 61.81 169 SER B N 1
ATOM 3620 C CA . SER B 1 169 ? 11.406 -48.031 3.02 1 61.81 169 SER B CA 1
ATOM 3621 C C . SER B 1 169 ? 12.07 -48.406 4.344 1 61.81 169 SER B C 1
ATOM 3623 O O . SER B 1 169 ? 12.797 -49.406 4.422 1 61.81 169 SER B O 1
ATOM 3625 N N . GLU B 1 170 ? 11.727 -47.594 5.254 1 58.59 170 GLU B N 1
ATOM 3626 C CA . GLU B 1 170 ? 12.258 -47.875 6.582 1 58.59 170 GLU B CA 1
ATOM 3627 C C . GLU B 1 170 ? 11.578 -49.094 7.184 1 58.59 170 GLU B C 1
ATOM 3629 O O . GLU B 1 170 ? 12.211 -49.906 7.875 1 58.59 170 GLU B O 1
ATOM 3634 N N . CYS B 1 171 ? 10.367 -49.281 6.754 1 52.94 171 CYS B N 1
ATOM 3635 C CA . CYS B 1 171 ? 9.648 -50.469 7.188 1 52.94 171 CYS B CA 1
ATOM 3636 C C . CYS B 1 171 ? 10.086 -51.688 6.383 1 52.94 171 CYS B C 1
ATOM 3638 O O . CYS B 1 171 ? 10.148 -52.812 6.914 1 52.94 171 CYS B O 1
ATOM 3640 N N . LYS B 1 172 ? 10.312 -51.531 5.062 1 52.38 172 LYS B N 1
ATOM 3641 C CA . LYS B 1 172 ? 10.812 -52.656 4.266 1 52.38 172 LYS B CA 1
ATOM 3642 C C . LYS B 1 172 ? 12.234 -53.031 4.691 1 52.38 172 LYS B C 1
ATOM 3644 O O . LYS B 1 172 ? 12.609 -54.188 4.629 1 52.38 172 LYS B O 1
ATOM 3649 N N . ALA B 1 173 ? 12.977 -52 4.949 1 50.66 173 ALA B N 1
ATOM 3650 C CA . ALA B 1 173 ? 14.312 -52.312 5.426 1 50.66 173 ALA B CA 1
ATOM 3651 C C . ALA B 1 173 ? 14.258 -53.188 6.691 1 50.66 173 ALA B C 1
ATOM 3653 O O . ALA B 1 173 ? 15.094 -54.062 6.891 1 50.66 173 ALA B O 1
ATOM 3654 N N . ASP B 1 174 ? 13.219 -52.906 7.426 1 48.09 174 ASP B N 1
ATOM 3655 C CA . ASP B 1 174 ? 13.094 -53.719 8.625 1 48.09 174 ASP B CA 1
ATOM 3656 C C . ASP B 1 174 ? 12.586 -55.125 8.289 1 48.09 174 ASP B C 1
ATOM 3658 O O . ASP B 1 174 ? 12.797 -56.062 9.047 1 48.09 174 ASP B O 1
ATOM 3662 N N . ASN B 1 175 ? 11.828 -55.156 7.125 1 41.97 175 ASN B N 1
ATOM 3663 C CA . ASN B 1 175 ? 11.312 -56.469 6.781 1 41.97 175 ASN B CA 1
ATOM 3664 C C . ASN B 1 175 ? 12.258 -57.219 5.84 1 41.97 175 ASN B C 1
ATOM 3666 O O . ASN B 1 175 ? 11.812 -57.875 4.887 1 41.97 175 ASN B O 1
ATOM 3670 N N . ILE B 1 176 ? 13.406 -56.625 5.348 1 39.88 176 ILE B N 1
ATOM 3671 C CA . ILE B 1 176 ? 14.367 -57.438 4.625 1 39.88 176 ILE B CA 1
ATOM 3672 C C . ILE B 1 176 ? 14.719 -58.688 5.453 1 39.88 176 ILE B C 1
ATOM 3674 O O . ILE B 1 176 ? 15.461 -58.594 6.434 1 39.88 176 ILE B O 1
ATOM 3678 N N . ASP B 1 177 ? 13.734 -59.406 5.785 1 35.84 177 ASP B N 1
ATOM 3679 C CA . ASP B 1 177 ? 14.07 -60.75 6.238 1 35.84 177 ASP B CA 1
ATOM 3680 C C . ASP B 1 177 ? 14.883 -61.5 5.18 1 35.84 177 ASP B C 1
ATOM 3682 O O . ASP B 1 177 ? 14.516 -61.5 4.004 1 35.84 177 ASP B O 1
ATOM 3686 N N . VAL B 1 178 ? 16.188 -61.781 5.34 1 35.06 178 VAL B N 1
ATOM 3687 C CA . VAL B 1 178 ? 17.359 -62.406 4.707 1 35.06 178 VAL B CA 1
ATOM 3688 C C . VAL B 1 178 ? 16.938 -63.688 3.982 1 35.06 178 VAL B C 1
ATOM 3690 O O . VAL B 1 178 ? 17.781 -64.375 3.424 1 35.06 178 VAL B O 1
ATOM 3693 N N . SER B 1 179 ? 15.727 -64.188 4.238 1 35.19 179 SER B N 1
ATOM 3694 C CA . SER B 1 179 ? 15.75 -65.562 3.871 1 35.19 179 SER B CA 1
ATOM 3695 C C . SER B 1 179 ? 15.555 -65.75 2.369 1 35.19 179 SER B C 1
ATOM 3697 O O . SER B 1 179 ? 14.516 -66.25 1.933 1 35.19 179 SER B O 1
ATOM 3699 N N . ARG B 1 180 ? 15.805 -64.75 1.507 1 30.2 180 ARG B N 1
ATOM 3700 C CA . ARG B 1 180 ? 15.391 -65.062 0.138 1 30.2 180 ARG B CA 1
ATOM 3701 C C . ARG B 1 180 ? 16.25 -66.188 -0.463 1 30.2 180 ARG B C 1
ATOM 3703 O O . ARG B 1 180 ? 17.469 -66.125 -0.421 1 30.2 180 ARG B O 1
ATOM 3710 N N . PRO B 1 181 ? 15.68 -67.375 -0.747 1 31.97 181 PRO B N 1
ATOM 3711 C CA . PRO B 1 181 ? 16.391 -68.5 -1.292 1 31.97 181 PRO B CA 1
ATOM 3712 C C . PRO B 1 181 ? 17.062 -68.25 -2.633 1 31.97 181 PRO B C 1
ATOM 3714 O O . PRO B 1 181 ? 16.562 -67.438 -3.41 1 31.97 181 PRO B O 1
ATOM 3717 N N . LEU B 1 182 ? 18.391 -68.375 -2.832 1 29.27 182 LEU B N 1
ATOM 3718 C CA . LEU B 1 182 ? 19.438 -68.188 -3.836 1 29.27 182 LEU B CA 1
ATOM 3719 C C . LEU B 1 182 ? 19.016 -68.812 -5.164 1 29.27 182 LEU B C 1
ATOM 3721 O O . LEU B 1 182 ? 19.797 -68.875 -6.121 1 29.27 182 LEU B O 1
ATOM 3725 N N . THR B 1 183 ? 17.922 -69.562 -5.305 1 27.77 183 THR B N 1
ATOM 3726 C CA . THR B 1 183 ? 18.031 -70.625 -6.312 1 27.77 183 THR B CA 1
ATOM 3727 C C . THR B 1 183 ? 18.016 -70 -7.715 1 27.77 183 THR B C 1
ATOM 3729 O O . THR B 1 183 ? 18.75 -70.5 -8.602 1 27.77 183 THR B O 1
ATOM 3732 N N . ALA B 1 184 ? 16.922 -69.375 -8.211 1 27.88 184 ALA B N 1
ATOM 3733 C CA . ALA B 1 184 ? 16.453 -69.688 -9.562 1 27.88 184 ALA B CA 1
ATOM 3734 C C . ALA B 1 184 ? 17.125 -68.75 -10.586 1 27.88 184 ALA B C 1
ATOM 3736 O O . ALA B 1 184 ? 16.516 -68.375 -11.594 1 27.88 184 ALA B O 1
ATOM 3737 N N . MET B 1 185 ? 18.312 -68.188 -10.352 1 28.56 185 MET B N 1
ATOM 3738 C CA . MET B 1 185 ? 18.766 -67.125 -11.281 1 28.56 185 MET B CA 1
ATOM 3739 C C . MET B 1 185 ? 19.078 -67.75 -12.648 1 28.56 185 MET B C 1
ATOM 3741 O O . MET B 1 185 ? 19.656 -67.062 -13.508 1 28.56 185 MET B O 1
ATOM 3745 N N . LYS B 1 186 ? 18.781 -69.062 -12.812 1 26.02 186 LYS B N 1
ATOM 3746 C CA . LYS B 1 186 ? 19.531 -69.562 -13.93 1 26.02 186 LYS B CA 1
ATOM 3747 C C . LYS B 1 186 ? 19.156 -68.938 -15.242 1 26.02 186 LYS B C 1
ATOM 3749 O O . LYS B 1 186 ? 20.031 -68.562 -16.047 1 26.02 186 LYS B O 1
ATOM 3754 N N . ALA B 1 187 ? 17.953 -69.062 -15.758 1 26.56 187 ALA B N 1
ATOM 3755 C CA . ALA B 1 187 ? 17.844 -69.5 -17.141 1 26.56 187 ALA B CA 1
ATOM 3756 C C . ALA B 1 187 ? 17.844 -68.312 -18.109 1 26.56 187 ALA B C 1
ATOM 3758 O O . ALA B 1 187 ? 18.109 -68.5 -19.297 1 26.56 187 ALA B O 1
ATOM 3759 N N . GLU B 1 188 ? 17.281 -67.125 -17.719 1 27.88 188 GLU B N 1
ATOM 3760 C CA . GLU B 1 188 ? 16.609 -66.438 -18.844 1 27.88 188 GLU B CA 1
ATOM 3761 C C . GLU B 1 188 ? 17.609 -65.688 -19.703 1 27.88 188 GLU B C 1
ATOM 3763 O O . GLU B 1 188 ? 17.719 -64.438 -19.609 1 27.88 188 GLU B O 1
ATOM 3768 N N . ASN B 1 189 ? 18.922 -66 -19.703 1 25.78 189 ASN B N 1
ATOM 3769 C CA . ASN B 1 189 ? 19.891 -65.125 -20.297 1 25.78 189 ASN B CA 1
ATOM 3770 C C . ASN B 1 189 ? 19.594 -64.875 -21.781 1 25.78 189 ASN B C 1
ATOM 3772 O O . ASN B 1 189 ? 20.219 -64 -22.422 1 25.78 189 ASN B O 1
ATOM 3776 N N . GLU B 1 190 ? 19.156 -65.875 -22.484 1 26.84 190 GLU B N 1
ATOM 3777 C CA . GLU B 1 190 ? 19.781 -65.938 -23.797 1 26.84 190 GLU B CA 1
ATOM 3778 C C . GLU B 1 190 ? 19.094 -64.938 -24.766 1 26.84 190 GLU B C 1
ATOM 3780 O O . GLU B 1 190 ? 19.438 -64.875 -25.938 1 26.84 190 GLU B O 1
ATOM 3785 N N . THR B 1 191 ? 17.828 -64.562 -24.516 1 28.14 191 THR B N 1
ATOM 3786 C CA . THR B 1 191 ? 17.203 -64.25 -25.812 1 28.14 191 THR B CA 1
ATOM 3787 C C . THR B 1 191 ? 17.672 -62.938 -26.359 1 28.14 191 THR B C 1
ATOM 3789 O O . THR B 1 191 ? 17.922 -62 -25.594 1 28.14 191 THR B O 1
ATOM 3792 N N . THR B 1 192 ? 18.234 -62.844 -27.594 1 30.36 192 THR B N 1
ATOM 3793 C CA . THR B 1 192 ? 18.844 -61.844 -28.453 1 30.36 192 THR B CA 1
ATOM 3794 C C . THR B 1 192 ? 17.906 -60.656 -28.672 1 30.36 192 THR B C 1
ATOM 3796 O O . THR B 1 192 ? 16.781 -60.844 -29.172 1 30.36 192 THR B O 1
ATOM 3799 N N . PRO B 1 193 ? 17.953 -59.594 -27.812 1 28.42 193 PRO B N 1
ATOM 3800 C CA . PRO B 1 193 ? 16.938 -58.531 -27.844 1 28.42 193 PRO B CA 1
ATOM 3801 C C . PRO B 1 193 ? 16.844 -57.844 -29.203 1 28.42 193 PRO B C 1
ATOM 3803 O O . PRO B 1 193 ? 17.859 -57.594 -29.844 1 28.42 193 PRO B O 1
ATOM 3806 N N . LEU B 1 194 ? 15.828 -58.188 -30.016 1 29.69 194 LEU B N 1
ATOM 3807 C CA . LEU B 1 194 ? 15.469 -57.531 -31.281 1 29.69 194 LEU B CA 1
ATOM 3808 C C . LEU B 1 194 ? 15.484 -56.031 -31.141 1 29.69 194 LEU B C 1
ATOM 3810 O O . LEU B 1 194 ? 15.211 -55.5 -30.047 1 29.69 194 LEU B O 1
ATOM 3814 N N . LYS B 1 195 ? 16.062 -55.344 -32.125 1 30.97 195 LYS B N 1
ATOM 3815 C CA . LYS B 1 195 ? 16.312 -53.906 -32.312 1 30.97 195 LYS B CA 1
ATOM 3816 C C . LYS B 1 195 ? 15.016 -53.125 -32.188 1 30.97 195 LYS B C 1
ATOM 3818 O O . LYS B 1 195 ? 14.195 -53.094 -33.125 1 30.97 195 LYS B O 1
ATOM 3823 N N . ARG B 1 196 ? 14.266 -53.125 -31.062 1 30.73 196 ARG B N 1
ATOM 3824 C CA . ARG B 1 196 ? 13.062 -52.312 -31.094 1 30.73 196 ARG B CA 1
ATOM 3825 C C . ARG B 1 196 ? 13.406 -50.844 -31.266 1 30.73 196 ARG B C 1
ATOM 3827 O O . ARG B 1 196 ? 14.281 -50.312 -30.562 1 30.73 196 ARG B O 1
ATOM 3834 N N . LYS B 1 197 ? 13.125 -50.375 -32.406 1 31.67 197 LYS B N 1
ATOM 3835 C CA . LYS B 1 197 ? 13.133 -48.938 -32.75 1 31.67 197 LYS B CA 1
ATOM 3836 C C . LYS B 1 197 ? 12.484 -48.125 -31.625 1 31.67 197 LYS B C 1
ATOM 3838 O O . LYS B 1 197 ? 11.32 -48.344 -31.281 1 31.67 197 LYS B O 1
ATOM 3843 N N . LEU B 1 198 ? 13.227 -47.656 -30.641 1 27.33 198 LEU B N 1
ATOM 3844 C CA . LEU B 1 198 ? 12.75 -46.844 -29.531 1 27.33 198 LEU B CA 1
ATOM 3845 C C . LEU B 1 198 ? 12.07 -45.562 -30.031 1 27.33 198 LEU B C 1
ATOM 3847 O O . LEU B 1 198 ? 12.719 -44.719 -30.656 1 27.33 198 LEU B O 1
ATOM 3851 N N . LYS B 1 199 ? 10.852 -45.688 -30.594 1 29.55 199 LYS B N 1
ATOM 3852 C CA . LYS B 1 199 ? 10.07 -44.469 -30.781 1 29.55 199 LYS B CA 1
ATOM 3853 C C . LYS B 1 199 ? 10.133 -43.562 -29.562 1 29.55 199 LYS B C 1
ATOM 3855 O O . LYS B 1 199 ? 9.945 -44.031 -28.438 1 29.55 199 LYS B O 1
ATOM 3860 N N . LEU B 1 200 ? 10.828 -42.531 -29.625 1 28.17 200 LEU B N 1
ATOM 3861 C CA . LEU B 1 200 ? 10.922 -41.5 -28.594 1 28.17 200 LEU B CA 1
ATOM 3862 C C . LEU B 1 200 ? 9.539 -41.094 -28.094 1 28.17 200 LEU B C 1
ATOM 3864 O O . LEU B 1 200 ? 8.672 -40.719 -28.891 1 28.17 200 LEU B O 1
ATOM 3868 N N . PRO B 1 201 ? 9.031 -41.688 -27.016 1 29.62 201 PRO B N 1
ATOM 3869 C CA . PRO B 1 201 ? 7.707 -41.344 -26.5 1 29.62 201 PRO B CA 1
ATOM 3870 C C . PRO B 1 201 ? 7.473 -39.844 -26.469 1 29.62 201 PRO B C 1
ATOM 3872 O O . PRO B 1 201 ? 8.414 -39.062 -26.281 1 29.62 201 PRO B O 1
ATOM 3875 N N . HIS B 1 202 ? 6.656 -39.281 -27.344 1 30.69 202 HIS B N 1
ATOM 3876 C CA . HIS B 1 202 ? 6.09 -37.938 -27.266 1 30.69 202 HIS B CA 1
ATOM 3877 C C . HIS B 1 202 ? 5.816 -37.531 -25.812 1 30.69 202 HIS B C 1
ATOM 3879 O O . HIS B 1 202 ? 5.258 -38.344 -25.047 1 30.69 202 HIS B O 1
ATOM 3885 N N . GLN B 1 203 ? 6.676 -36.812 -25.203 1 29.09 203 GLN B N 1
ATOM 3886 C CA . GLN B 1 203 ? 6.473 -36.312 -23.844 1 29.09 203 GLN B CA 1
ATOM 3887 C C . GLN B 1 203 ? 5.023 -35.875 -23.625 1 29.09 203 GLN B C 1
ATOM 3889 O O . GLN B 1 203 ? 4.48 -35.094 -24.422 1 29.09 203 GLN B O 1
ATOM 3894 N N . PRO B 1 204 ? 4.133 -36.719 -23.141 1 31.62 204 PRO B N 1
ATOM 3895 C CA . PRO B 1 204 ? 2.748 -36.312 -22.891 1 31.62 204 PRO B CA 1
ATOM 3896 C C . PRO B 1 204 ? 2.639 -34.875 -22.359 1 31.62 204 PRO B C 1
ATOM 3898 O O . PRO B 1 204 ? 3.561 -34.375 -21.703 1 31.62 204 PRO B O 1
ATOM 3901 N N . ALA B 1 205 ? 2.066 -34.031 -23.078 1 33 205 ALA B N 1
ATOM 3902 C CA . ALA B 1 205 ? 1.671 -32.719 -22.562 1 33 205 ALA B CA 1
ATOM 3903 C C . ALA B 1 205 ? 1.227 -32.812 -21.094 1 33 205 ALA B C 1
ATOM 3905 O O . ALA B 1 205 ? 0.242 -33.5 -20.797 1 33 205 ALA B O 1
ATOM 3906 N N . VAL B 1 206 ? 2.135 -32.938 -20.172 1 33.19 206 VAL B N 1
ATOM 3907 C CA . VAL B 1 206 ? 1.814 -32.938 -18.75 1 33.19 206 VAL B CA 1
ATOM 3908 C C . VAL B 1 206 ? 0.658 -31.969 -18.484 1 33.19 206 VAL B C 1
ATOM 3910 O O . VAL B 1 206 ? 0.798 -30.75 -18.641 1 33.19 206 VAL B O 1
ATOM 3913 N N . LYS B 1 207 ? -0.512 -32.281 -18.922 1 34.53 207 LYS B N 1
ATOM 3914 C CA . LYS B 1 207 ? -1.71 -31.609 -18.406 1 34.53 207 LYS B CA 1
ATOM 3915 C C . LYS B 1 207 ? -1.563 -31.281 -16.922 1 34.53 207 LYS B C 1
ATOM 3917 O O . LYS B 1 207 ? -1.278 -32.156 -16.109 1 34.53 207 LYS B O 1
ATOM 3922 N N . ARG B 1 208 ? -1.081 -30.125 -16.656 1 37.78 208 ARG B N 1
ATOM 3923 C CA . ARG B 1 208 ? -0.934 -29.625 -15.297 1 37.78 208 ARG B CA 1
ATOM 3924 C C . ARG B 1 208 ? -2.141 -30.016 -14.445 1 37.78 208 ARG B C 1
ATOM 3926 O O . ARG B 1 208 ? -3.283 -29.766 -14.836 1 37.78 208 ARG B O 1
ATOM 3933 N N . ARG B 1 209 ? -2.027 -31.016 -13.664 1 37.28 209 ARG B N 1
ATOM 3934 C CA . ARG B 1 209 ? -3.02 -31.5 -12.719 1 37.28 209 ARG B CA 1
ATOM 3935 C C . ARG B 1 209 ? -3.674 -30.359 -11.953 1 37.28 209 ARG B C 1
ATOM 3937 O O . ARG B 1 209 ? -2.982 -29.547 -11.336 1 37.28 209 ARG B O 1
ATOM 3944 N N . LEU B 1 210 ? -4.754 -29.797 -12.461 1 42.56 210 LEU B N 1
ATOM 3945 C CA . LEU B 1 210 ? -5.574 -28.828 -11.742 1 42.56 210 LEU B CA 1
ATOM 3946 C C . LEU B 1 210 ? -5.797 -29.266 -10.297 1 42.56 210 LEU B C 1
ATOM 3948 O O . LEU B 1 210 ? -5.746 -30.453 -10 1 42.56 210 LEU B O 1
ATOM 3952 N N . TYR B 1 211 ? -5.887 -28.344 -9.414 1 45.03 211 TYR B N 1
ATOM 3953 C CA . TYR B 1 211 ? -6.469 -28.578 -8.102 1 45.03 211 TYR B CA 1
ATOM 3954 C C . TYR B 1 211 ? -7.652 -29.547 -8.195 1 45.03 211 TYR B C 1
ATOM 3956 O O . TYR B 1 211 ? -8.57 -29.328 -8.984 1 45.03 211 TYR B O 1
ATOM 3964 N N . PHE B 1 212 ? -7.629 -30.781 -7.695 1 46.47 212 PHE B N 1
ATOM 3965 C CA . PHE B 1 212 ? -8.531 -31.906 -7.453 1 46.47 212 PHE B CA 1
ATOM 3966 C C . PHE B 1 212 ? -8.758 -32.719 -8.734 1 46.47 212 PHE B C 1
ATOM 3968 O O . PHE B 1 212 ? -9.688 -33.5 -8.812 1 46.47 212 PHE B O 1
ATOM 3975 N N . ASP B 1 213 ? -8.234 -32.344 -9.797 1 42.44 213 ASP B N 1
ATOM 3976 C CA . ASP B 1 213 ? -8.617 -33.156 -10.953 1 42.44 213 ASP B CA 1
ATOM 3977 C C . ASP B 1 213 ? -8.281 -34.625 -10.734 1 42.44 213 ASP B C 1
ATOM 3979 O O . ASP B 1 213 ? -7.109 -35 -10.797 1 42.44 213 ASP B O 1
ATOM 3983 N N . GLY B 1 214 ? -9.258 -35.375 -10.148 1 45.62 214 GLY B N 1
ATOM 3984 C CA . GLY B 1 214 ? -9.398 -36.844 -10.039 1 45.62 214 GLY B CA 1
ATOM 3985 C C . GLY B 1 214 ? -9.008 -37.375 -8.68 1 45.62 214 GLY B C 1
ATOM 3986 O O . GLY B 1 214 ? -9.141 -38.562 -8.414 1 45.62 214 GLY B O 1
ATOM 3987 N N . ASN B 1 215 ? -7.996 -36.719 -7.992 1 50.38 215 ASN B N 1
ATOM 3988 C CA . ASN B 1 215 ? -7.555 -37.312 -6.746 1 50.38 215 ASN B CA 1
ATOM 3989 C C . ASN B 1 215 ? -8.508 -37 -5.598 1 50.38 215 ASN B C 1
ATOM 3991 O O . ASN B 1 215 ? -9.344 -36.125 -5.707 1 50.38 215 ASN B O 1
ATOM 3995 N N . THR B 1 216 ? -8.617 -37.875 -4.496 1 52.25 216 THR B N 1
ATOM 3996 C CA . THR B 1 216 ? -9.352 -37.812 -3.24 1 52.25 216 THR B CA 1
ATOM 3997 C C . THR B 1 216 ? -9.219 -36.406 -2.627 1 52.25 216 THR B C 1
ATOM 3999 O O . THR B 1 216 ? -8.211 -35.719 -2.83 1 52.25 216 THR B O 1
ATOM 4002 N N . LYS B 1 217 ? -10.383 -35.781 -2.262 1 59.81 217 LYS B N 1
ATOM 4003 C CA . LYS B 1 217 ? -10.43 -34.531 -1.51 1 59.81 217 LYS B CA 1
ATOM 4004 C C . LYS B 1 217 ? -9.258 -34.438 -0.533 1 59.81 217 LYS B C 1
ATOM 4006 O O . LYS B 1 217 ? -9 -35.344 0.233 1 59.81 217 LYS B O 1
ATOM 4011 N N . PRO B 1 218 ? -8.477 -33.344 -0.763 1 65.75 218 PRO B N 1
ATOM 4012 C CA . PRO B 1 218 ? -7.379 -33.188 0.196 1 65.75 218 PRO B CA 1
ATOM 4013 C C . PRO B 1 218 ? -7.855 -33.188 1.646 1 65.75 218 PRO B C 1
ATOM 4015 O O . PRO B 1 218 ? -8.977 -32.75 1.932 1 65.75 218 PRO B O 1
ATOM 4018 N N . SER B 1 219 ? -7.203 -33.844 2.459 1 71 219 SER B N 1
ATOM 4019 C CA . SER B 1 219 ? -7.527 -33.938 3.879 1 71 219 SER B CA 1
ATOM 4020 C C . SER B 1 219 ? -7.363 -32.594 4.578 1 71 219 SER B C 1
ATOM 4022 O O . SER B 1 219 ? -7.922 -32.375 5.656 1 71 219 SER B O 1
ATOM 4024 N N . LYS B 1 220 ? -6.637 -31.625 3.896 1 86.75 220 LYS B N 1
ATOM 4025 C CA . LYS B 1 220 ? -6.41 -30.344 4.551 1 86.75 220 LYS B CA 1
ATOM 4026 C C . LYS B 1 220 ? -6.965 -29.203 3.713 1 86.75 220 LYS B C 1
ATOM 4028 O O . LYS B 1 220 ? -7.141 -29.328 2.5 1 86.75 220 LYS B O 1
ATOM 4033 N N . SER B 1 221 ? -7.219 -28.109 4.402 1 91.06 221 SER B N 1
ATOM 4034 C CA . SER B 1 221 ? -7.727 -26.922 3.732 1 91.06 221 SER B CA 1
ATOM 4035 C C . SER B 1 221 ? -6.602 -26.141 3.072 1 91.06 221 SER B C 1
ATOM 4037 O O . SER B 1 221 ? -5.535 -25.953 3.666 1 91.06 221 SER B O 1
ATOM 4039 N N . TYR B 1 222 ? -6.879 -25.625 1.82 1 93.75 222 TYR B N 1
ATOM 4040 C CA . TYR B 1 222 ? -5.855 -24.875 1.109 1 93.75 222 TYR B CA 1
ATOM 4041 C C . TYR B 1 222 ? -6.285 -23.422 0.899 1 93.75 222 TYR B C 1
ATOM 4043 O O . TYR B 1 222 ? -5.785 -22.75 0.001 1 93.75 222 TYR B O 1
ATOM 4051 N N . LYS B 1 223 ? -7.219 -23.016 1.713 1 93.25 223 LYS B N 1
ATOM 4052 C CA . LYS B 1 223 ? -7.488 -21.578 1.783 1 93.25 223 LYS B CA 1
ATOM 4053 C C . LYS B 1 223 ? -6.281 -20.828 2.332 1 93.25 223 LYS B C 1
ATOM 4055 O O . LYS B 1 223 ? -5.57 -21.328 3.203 1 93.25 223 LYS B O 1
ATOM 4060 N N . VAL B 1 224 ? -6.082 -19.703 1.826 1 94.06 224 VAL B N 1
ATOM 4061 C CA . VAL B 1 224 ? -4.895 -18.938 2.191 1 94.06 224 VAL B CA 1
ATOM 4062 C C . VAL B 1 224 ? -4.824 -18.781 3.709 1 94.06 224 VAL B C 1
ATOM 4064 O O . VAL B 1 224 ? -3.76 -18.953 4.309 1 94.06 224 VAL B O 1
ATOM 4067 N N . SER B 1 225 ? -5.973 -18.453 4.32 1 93.06 225 SER B N 1
ATOM 4068 C CA . SER B 1 225 ? -6.02 -18.266 5.766 1 93.06 225 SER B CA 1
ATOM 4069 C C . SER B 1 225 ? -5.648 -19.547 6.504 1 93.06 225 SER B C 1
ATOM 4071 O O . SER B 1 225 ? -4.977 -19.5 7.539 1 93.06 225 SER B O 1
ATOM 4073 N N . ASP B 1 226 ? -6.07 -20.688 5.992 1 93.19 226 ASP B N 1
ATOM 4074 C CA . ASP B 1 226 ? -5.801 -21.969 6.637 1 93.19 226 ASP B CA 1
ATOM 4075 C C . ASP B 1 226 ? -4.336 -22.375 6.465 1 93.19 226 ASP B C 1
ATOM 4077 O O . ASP B 1 226 ? -3.721 -22.891 7.395 1 93.19 226 ASP B O 1
ATOM 4081 N N . ILE B 1 227 ? -3.826 -22.156 5.27 1 93.94 227 ILE B N 1
ATOM 4082 C CA . ILE B 1 227 ? -2.41 -22.422 5.035 1 93.94 227 ILE B CA 1
ATOM 4083 C C . ILE B 1 227 ? -1.565 -21.547 5.969 1 93.94 227 ILE B C 1
ATOM 4085 O O . ILE B 1 227 ? -0.599 -22.031 6.566 1 93.94 227 ILE B O 1
ATOM 4089 N N . HIS B 1 228 ? -1.942 -20.297 6.023 1 94.19 228 HIS B N 1
ATOM 4090 C CA . HIS B 1 228 ? -1.217 -19.359 6.879 1 94.19 228 HIS B CA 1
ATOM 4091 C C . HIS B 1 228 ? -1.229 -19.828 8.336 1 94.19 228 HIS B C 1
ATOM 4093 O O . HIS B 1 228 ? -0.196 -19.797 9.008 1 94.19 228 HIS B O 1
ATOM 4099 N N . ALA B 1 229 ? -2.357 -20.234 8.805 1 91.56 229 ALA B N 1
ATOM 4100 C CA . ALA B 1 229 ? -2.494 -20.703 10.18 1 91.56 229 ALA B CA 1
ATOM 4101 C C . ALA B 1 229 ? -1.598 -21.906 10.445 1 91.56 229 ALA B C 1
ATOM 4103 O O . ALA B 1 229 ? -0.985 -22.016 11.508 1 91.56 229 ALA B O 1
ATOM 4104 N N . ARG B 1 230 ? -1.541 -22.766 9.492 1 89.69 230 ARG B N 1
ATOM 4105 C CA . ARG B 1 230 ? -0.772 -24 9.656 1 89.69 230 ARG B CA 1
ATOM 4106 C C . ARG B 1 230 ? 0.726 -23.719 9.578 1 89.69 230 ARG B C 1
ATOM 4108 O O . ARG B 1 230 ? 1.516 -24.344 10.289 1 89.69 230 ARG B O 1
ATOM 4115 N N . LYS B 1 231 ? 1.125 -22.812 8.797 1 89.75 231 LYS B N 1
ATOM 4116 C CA . LYS B 1 231 ? 2.543 -22.625 8.508 1 89.75 231 LYS B CA 1
ATOM 4117 C C . LYS B 1 231 ? 3.141 -21.531 9.375 1 89.75 231 LYS B C 1
ATOM 4119 O O . LYS B 1 231 ? 4.301 -21.609 9.781 1 89.75 231 LYS B O 1
ATOM 4124 N N . VAL B 1 232 ? 2.469 -20.453 9.492 1 87.38 232 VAL B N 1
ATOM 4125 C CA . VAL B 1 232 ? 2.982 -19.281 10.172 1 87.38 232 VAL B CA 1
ATOM 4126 C C . VAL B 1 232 ? 2.502 -19.266 11.625 1 87.38 232 VAL B C 1
ATOM 4128 O O . VAL B 1 232 ? 3.273 -18.969 12.539 1 87.38 232 VAL B O 1
ATOM 4131 N N . GLY B 1 233 ? 1.35 -19.672 11.773 1 82.81 233 GLY B N 1
ATOM 4132 C CA . GLY B 1 233 ? 0.757 -19.578 13.102 1 82.81 233 GLY B CA 1
ATOM 4133 C C . GLY B 1 233 ? 0.13 -18.219 13.383 1 82.81 233 GLY B C 1
ATOM 4134 O O . GLY B 1 233 ? 0.27 -17.281 12.586 1 82.81 233 GLY B O 1
ATOM 4135 N N . GLY B 1 234 ? -0.671 -18.062 14.414 1 73.25 234 GLY B N 1
ATOM 4136 C CA . GLY B 1 234 ? -1.31 -16.812 14.828 1 73.25 234 GLY B CA 1
ATOM 4137 C C . GLY B 1 234 ? -2.617 -16.547 14.102 1 73.25 234 GLY B C 1
ATOM 4138 O O . GLY B 1 234 ? -3.016 -17.312 13.227 1 73.25 234 GLY B O 1
ATOM 4139 N N . PRO B 1 235 ? -3.133 -15.555 14.539 1 72.69 235 PRO B N 1
ATOM 4140 C CA . PRO B 1 235 ? -4.395 -15.195 13.891 1 72.69 235 PRO B CA 1
ATOM 4141 C C . PRO B 1 235 ? -4.195 -14.617 12.492 1 72.69 235 PRO B C 1
ATOM 4143 O O . PRO B 1 235 ? -3.238 -13.875 12.258 1 72.69 235 PRO B O 1
ATOM 4146 N N . PRO B 1 236 ? -5.02 -15.172 11.664 1 68.56 236 PRO B N 1
ATOM 4147 C CA . PRO B 1 236 ? -4.91 -14.617 10.312 1 68.56 236 PRO B CA 1
ATOM 4148 C C . PRO B 1 236 ? -5.199 -13.117 10.266 1 68.56 236 PRO B C 1
ATOM 4150 O O . PRO B 1 236 ? -5.922 -12.594 11.125 1 68.56 236 PRO B O 1
ATOM 4153 N N . ARG B 1 237 ? -4.426 -12.516 9.32 1 73.38 237 ARG B N 1
ATOM 4154 C CA . ARG B 1 237 ? -4.809 -11.148 8.992 1 73.38 237 ARG B CA 1
ATOM 4155 C C . ARG B 1 237 ? -6.277 -11.07 8.586 1 73.38 237 ARG B C 1
ATOM 4157 O O . ARG B 1 237 ? -6.965 -12.086 8.523 1 73.38 237 ARG B O 1
ATOM 4164 N N . ASN B 1 238 ? -6.766 -9.836 8.461 1 72.38 238 ASN B N 1
ATOM 4165 C CA . ASN B 1 238 ? -8.148 -9.648 8.031 1 72.38 238 ASN B CA 1
ATOM 4166 C C . ASN B 1 238 ? -8.375 -10.219 6.629 1 72.38 238 ASN B C 1
ATOM 4168 O O . ASN B 1 238 ? -8.156 -9.523 5.633 1 72.38 238 ASN B O 1
ATOM 4172 N N . ALA B 1 239 ? -8.891 -11.484 6.691 1 77 239 ALA B N 1
ATOM 4173 C CA . ALA B 1 239 ? -9.148 -12.148 5.414 1 77 239 ALA B CA 1
ATOM 4174 C C . ALA B 1 239 ? -10.164 -11.367 4.59 1 77 239 ALA B C 1
ATOM 4176 O O . ALA B 1 239 ? -10.992 -10.641 5.141 1 77 239 ALA B O 1
ATOM 4177 N N . HIS B 1 240 ? -9.984 -11.312 3.355 1 84 240 HIS B N 1
ATOM 4178 C CA . HIS B 1 240 ? -10.891 -10.758 2.355 1 84 240 HIS B CA 1
ATOM 4179 C C . HIS B 1 240 ? -10.664 -9.258 2.186 1 84 240 HIS B C 1
ATOM 4181 O O . HIS B 1 240 ? -11.531 -8.555 1.66 1 84 240 HIS B O 1
ATOM 4187 N N . ARG B 1 241 ? -9.594 -8.852 2.699 1 93.62 241 ARG B N 1
ATOM 4188 C CA . ARG B 1 241 ? -8.938 -7.648 2.193 1 93.62 241 ARG B CA 1
ATOM 4189 C C . ARG B 1 241 ? -7.781 -8.008 1.263 1 93.62 241 ARG B C 1
ATOM 4191 O O . ARG B 1 241 ? -6.91 -8.805 1.623 1 93.62 241 ARG B O 1
ATOM 4198 N N . ALA B 1 242 ? -7.84 -7.445 0.163 1 98 242 ALA B N 1
ATOM 4199 C CA . ALA B 1 242 ? -6.891 -7.855 -0.867 1 98 242 ALA B CA 1
ATOM 4200 C C . ALA B 1 242 ? -5.453 -7.734 -0.369 1 98 242 ALA B C 1
ATOM 4202 O O . ALA B 1 242 ? -4.645 -8.641 -0.561 1 98 242 ALA B O 1
ATOM 4203 N N . GLU B 1 243 ? -5.172 -6.637 0.263 1 97.56 243 GLU B N 1
ATOM 4204 C CA . GLU B 1 243 ? -3.812 -6.426 0.75 1 97.56 243 GLU B CA 1
ATOM 4205 C C . GLU B 1 243 ? -3.439 -7.461 1.81 1 97.56 243 GLU B C 1
ATOM 4207 O O . GLU B 1 243 ? -2.324 -7.984 1.809 1 97.56 243 GLU B O 1
ATOM 4212 N N . ASP B 1 244 ? -4.32 -7.734 2.75 1 96.06 244 ASP B N 1
ATOM 4213 C CA . ASP B 1 244 ? -4.047 -8.695 3.816 1 96.06 244 ASP B CA 1
ATOM 4214 C C . ASP B 1 244 ? -3.822 -10.094 3.254 1 96.06 244 ASP B C 1
ATOM 4216 O O . ASP B 1 244 ? -2.959 -10.828 3.734 1 96.06 244 ASP B O 1
ATOM 4220 N N . ASP B 1 245 ? -4.637 -10.469 2.309 1 97.12 245 ASP B N 1
ATOM 4221 C CA . ASP B 1 245 ? -4.453 -11.766 1.661 1 97.12 245 ASP B CA 1
ATOM 4222 C C . ASP B 1 245 ? -3.098 -11.844 0.963 1 97.12 245 ASP B C 1
ATOM 4224 O O . ASP B 1 245 ? -2.43 -12.883 1.008 1 97.12 245 ASP B O 1
ATOM 4228 N N . CYS B 1 246 ? -2.686 -10.773 0.312 1 98.25 246 CYS B N 1
ATOM 4229 C CA . CYS B 1 246 ? -1.366 -10.727 -0.309 1 98.25 246 CYS B CA 1
ATOM 4230 C C . CYS B 1 246 ? -0.266 -10.867 0.737 1 98.25 246 CYS B C 1
ATOM 4232 O O . CYS B 1 246 ? 0.703 -11.602 0.528 1 98.25 246 CYS B O 1
ATOM 4234 N N . MET B 1 247 ? -0.439 -10.164 1.832 1 96.75 247 MET B N 1
ATOM 4235 C CA . MET B 1 247 ? 0.579 -10.203 2.877 1 96.75 247 MET B CA 1
ATOM 4236 C C . MET B 1 247 ? 0.689 -11.602 3.471 1 96.75 247 MET B C 1
ATOM 4238 O O . MET B 1 247 ? 1.784 -12.055 3.814 1 96.75 247 MET B O 1
ATOM 4242 N N . MET B 1 248 ? -0.428 -12.273 3.654 1 96.19 248 MET B N 1
ATOM 4243 C CA . MET B 1 248 ? -0.382 -13.656 4.109 1 96.19 248 MET B CA 1
ATOM 4244 C C . MET B 1 248 ? 0.412 -14.531 3.141 1 96.19 248 MET B C 1
ATOM 4246 O O . MET B 1 248 ? 1.188 -15.391 3.562 1 96.19 248 MET B O 1
ATOM 4250 N N . LEU B 1 249 ? 0.226 -14.273 1.891 1 97.25 249 LEU B N 1
ATOM 4251 C CA . LEU B 1 249 ? 0.957 -15.039 0.885 1 97.25 249 LEU B CA 1
ATOM 4252 C C . LEU B 1 249 ? 2.453 -14.758 0.974 1 97.25 249 LEU B C 1
ATOM 4254 O O . LEU B 1 249 ? 3.27 -15.664 0.766 1 97.25 249 LEU B O 1
ATOM 4258 N N . VAL B 1 250 ? 2.82 -13.523 1.228 1 97.62 250 VAL B N 1
ATOM 4259 C CA . VAL B 1 250 ? 4.23 -13.188 1.408 1 97.62 250 VAL B CA 1
ATOM 4260 C C . VAL B 1 250 ? 4.812 -14 2.562 1 97.62 250 VAL B C 1
ATOM 4262 O O . VAL B 1 250 ? 5.891 -14.586 2.436 1 97.62 250 VAL B O 1
ATOM 4265 N N . GLU B 1 251 ? 4.09 -14.023 3.623 1 95.69 251 GLU B N 1
ATOM 4266 C CA . GLU B 1 251 ? 4.555 -14.742 4.805 1 95.69 251 GLU B CA 1
ATOM 4267 C C . GLU B 1 251 ? 4.664 -16.25 4.527 1 95.69 251 GLU B C 1
ATOM 4269 O O . GLU B 1 251 ? 5.609 -16.891 4.977 1 95.69 251 GLU B O 1
ATOM 4274 N N . ILE B 1 252 ? 3.701 -16.766 3.816 1 95.94 252 ILE B N 1
ATOM 4275 C CA . ILE B 1 252 ? 3.738 -18.172 3.424 1 95.94 252 ILE B CA 1
ATOM 4276 C C . ILE B 1 252 ? 4.965 -18.438 2.551 1 95.94 252 ILE B C 1
ATOM 4278 O O . ILE B 1 252 ? 5.664 -19.438 2.73 1 95.94 252 ILE B O 1
ATOM 4282 N N . ALA B 1 253 ? 5.219 -17.547 1.617 1 97.81 253 ALA B N 1
ATOM 4283 C CA . ALA B 1 253 ? 6.375 -17.688 0.736 1 97.81 253 ALA B CA 1
ATOM 4284 C C . ALA B 1 253 ? 7.676 -17.688 1.533 1 97.81 253 ALA B C 1
ATOM 4286 O O . ALA B 1 253 ? 8.594 -18.453 1.226 1 97.81 253 ALA B O 1
ATOM 4287 N N . VAL B 1 254 ? 7.758 -16.812 2.525 1 96.81 254 VAL B N 1
ATOM 4288 C CA . VAL B 1 254 ? 8.945 -16.766 3.377 1 96.81 254 VAL B CA 1
ATOM 4289 C C . VAL B 1 254 ? 9.094 -18.094 4.129 1 96.81 254 VAL B C 1
ATOM 4291 O O . VAL B 1 254 ? 10.188 -18.656 4.188 1 96.81 254 VAL B O 1
ATOM 4294 N N . MET B 1 255 ? 8.039 -18.609 4.656 1 94.81 255 MET B N 1
ATOM 4295 C CA . MET B 1 255 ? 8.07 -19.828 5.457 1 94.81 255 MET B CA 1
ATOM 4296 C C . MET B 1 255 ? 8.461 -21.031 4.602 1 94.81 255 MET B C 1
ATOM 4298 O O . MET B 1 255 ? 9.164 -21.938 5.07 1 94.81 255 MET B O 1
ATOM 4302 N N . MET B 1 256 ? 7.973 -21.047 3.389 1 95.56 256 MET B N 1
ATOM 4303 C CA . MET B 1 256 ? 8.258 -22.172 2.508 1 95.56 256 MET B CA 1
ATOM 4304 C C . MET B 1 256 ? 9.609 -22 1.824 1 95.56 256 MET B C 1
ATOM 4306 O O . MET B 1 256 ? 10.188 -22.969 1.341 1 95.56 256 MET B O 1
ATOM 4310 N N . GLY B 1 257 ? 10.086 -20.734 1.652 1 94.62 257 GLY B N 1
ATOM 4311 C CA . GLY B 1 257 ? 11.445 -20.406 1.25 1 94.62 257 GLY B CA 1
ATOM 4312 C C . GLY B 1 257 ? 11.781 -20.891 -0.152 1 94.62 257 GLY B C 1
ATOM 4313 O O . GLY B 1 257 ? 11.031 -20.625 -1.097 1 94.62 257 GLY B O 1
ATOM 4314 N N . SER B 1 258 ? 12.93 -21.562 -0.217 1 96.31 258 SER B N 1
ATOM 4315 C CA . SER B 1 258 ? 13.5 -21.938 -1.505 1 96.31 258 SER B CA 1
ATOM 4316 C C . SER B 1 258 ? 12.602 -22.922 -2.244 1 96.31 258 SER B C 1
ATOM 4318 O O . SER B 1 258 ? 12.547 -22.922 -3.475 1 96.31 258 SER B O 1
ATOM 4320 N N . GLU B 1 259 ? 11.852 -23.766 -1.555 1 96.38 259 GLU B N 1
ATOM 4321 C CA . GLU B 1 259 ? 10.992 -24.75 -2.199 1 96.38 259 GLU B CA 1
ATOM 4322 C C . GLU B 1 259 ? 9.914 -24.078 -3.043 1 96.38 259 GLU B C 1
ATOM 4324 O O . GLU B 1 259 ? 9.711 -24.438 -4.203 1 96.38 259 GLU B O 1
ATOM 4329 N N . LEU B 1 260 ? 9.297 -23.125 -2.473 1 97.69 260 LEU B N 1
ATOM 4330 C CA . LEU B 1 260 ? 8.211 -22.453 -3.176 1 97.69 260 LEU B CA 1
ATOM 4331 C C . LEU B 1 260 ? 8.75 -21.547 -4.281 1 97.69 260 LEU B C 1
ATOM 4333 O O . LEU B 1 260 ? 8.188 -21.5 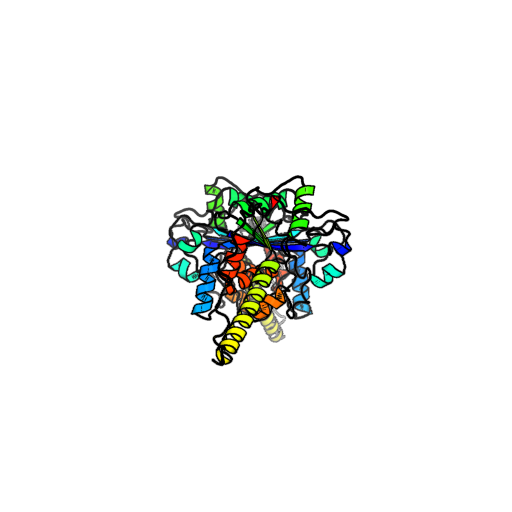-5.379 1 97.69 260 LEU B O 1
ATOM 4337 N N . VAL B 1 261 ? 9.812 -20.844 -4 1 98 261 VAL B N 1
ATOM 4338 C CA . VAL B 1 261 ? 10.43 -19.938 -4.973 1 98 261 VAL B CA 1
ATOM 4339 C C . VAL B 1 261 ? 10.891 -20.734 -6.191 1 98 261 VAL B C 1
ATOM 4341 O O . VAL B 1 261 ? 10.672 -20.312 -7.332 1 98 261 VAL B O 1
ATOM 4344 N N . GLN B 1 262 ? 11.5 -21.891 -5.965 1 97.31 262 GLN B N 1
ATOM 4345 C CA . GLN B 1 262 ? 11.922 -22.75 -7.059 1 97.31 262 GLN B CA 1
ATOM 4346 C C . GLN B 1 262 ? 10.727 -23.281 -7.84 1 97.31 262 GLN B C 1
ATOM 4348 O O . GLN B 1 262 ? 10.781 -23.406 -9.062 1 97.31 262 GLN B O 1
ATOM 4353 N N . TRP B 1 263 ? 9.711 -23.656 -7.102 1 97.56 263 TRP B N 1
ATOM 4354 C CA . TRP B 1 263 ? 8.508 -24.109 -7.777 1 97.56 263 TRP B CA 1
ATOM 4355 C C . TRP B 1 263 ? 7.992 -23.047 -8.742 1 97.56 263 TRP B C 1
ATOM 4357 O O . TRP B 1 263 ? 7.617 -23.359 -9.875 1 97.56 263 TRP B O 1
ATOM 4367 N N . PHE B 1 264 ? 7.949 -21.766 -8.312 1 98.25 264 PHE B N 1
ATOM 4368 C CA . PHE B 1 264 ? 7.508 -20.688 -9.18 1 98.25 264 PHE B CA 1
ATOM 4369 C C . PHE B 1 264 ? 8.391 -20.594 -10.422 1 98.25 264 PHE B C 1
ATOM 4371 O O . PHE B 1 264 ? 7.895 -20.344 -11.523 1 98.25 264 PHE B O 1
ATOM 4378 N N . ASP B 1 265 ? 9.703 -20.781 -10.242 1 98 265 ASP B N 1
ATOM 4379 C CA . ASP B 1 265 ? 10.625 -20.734 -11.375 1 98 265 ASP B CA 1
ATOM 4380 C C . ASP B 1 265 ? 10.273 -21.797 -12.406 1 98 265 ASP B C 1
ATOM 4382 O O . ASP B 1 265 ? 10.383 -21.562 -13.617 1 98 265 ASP B O 1
ATOM 4386 N N . ASP B 1 266 ? 9.836 -22.891 -11.914 1 97.12 266 ASP B N 1
ATOM 4387 C CA . ASP B 1 266 ? 9.68 -24.047 -12.773 1 97.12 266 ASP B CA 1
ATOM 4388 C C . ASP B 1 266 ? 8.273 -24.094 -13.375 1 97.12 266 ASP B C 1
ATOM 4390 O O . ASP B 1 266 ? 8.039 -24.812 -14.359 1 97.12 266 ASP B O 1
ATOM 4394 N N . ASN B 1 267 ? 7.328 -23.344 -12.805 1 96.88 267 ASN B N 1
ATOM 4395 C CA . ASN B 1 267 ? 5.941 -23.594 -13.188 1 96.88 267 ASN B CA 1
ATOM 4396 C C . ASN B 1 267 ? 5.238 -22.297 -13.602 1 96.88 267 ASN B C 1
ATOM 4398 O O . ASN B 1 267 ? 4.023 -22.281 -13.797 1 96.88 267 ASN B O 1
ATOM 4402 N N . HIS B 1 268 ? 5.938 -21.219 -13.719 1 97.38 268 HIS B N 1
ATOM 4403 C CA . HIS B 1 268 ? 5.32 -19.969 -14.125 1 97.38 268 HIS B CA 1
ATOM 4404 C C . HIS B 1 268 ? 4.883 -20.016 -15.586 1 97.38 268 HIS B C 1
ATOM 4406 O O . HIS B 1 268 ? 5.312 -20.906 -16.344 1 97.38 268 HIS B O 1
ATOM 4412 N N . LEU B 1 269 ? 3.965 -19.172 -15.977 1 96.75 269 LEU B N 1
ATOM 4413 C CA . LEU B 1 269 ? 3.51 -18.938 -17.344 1 96.75 269 LEU B CA 1
ATOM 4414 C C . LEU B 1 269 ? 3.594 -17.453 -17.703 1 96.75 269 LEU B C 1
ATOM 4416 O O . LEU B 1 269 ? 3.74 -16.609 -16.812 1 96.75 269 LEU B O 1
ATOM 4420 N N . LEU B 1 270 ? 3.578 -17.172 -18.953 1 97.56 270 LEU B N 1
ATOM 4421 C CA . LEU B 1 270 ? 3.436 -15.781 -19.375 1 97.56 270 LEU B CA 1
ATOM 4422 C C . LEU B 1 270 ? 2.023 -15.273 -19.109 1 97.56 270 LEU B C 1
ATOM 4424 O O . LEU B 1 270 ? 1.044 -15.945 -19.438 1 97.56 270 LEU B O 1
ATOM 4428 N N . PHE B 1 271 ? 1.903 -14.094 -18.516 1 97.81 271 PHE B N 1
ATOM 4429 C CA . PHE B 1 271 ? 0.586 -13.531 -18.25 1 97.81 271 PHE B CA 1
ATOM 4430 C C . PHE B 1 271 ? -0.186 -13.32 -19.547 1 97.81 271 PHE B C 1
ATOM 4432 O O . PHE B 1 271 ? -1.413 -13.43 -19.578 1 97.81 271 PHE B O 1
ATOM 4439 N N . SER B 1 272 ? 0.543 -12.984 -20.594 1 96.81 272 SER B N 1
ATOM 4440 C CA . SER B 1 272 ? -0.073 -12.75 -21.906 1 96.81 272 SER B CA 1
ATOM 4441 C C . SER B 1 272 ? -0.854 -13.977 -22.375 1 96.81 272 SER B C 1
ATOM 4443 O O . SER B 1 272 ? -1.769 -13.852 -23.188 1 96.81 272 SER B O 1
ATOM 4445 N N . ASN B 1 273 ? -0.553 -15.156 -21.859 1 95.38 273 ASN B N 1
ATOM 4446 C CA . ASN B 1 273 ? -1.188 -16.406 -22.266 1 95.38 273 ASN B CA 1
ATOM 4447 C C . ASN B 1 273 ? -2.465 -16.672 -21.469 1 95.38 273 ASN B C 1
ATOM 4449 O O . ASN B 1 273 ? -3.209 -17.609 -21.781 1 95.38 273 ASN B O 1
ATOM 4453 N N . VAL B 1 274 ? -2.693 -15.883 -20.453 1 95.19 274 VAL B N 1
ATOM 4454 C CA . VAL B 1 274 ? -3.891 -16.062 -19.641 1 95.19 274 VAL B CA 1
ATOM 4455 C C . VAL B 1 274 ? -5.133 -15.734 -20.469 1 95.19 274 VAL B C 1
ATOM 4457 O O . VAL B 1 274 ? -5.156 -14.742 -21.203 1 95.19 274 VAL B O 1
ATOM 4460 N N . LYS B 1 275 ? -6.145 -16.562 -20.391 1 93.38 275 LYS B N 1
ATOM 4461 C CA . LYS B 1 275 ? -7.422 -16.312 -21.047 1 93.38 275 LYS B CA 1
ATOM 4462 C C . LYS B 1 275 ? -8.312 -15.406 -20.203 1 93.38 275 LYS B C 1
ATOM 4464 O O . LYS B 1 275 ? -8.5 -15.664 -19 1 93.38 275 LYS B O 1
ATOM 4469 N N . PRO B 1 276 ? -8.828 -14.445 -20.812 1 93.12 276 PRO B N 1
ATOM 4470 C CA . PRO B 1 276 ? -9.695 -13.539 -20.047 1 93.12 276 PRO B CA 1
ATOM 4471 C C . PRO B 1 276 ? -11.023 -14.188 -19.656 1 93.12 276 PRO B C 1
ATOM 4473 O O . PRO B 1 276 ? -11.5 -15.094 -20.344 1 93.12 276 PRO B O 1
ATOM 4476 N N . MET B 1 277 ? -11.516 -13.711 -18.547 1 88.69 277 MET B N 1
ATOM 4477 C CA . MET B 1 277 ? -12.883 -14.062 -18.172 1 88.69 277 MET B CA 1
ATOM 4478 C C . MET B 1 277 ? -13.867 -13.703 -19.281 1 88.69 277 MET B C 1
ATOM 4480 O O . MET B 1 277 ? -13.898 -12.562 -19.75 1 88.69 277 MET B O 1
ATOM 4484 N N . THR B 1 278 ? -14.57 -14.633 -19.703 1 84.75 278 THR B N 1
ATOM 4485 C CA . THR B 1 278 ? -15.531 -14.484 -20.781 1 84.75 278 THR B CA 1
ATOM 4486 C C . THR B 1 278 ? -16.891 -15.062 -20.375 1 84.75 278 THR B C 1
ATOM 4488 O O . THR B 1 278 ? -16.969 -16.156 -19.812 1 84.75 278 THR B O 1
ATOM 4491 N N . PRO B 1 279 ? -17.891 -14.281 -20.625 1 82.75 279 PRO B N 1
ATOM 4492 C CA . PRO B 1 279 ? -19.219 -14.789 -20.266 1 82.75 279 PRO B CA 1
ATOM 4493 C C . PRO B 1 279 ? -19.5 -16.172 -20.859 1 82.75 279 PRO B C 1
ATOM 4495 O O . PRO B 1 279 ? -19.219 -16.422 -22.031 1 82.75 279 PRO B O 1
ATOM 4498 N N . GLY B 1 280 ? -19.953 -17.031 -20.047 1 78 280 GLY B N 1
ATOM 4499 C CA . GLY B 1 280 ? -20.359 -18.344 -20.5 1 78 280 GLY B CA 1
ATOM 4500 C C . GLY B 1 280 ? -19.219 -19.344 -20.5 1 78 280 GLY B C 1
ATOM 4501 O O . GLY B 1 280 ? -19.406 -20.516 -20.828 1 78 280 GLY B O 1
ATOM 4502 N N . VAL B 1 281 ? -18.031 -18.891 -20.172 1 78 281 VAL B N 1
ATOM 4503 C CA . VAL B 1 281 ? -16.844 -19.766 -20.188 1 78 281 VAL B CA 1
ATOM 4504 C C . VAL B 1 281 ? -16.297 -19.906 -18.766 1 78 281 VAL B C 1
ATOM 4506 O O . VAL B 1 281 ? -16.188 -18.906 -18.031 1 78 281 VAL B O 1
ATOM 4509 N N . ARG B 1 282 ? -16.094 -21.141 -18.359 1 75.19 282 ARG B N 1
ATOM 4510 C CA . ARG B 1 282 ? -15.523 -21.359 -17.031 1 75.19 282 ARG B CA 1
ATOM 4511 C C . ARG B 1 282 ? -14.133 -20.75 -16.922 1 75.19 282 ARG B C 1
ATOM 4513 O O . ARG B 1 282 ? -13.336 -20.844 -17.859 1 75.19 282 ARG B O 1
ATOM 4520 N N . LEU B 1 283 ? -13.891 -20.203 -15.789 1 79.38 283 LEU B N 1
ATOM 4521 C CA . LEU B 1 283 ? -12.578 -19.594 -15.602 1 79.38 283 LEU B CA 1
ATOM 4522 C C . LEU B 1 283 ? -11.484 -20.656 -15.555 1 79.38 283 LEU B C 1
ATOM 4524 O O . LEU B 1 283 ? -11.688 -21.734 -14.992 1 79.38 283 LEU B O 1
ATOM 4528 N N . GLY B 1 284 ? -10.312 -20.312 -15.992 1 66.5 284 GLY B N 1
ATOM 4529 C CA . GLY B 1 284 ? -9.164 -21.203 -15.93 1 66.5 284 GLY B CA 1
ATOM 4530 C C . GLY B 1 284 ? -9.133 -22.219 -17.062 1 66.5 284 GLY B C 1
ATOM 4531 O O . GLY B 1 284 ? -8.18 -22.984 -17.188 1 66.5 284 GLY B O 1
ATOM 4532 N N . GLU B 1 285 ? -10.148 -22.375 -17.844 1 60.12 285 GLU B N 1
ATOM 4533 C CA . GLU B 1 285 ? -10.188 -23.312 -18.969 1 60.12 285 GLU B CA 1
ATOM 4534 C C . GLU B 1 285 ? -9.484 -22.734 -20.188 1 60.12 285 GLU B C 1
ATOM 4536 O O . GLU B 1 285 ? -9.484 -21.516 -20.406 1 60.12 285 GLU B O 1
#

Organism: Manduca sexta (NCBI:txid7130)

Solvent-accessible surface area (backbone atoms only — not comparable to full-atom values): 31693 Å² total; per-residue (Å²): 129,86,63,62,35,21,41,27,26,35,31,62,36,44,27,33,53,39,88,79,44,58,40,61,49,30,59,33,27,40,15,40,40,34,35,41,42,67,46,38,45,52,38,24,53,45,37,71,70,59,76,46,87,72,67,62,54,89,71,54,32,38,41,32,44,52,24,20,52,87,59,82,51,36,68,69,31,27,71,60,50,69,56,48,59,77,78,26,62,71,35,44,50,90,44,70,66,52,49,52,37,54,50,48,61,58,66,55,49,50,70,42,39,29,39,33,16,74,50,13,61,55,42,46,50,16,49,52,43,30,59,33,52,77,68,72,51,77,76,68,75,74,34,28,28,33,39,47,42,60,48,54,47,51,52,54,53,50,50,50,50,49,49,50,48,49,51,46,49,56,48,44,62,67,60,61,67,79,80,71,78,80,80,78,76,69,78,81,75,67,77,77,81,71,84,69,77,75,71,75,74,74,74,69,76,74,68,73,75,52,93,62,69,84,54,78,78,70,93,64,70,77,46,68,62,50,43,32,39,73,72,73,47,68,78,66,62,64,69,60,33,29,57,39,49,23,52,48,49,51,37,45,46,16,73,50,21,67,62,50,55,50,44,46,62,75,60,48,43,52,47,78,72,60,58,48,47,37,65,90,50,68,61,64,108,130,86,64,60,35,21,38,26,26,36,32,63,36,45,28,33,53,38,86,79,45,58,41,61,49,30,57,35,28,40,17,39,41,36,36,40,43,66,48,37,44,52,38,23,52,46,36,69,70,60,74,46,88,71,65,62,54,89,71,53,31,36,41,31,43,52,24,23,52,87,60,83,53,37,68,69,32,27,72,60,49,69,56,48,58,78,78,26,64,71,37,44,50,92,42,72,66,52,49,50,37,53,50,47,59,58,67,54,50,50,69,42,39,29,40,32,16,73,51,13,61,54,43,45,50,17,48,52,42,30,58,32,52,77,69,72,49,79,74,68,76,75,35,29,27,34,38,47,42,60,50,54,48,51,51,54,54,50,48,51,52,49,50,50,49,49,54,45,47,54,48,43,60,68,59,61,66,81,76,69,80,82,72,82,78,70,73,86,70,70,78,78,80,72,84,70,78,76,70,75,73,74,76,70,76,75,70,75,75,52,94,64,69,84,56,79,78,70,94,64,70,78,47,68,62,50,42,33,38,74,71,73,46,67,79,67,62,64,70,58,33,30,56,39,48,24,51,46,48,51,37,45,44,16,73,50,21,67,61,49,56,49,45,46,60,75,61,48,43,51,47,77,72,57,57,48,46,36,64,91,50,70,62,64,108

Secondary structure (DSSP, 8-state):
-PPP-EEEEEEEEESS-TTTTTT---EEEEEEEEEEHHHHHHHHHHHHHH--S--S-S--EEEEEE---SSPPPHHHHHHH---HHHHTTSPPS-HHHHHHHHHHHHTSPSSEEEEETTGGGTHHHHHHHHHHHTT----TT-EEEEHHHHHHHHHHHHHHHHHHHHHHHHHHHT--S---SGGGSSGGG--------------------TTSSS---SS--SHHHHHHHHT-SPPP-TT-HHHHHHHHHHHHHHHHHHHHHHHHHH-EEGGGPPPP-TTS-TT-/-PPP-EEEEEEEEESS-TTTTTT---EEEEEEEEEEHHHHHHHHHHHHHH--S--S-S--EEEEEE---SSPPPHHHHHHH---HHHHTTSPPS-HHHHHHHHHHHHTSPSSEEEEETTGGGTHHHHHHHHHHHTT----TT-EEEEHHHHHHHHHHHHHHHHHHHHHHHHHHHT--S----TT--STT---------------------TTSSS---SS--SHHHHHHHHT-SPPP-TT-HHHHHHHHHHHHHHHTHHHHHHHHHH-EEGGGPPPP-TTS-TT-

pLDDT: mean 82.66, std 23.35, range [25.78, 98.94]

Foldseek 3Di:
DDAFFKEWEKFFQWLDACVVVLLLTFTFKIKTKMDTQVQLQVLLVVCVVVVDDDLFGPDIDMDMFGAQRVDFRDPVSCVQQVDGNVNHVPGHHLAPVVVVVVQVSQVVDDDPYEYEYACCQQGVLQAVVQSCVVRPHDHDQSYKYDHLLLLVVCVVVVVVVVVVVVVVVVVVVVVPPVPPPPPPDDDPPDDDPPPPPPPPPPPPPPPPQPDCPPDDPDPADSDLQRLLCVQVNDHQDSPNRGHSSSVSVSSSSSSCHPSSSVVCRVDMDGSVPRHHRDRPDRGND/DDAFFKEWEKFFQWLDACVVVLLLTFTFKIKTKMDTQVQLQVLLVVCVVVVDDDLFGPDIDMDMFGAQRVDARDPVSCVQQVDGNVVHVPGHHLAPVVVVVVQVSQVVDDDPYEYEYACCQQGVLQAVVQSCVVRPHDHDQSYKYDHLLLLVVCVVVVVVVVVVVVVVVVVVVVVPPVPDDPPDPDDDPDDDDPPPPPPPPPPPPPPSPPDPPPDDPDPADSPLQRLLCVQVNDHQDSPNRGHSSSVSVSSSSSSCHPSSSVSCRVDMDGSVPRHHRDRPDRGSD

Nearest PDB structures (foldseek):
  3u3y-assembly1_B  TM=8.979E-01  e=8.991E-21  Mus musculus
  6a45-assembly1_A  TM=9.060E-01  e=1.775E-20  Mus musculus
  6a47-assembly2_B  TM=9.037E-01  e=2.572E-20  Mus musculus
  6a45-assembly1_B  TM=9.265E-01  e=6.916E-20  Mus musculus
  1y97-assembly1_B  TM=8.839E-01  e=1.345E-18  Homo sapiens

InterPro domains:
  IPR012337 Ribonuclease H-like superfamily [SSF53098] (3-277)
  IPR013520 Ribonuclease H-like domain [SM00479] (6-262)
  IPR036397 Ribonuclease H superfamily [G3DSA:3.30.420.10] (5-274)
  IPR040393 Three-prime repair exonuclease 1/2 [PTHR13058] (2-278)

Radius of gyration: 31.16 Å; Cα contacts (8 Å, |Δi|>4): 895; chains: 2; bounding box: 50×133×82 Å

Sequence (570 aa):
MARIATFVFFDLETSGLPSEEHNRSRITELSMVAVRRDHILDQAELVKSKNSEPLCPRVINKLTLCLNPRKMITDGSTRVTGMTNELLEHQAPFDLQVFSELDLFLNRLEKPVCLVAHNGMNFDFPIFKNHLDKLNVHLHDDLLCADSLNGVYDIEEGNEERKIIKVQSECKADNIDVSRPLTAMKAENETTPLKRKLKLPHQPAVKRRLYFDGNTKPSKSYKVSDIHARKVGGPPRNAHRAEDDCMMLVEIAVMMGSELVQWFDDNHLLFSNVKPMTPGVRLGEMARIATFVFFDLETSGLPSEEHNRSRITELSMVAVRRDHILDQAELVKSKNSEPLCPRVINKLTLCLNPRKMITDGSTRVTGMTNELLEHQAPFDLQVFSELDLFLNRLEKPVCLVAHNGMNFDFPIFKNHLDKLNVHLHDDLLCADSLNGVYDIEEGNEERKIIKVQSECKADNIDVSRPLTAMKAENETTPLKRKLKLPHQPAVKRRLYFDGNTKPSKSYKVSDIHARKVGGPPRNAHRAEDDCMMLVEIAVMMGSELVQWFDDNHLLFSNVKPMTPGVRLGE